Protein AF-A0A4E0RCS9-F1 (afdb_monomer_lite)

Sequence (411 aa):
MCSVEALSNAEIIRSIYKLTGKDIESVDSLTRADFQDEILWQLVTIIFDMPPVPFKRIFLIKLINKLVEDLQFPYPLRIGDFGEERDLKKWLPFLSCLILFIENQSKLRFGEELLIEMRAAKIAHANLLEVISVKEKQLEALHTERRSKQSTIDQLLRRVDELTIQVRETQKAAAEAEAQFDSMKAENVNAKKQCETLQNEILSMKEDFEACSKRRLRDIHSLPEMNAELQERLMSVEIEMHRAFEVRNSTMDQITGINRYEPLLDQLKDILAETEEWKTKYITVHQTEKEKLAELEQVKRELEEAQSEKCELTHAAMDLQNQMMRKKLLLANKKKGTQASKKSAMKEIDSINSDNSETQQSNKQLEQKCVLYEEQLKLEREGIAEMLPRLKEADRLGRLLCELRKEFSSV

Structure (mmCIF, N/CA/C/O backbone):
data_AF-A0A4E0RCS9-F1
#
_entry.id   AF-A0A4E0RCS9-F1
#
loop_
_atom_site.group_PDB
_atom_site.id
_atom_site.type_symbol
_atom_site.label_atom_id
_atom_site.label_alt_id
_atom_site.label_comp_id
_atom_site.label_asym_id
_atom_site.label_entity_id
_atom_site.label_seq_id
_atom_site.pdbx_PDB_ins_code
_atom_site.Cartn_x
_atom_site.Cartn_y
_atom_site.Cartn_z
_atom_site.occupancy
_atom_site.B_iso_or_equiv
_atom_site.auth_seq_id
_atom_site.auth_comp_id
_atom_site.auth_asym_id
_atom_site.auth_atom_id
_atom_site.pdbx_PDB_model_num
ATOM 1 N N . MET A 1 1 ? -69.135 -28.824 109.120 1.00 44.50 1 MET A N 1
ATOM 2 C CA . MET A 1 1 ? -70.157 -29.742 109.676 1.00 44.50 1 MET A CA 1
ATOM 3 C C . MET A 1 1 ? -71.488 -29.408 109.029 1.00 44.50 1 MET A C 1
ATOM 5 O O . MET A 1 1 ? -71.961 -28.302 109.235 1.00 44.50 1 MET A O 1
ATOM 9 N N . CYS A 1 2 ? -72.074 -30.330 108.264 1.00 37.00 2 CYS A N 1
ATOM 10 C CA . CYS A 1 2 ? -73.458 -30.227 107.792 1.00 37.00 2 CYS A CA 1
ATOM 11 C C . CYS A 1 2 ? -74.228 -31.524 108.099 1.00 37.00 2 CYS A C 1
ATOM 13 O O . CYS A 1 2 ? -74.751 -32.185 107.211 1.00 37.00 2 CYS A O 1
ATOM 15 N N . SER A 1 3 ? -74.308 -31.891 109.384 1.00 43.91 3 SER A N 1
ATOM 16 C CA . SER A 1 3 ? -75.417 -32.715 109.889 1.00 43.91 3 SER A CA 1
ATOM 17 C C . SER A 1 3 ? -76.585 -31.778 110.200 1.00 43.91 3 SER A C 1
ATOM 19 O O . SER A 1 3 ? -76.928 -31.540 111.356 1.00 43.91 3 SER A O 1
ATOM 21 N N . VAL A 1 4 ? -77.088 -31.136 109.152 1.00 50.25 4 VAL A N 1
ATOM 22 C CA . VAL A 1 4 ? -78.195 -30.190 109.231 1.00 50.25 4 VAL A CA 1
ATOM 23 C C . VAL A 1 4 ? -79.455 -30.979 108.923 1.00 50.25 4 VAL A C 1
ATOM 25 O O . VAL A 1 4 ? -79.546 -31.603 107.866 1.00 50.25 4 VAL A O 1
ATOM 28 N N . GLU A 1 5 ? -80.391 -30.990 109.869 1.00 56.56 5 GLU A N 1
ATOM 29 C CA . GLU A 1 5 ? -81.724 -31.545 109.658 1.00 56.56 5 GLU A CA 1
ATOM 30 C C . GLU A 1 5 ? -82.325 -30.862 108.426 1.00 56.56 5 GLU A C 1
ATOM 32 O O . GLU A 1 5 ? -82.398 -29.633 108.360 1.00 56.56 5 GLU A O 1
ATOM 37 N N . ALA A 1 6 ? -82.664 -31.651 107.404 1.00 65.69 6 ALA A N 1
ATOM 38 C CA . ALA A 1 6 ? -83.229 -31.101 106.183 1.00 65.69 6 ALA A CA 1
ATOM 39 C C . ALA A 1 6 ? -84.562 -30.432 106.527 1.00 65.69 6 ALA A C 1
ATOM 41 O O . ALA A 1 6 ? -85.429 -31.074 107.125 1.00 65.69 6 ALA A O 1
ATOM 42 N N . LEU A 1 7 ? -84.715 -29.161 106.143 1.00 78.06 7 LEU A N 1
ATOM 43 C CA . LEU A 1 7 ? -85.969 -28.435 106.309 1.00 78.06 7 LEU A CA 1
ATOM 44 C C . LEU A 1 7 ? -87.101 -29.253 105.688 1.00 78.06 7 LEU A C 1
ATOM 46 O O . LEU A 1 7 ? -86.963 -29.783 104.580 1.00 78.06 7 LEU A O 1
ATOM 50 N N . SER A 1 8 ? -88.233 -29.339 106.382 1.00 84.00 8 SER A N 1
ATOM 51 C CA . SER A 1 8 ? -89.415 -29.969 105.808 1.00 84.00 8 SER A CA 1
ATOM 52 C C . SER A 1 8 ? -89.847 -29.212 104.549 1.00 84.00 8 SER A C 1
ATOM 54 O O . SER A 1 8 ? -89.620 -28.008 104.409 1.00 84.00 8 SER A O 1
ATOM 56 N N . ASN A 1 9 ? -90.519 -29.895 103.621 1.00 84.00 9 ASN A N 1
ATOM 57 C CA . ASN A 1 9 ? -90.916 -29.282 102.349 1.00 84.00 9 ASN A CA 1
ATOM 58 C C . ASN A 1 9 ? -91.742 -27.987 102.534 1.00 84.00 9 ASN A C 1
ATOM 60 O O . ASN A 1 9 ? -91.622 -27.056 101.738 1.00 84.00 9 ASN A O 1
ATOM 64 N N . ALA A 1 10 ? -92.540 -27.903 103.606 1.00 83.19 10 ALA A N 1
ATOM 65 C CA . ALA A 1 10 ? -93.310 -26.711 103.962 1.00 83.19 10 ALA A CA 1
ATOM 66 C C . ALA A 1 10 ? -92.430 -25.546 104.462 1.00 83.19 10 ALA A C 1
ATOM 68 O O . ALA A 1 10 ? -92.752 -24.382 104.221 1.00 83.19 10 ALA A O 1
ATOM 69 N N . GLU A 1 11 ? -91.316 -25.835 105.138 1.00 83.62 11 GLU A N 1
ATOM 70 C CA . GLU A 1 11 ? -90.339 -24.831 105.572 1.00 83.62 11 GLU A CA 1
ATOM 71 C C . GLU A 1 11 ? -89.486 -24.337 104.402 1.00 83.62 11 GLU A C 1
ATOM 73 O O . GLU A 1 11 ? -89.288 -23.130 104.281 1.00 83.62 11 GLU A O 1
ATOM 78 N N . ILE A 1 12 ? -89.071 -25.229 103.491 1.00 83.81 12 ILE A N 1
ATOM 79 C CA . ILE A 1 12 ? -88.379 -24.852 102.245 1.00 83.81 12 ILE A CA 1
ATOM 80 C C . ILE A 1 12 ? -89.240 -23.864 101.445 1.00 83.81 12 ILE A C 1
ATOM 82 O O . ILE A 1 12 ? -88.765 -22.782 101.104 1.00 83.81 12 ILE A O 1
ATOM 86 N N . ILE A 1 13 ? -90.517 -24.189 101.205 1.00 86.06 13 ILE A N 1
ATOM 87 C CA . ILE A 1 13 ? -91.456 -23.299 100.501 1.00 86.06 13 ILE A CA 1
ATOM 88 C C . ILE A 1 13 ? -91.593 -21.950 101.224 1.00 86.06 13 ILE A C 1
ATOM 90 O O . ILE A 1 13 ? -91.434 -20.896 100.606 1.00 86.06 13 ILE A O 1
ATOM 94 N N . ARG A 1 14 ? -91.825 -21.965 102.544 1.00 85.38 14 ARG A N 1
ATOM 95 C CA . ARG A 1 14 ? -92.008 -20.741 103.340 1.00 85.38 14 ARG A CA 1
ATOM 96 C C . ARG A 1 14 ? -90.770 -19.840 103.325 1.00 85.38 14 ARG A C 1
ATOM 98 O O . ARG A 1 14 ? -90.913 -18.621 103.215 1.00 85.38 14 ARG A O 1
ATOM 105 N N . SER A 1 15 ? -89.570 -20.408 103.431 1.00 85.69 15 SER A N 1
ATOM 106 C CA . SER A 1 15 ? -88.332 -19.626 103.410 1.00 85.69 15 SER A CA 1
ATOM 107 C C . SER A 1 15 ? -87.972 -19.133 102.007 1.00 85.69 15 SER A C 1
ATOM 109 O O . SER A 1 15 ? -87.482 -18.012 101.892 1.00 85.69 15 SER A O 1
ATOM 111 N N . ILE A 1 16 ? -88.287 -19.869 100.931 1.00 86.56 16 ILE A N 1
ATOM 112 C CA . ILE A 1 16 ? -88.158 -19.333 99.562 1.00 86.56 16 ILE A CA 1
ATOM 113 C C . ILE A 1 16 ? -89.084 -18.127 99.375 1.00 86.56 16 ILE A C 1
ATOM 115 O O . ILE A 1 16 ? -88.608 -17.081 98.931 1.00 86.56 16 ILE A O 1
ATOM 119 N N . TYR A 1 17 ? -90.358 -18.217 99.777 1.00 86.69 17 TYR A N 1
ATOM 120 C CA . TYR A 1 17 ? -91.287 -17.081 99.721 1.00 86.69 17 TYR A CA 1
ATOM 121 C C . TYR A 1 17 ? -90.752 -15.873 100.507 1.00 86.69 17 TYR A C 1
ATOM 123 O O . TYR A 1 17 ? -90.693 -14.763 99.984 1.00 86.69 17 TYR A O 1
ATOM 131 N N . LYS A 1 18 ? -90.271 -16.092 101.737 1.00 86.00 18 LYS A N 1
ATOM 132 C CA . LYS A 1 18 ? -89.689 -15.045 102.593 1.00 86.00 18 LYS A CA 1
ATOM 133 C C . LYS A 1 18 ? -88.442 -14.380 101.990 1.00 86.00 18 LYS A C 1
ATOM 135 O O . LYS A 1 18 ? -88.266 -13.180 102.170 1.00 86.00 18 LYS A O 1
ATOM 140 N N . LEU A 1 19 ? -87.570 -15.142 101.323 1.00 83.25 19 LEU A N 1
ATOM 141 C CA . LEU A 1 19 ? -86.305 -14.642 100.767 1.00 83.25 19 LEU A CA 1
ATOM 142 C C . LEU A 1 19 ? -86.451 -14.037 99.362 1.00 83.25 19 LEU A C 1
ATOM 144 O O . LEU A 1 19 ? -85.693 -13.140 99.011 1.00 83.25 19 LEU A O 1
ATOM 148 N N . THR A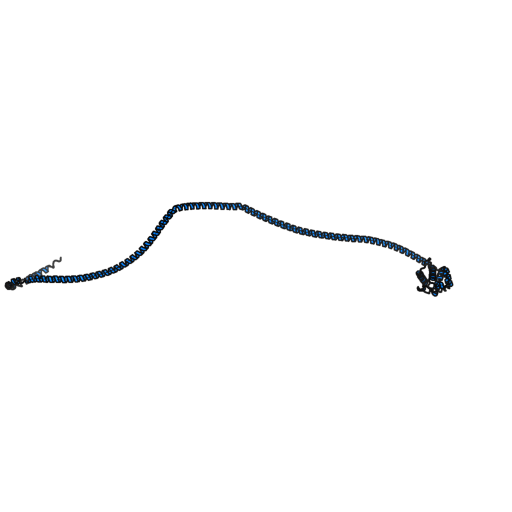 1 20 ? -87.395 -14.525 98.551 1.00 82.50 20 THR A N 1
ATOM 149 C CA . THR A 1 20 ? -87.489 -14.199 97.110 1.00 82.50 20 THR A CA 1
ATOM 150 C C . THR A 1 20 ? -88.813 -13.558 96.686 1.00 82.50 20 THR A C 1
ATOM 152 O O . THR A 1 20 ? -88.919 -13.069 95.562 1.00 82.50 20 THR A O 1
ATOM 155 N N . GLY A 1 21 ? -89.830 -13.567 97.555 1.00 81.00 21 GLY A N 1
ATOM 156 C CA . GLY A 1 21 ? -91.190 -13.107 97.257 1.00 81.00 21 GLY A CA 1
ATOM 157 C C . GLY A 1 21 ? -92.017 -14.054 96.379 1.00 81.00 21 GLY A C 1
ATOM 158 O O . GLY A 1 21 ? -93.121 -13.687 95.984 1.00 81.00 21 GLY A O 1
ATOM 159 N N . LYS A 1 22 ? -91.505 -15.247 96.041 1.00 81.31 22 LYS A N 1
ATOM 160 C CA . LYS A 1 22 ? -92.189 -16.200 95.154 1.00 81.31 22 LYS A CA 1
ATOM 161 C C . LYS A 1 22 ? -93.097 -17.159 95.895 1.00 81.31 22 LYS A C 1
ATOM 163 O O . LYS A 1 22 ? -92.641 -17.895 96.767 1.00 81.31 22 LYS A O 1
ATOM 168 N N . ASP A 1 23 ? -94.363 -17.171 95.495 1.00 80.25 23 ASP A N 1
ATOM 169 C CA . ASP A 1 23 ? -95.334 -18.156 95.956 1.00 80.25 23 ASP A CA 1
ATOM 170 C C . ASP A 1 23 ? -95.134 -19.498 95.232 1.00 80.25 23 ASP A C 1
ATOM 172 O O . ASP A 1 23 ? -94.746 -19.539 94.061 1.00 80.25 23 ASP A O 1
ATOM 176 N N . ILE A 1 24 ? -95.348 -20.600 95.950 1.00 83.25 24 ILE A N 1
ATOM 177 C CA . ILE A 1 24 ? -95.108 -21.966 95.474 1.00 83.25 24 ILE A CA 1
ATOM 178 C C . ILE A 1 24 ? -96.301 -22.824 95.894 1.00 83.25 24 ILE A C 1
ATOM 180 O O . ILE A 1 24 ? -96.360 -23.324 97.016 1.00 83.25 24 ILE A O 1
ATOM 184 N N . GLU A 1 25 ? -97.236 -23.018 94.962 1.00 76.25 25 GLU A N 1
ATOM 185 C CA . GLU A 1 25 ? -98.503 -23.730 95.191 1.00 76.25 25 GLU A CA 1
ATOM 186 C C . GLU A 1 25 ? -98.316 -25.177 95.685 1.00 76.25 25 GLU A C 1
ATOM 188 O O . GLU A 1 25 ? -99.124 -25.686 96.460 1.00 76.25 25 GLU A O 1
ATOM 193 N N . SER A 1 26 ? -97.253 -25.856 95.239 1.00 79.25 26 SER A N 1
ATOM 194 C CA . SER A 1 26 ? -96.927 -27.226 95.641 1.00 79.25 26 SER A CA 1
ATOM 195 C C . SER A 1 26 ? -95.429 -27.517 95.524 1.00 79.25 26 SER A C 1
ATOM 197 O O . SER A 1 26 ? -94.712 -26.876 94.754 1.00 79.25 26 SER A O 1
ATOM 199 N N . VAL A 1 27 ? -94.950 -28.533 96.247 1.00 78.00 27 VAL A N 1
ATOM 200 C CA . VAL A 1 27 ? -93.553 -29.004 96.157 1.00 78.00 27 VAL A CA 1
ATOM 201 C C . VAL A 1 27 ? -93.223 -29.493 94.745 1.00 78.00 27 VAL A C 1
ATOM 203 O O . VAL A 1 27 ? -92.107 -29.292 94.271 1.00 78.00 27 VAL A O 1
ATOM 206 N N . ASP A 1 28 ? -94.200 -30.076 94.051 1.00 79.50 28 ASP A N 1
ATOM 207 C CA . ASP A 1 28 ? -94.030 -30.611 92.701 1.00 79.50 28 ASP A CA 1
ATOM 208 C C . ASP A 1 28 ? -93.723 -29.505 91.680 1.00 79.50 28 ASP A C 1
ATOM 210 O O . ASP A 1 28 ? -93.027 -29.757 90.697 1.00 79.50 28 ASP A O 1
ATOM 214 N N . SER A 1 29 ? -94.097 -28.247 91.949 1.00 82.12 29 SER A N 1
ATOM 215 C CA . SER A 1 29 ? -93.684 -27.092 91.137 1.00 82.12 29 SER A CA 1
ATOM 216 C C . SER A 1 29 ? -92.157 -26.905 91.092 1.00 82.12 29 SER A C 1
ATOM 218 O O . SER A 1 29 ? -91.644 -26.334 90.131 1.00 82.12 29 SER A O 1
ATOM 220 N N . LEU A 1 30 ? -91.406 -27.426 92.074 1.00 81.94 30 LEU A N 1
ATOM 221 C CA . LEU A 1 30 ? -89.936 -27.412 92.088 1.00 81.94 30 LEU A CA 1
ATOM 222 C C . LEU A 1 30 ? -89.298 -28.492 91.192 1.00 81.94 30 LEU A C 1
ATOM 224 O O . LEU A 1 30 ? -88.079 -28.483 91.032 1.00 81.94 30 LEU A O 1
ATOM 228 N N . THR A 1 31 ? -90.078 -29.399 90.590 1.00 82.38 31 THR A N 1
ATOM 229 C CA . THR A 1 31 ? -89.578 -30.324 89.548 1.00 82.38 31 THR A CA 1
ATOM 230 C C . THR A 1 31 ? -89.271 -29.602 88.236 1.00 82.38 31 THR A C 1
ATOM 232 O O . THR A 1 31 ? -88.452 -30.071 87.445 1.00 82.38 31 THR A O 1
ATOM 235 N N . ARG A 1 32 ? -89.902 -28.447 88.003 1.00 86.25 32 ARG A N 1
ATOM 236 C CA . ARG A 1 32 ? -89.762 -27.662 86.780 1.00 86.25 32 ARG A CA 1
ATOM 237 C C . ARG A 1 32 ? -88.441 -26.895 86.751 1.00 86.25 32 ARG A C 1
ATOM 239 O O . ARG A 1 32 ? -88.188 -26.037 87.600 1.00 86.25 32 ARG A O 1
ATOM 246 N N . ALA A 1 33 ? -87.612 -27.175 85.745 1.00 83.06 33 ALA A N 1
ATOM 247 C CA . ALA A 1 33 ? -86.290 -26.567 85.607 1.00 83.06 33 ALA A CA 1
ATOM 248 C C . ALA A 1 33 ? -86.311 -25.038 85.466 1.00 83.06 33 ALA A C 1
ATOM 250 O O . ALA A 1 33 ? -85.437 -24.380 86.020 1.00 83.06 33 ALA A O 1
ATOM 251 N N . ASP A 1 34 ? -87.284 -24.478 84.742 1.00 83.06 34 ASP A N 1
ATOM 252 C CA . ASP A 1 34 ? -87.422 -23.033 84.530 1.00 83.06 34 ASP A CA 1
ATOM 253 C C . ASP A 1 34 ? -87.705 -22.294 85.844 1.00 83.06 34 ASP A C 1
ATOM 255 O O . ASP A 1 34 ? -86.997 -21.353 86.201 1.00 83.06 34 ASP A O 1
ATOM 259 N N . PHE A 1 35 ? -88.689 -22.781 86.598 1.00 85.44 35 PHE A N 1
ATOM 260 C CA . PHE A 1 35 ? -89.109 -22.205 87.870 1.00 85.44 35 PHE A CA 1
ATOM 261 C C . PHE A 1 35 ? -88.022 -22.336 88.949 1.00 85.44 35 PHE A C 1
ATOM 263 O O . PHE A 1 35 ? -87.734 -21.379 89.673 1.00 85.44 35 PHE A O 1
ATOM 270 N N . GLN A 1 36 ? -87.364 -23.500 89.027 1.00 85.81 36 GLN A N 1
ATOM 271 C CA . GLN A 1 36 ? -86.302 -23.726 90.005 1.00 85.81 36 GLN A CA 1
ATOM 272 C C . GLN A 1 36 ? -85.007 -22.968 89.665 1.00 85.81 36 GLN A C 1
ATOM 274 O O . GLN A 1 36 ? -84.394 -22.422 90.581 1.00 85.81 36 GLN A O 1
ATOM 279 N N . ASP A 1 37 ? -84.605 -22.866 88.390 1.00 86.62 37 ASP A N 1
ATOM 280 C CA . ASP A 1 37 ? -83.439 -22.061 87.982 1.00 86.62 37 ASP A CA 1
ATOM 281 C C . ASP A 1 37 ? -83.629 -20.580 88.364 1.00 86.62 37 ASP A C 1
ATOM 283 O O . ASP A 1 37 ? -82.680 -19.918 88.788 1.00 86.62 37 ASP A O 1
ATOM 287 N N . GLU A 1 38 ? -84.856 -20.062 88.267 1.00 86.12 38 GLU A N 1
ATOM 288 C CA . GLU A 1 38 ? -85.178 -18.679 88.619 1.00 86.12 38 GLU A CA 1
ATOM 289 C C . GLU A 1 38 ? -85.163 -18.434 90.143 1.00 86.12 38 GLU A C 1
ATOM 291 O O . GLU A 1 38 ? -84.674 -17.396 90.594 1.00 86.12 38 GLU A O 1
ATOM 296 N N . ILE A 1 39 ? -85.646 -19.392 90.948 1.00 87.56 39 ILE A N 1
ATOM 297 C CA . ILE A 1 39 ? -85.518 -19.372 92.420 1.00 87.56 39 ILE A CA 1
ATOM 298 C C . ILE A 1 39 ? -84.042 -19.450 92.828 1.00 87.56 39 ILE A C 1
ATOM 300 O O . ILE A 1 39 ? -83.574 -18.648 93.637 1.00 87.56 39 ILE A O 1
ATOM 304 N N . LEU A 1 40 ? -83.290 -20.391 92.249 1.00 87.38 40 LEU A N 1
ATOM 305 C CA . LEU A 1 40 ? -81.864 -20.561 92.517 1.00 87.38 40 LEU A CA 1
ATOM 306 C C . LEU A 1 40 ? -81.082 -19.298 92.148 1.00 87.38 40 LEU A C 1
ATOM 308 O O . LEU A 1 40 ? -80.210 -18.896 92.911 1.00 87.38 40 LEU A O 1
ATOM 312 N N . TRP A 1 41 ? -81.410 -18.628 91.037 1.00 87.12 41 TRP A N 1
ATOM 313 C CA . TRP A 1 41 ? -80.784 -17.353 90.677 1.00 87.12 41 TRP A CA 1
ATOM 314 C C . TRP A 1 41 ? -81.015 -16.281 91.735 1.00 87.12 41 TRP A C 1
ATOM 316 O O . TRP A 1 41 ? -80.056 -15.629 92.137 1.00 87.12 41 TRP A O 1
ATOM 326 N N . GLN A 1 42 ? -82.244 -16.141 92.237 1.00 85.31 42 GLN A N 1
ATOM 327 C CA . GLN A 1 42 ? -82.558 -15.172 93.287 1.00 85.31 42 GLN A CA 1
ATOM 328 C C . GLN A 1 42 ? -81.807 -15.480 94.593 1.00 85.31 42 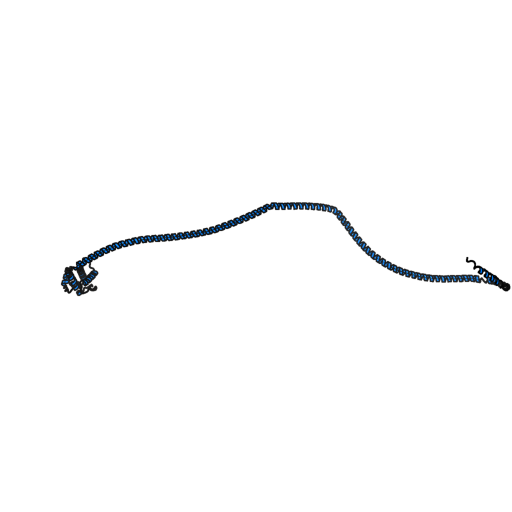GLN A C 1
ATOM 330 O O . GLN A 1 42 ? -81.157 -14.593 95.147 1.00 85.31 42 GLN A O 1
ATOM 335 N N . LEU A 1 43 ? -81.798 -16.740 95.042 1.00 86.25 43 LEU A N 1
ATOM 336 C CA . LEU A 1 43 ? -81.032 -17.160 96.225 1.00 86.25 43 LEU A CA 1
ATOM 337 C C . LEU A 1 43 ? -79.520 -16.919 96.047 1.00 86.25 43 LEU A C 1
ATOM 339 O O . LEU A 1 43 ? -78.866 -16.404 96.949 1.00 86.25 43 LEU A O 1
ATOM 343 N N . VAL A 1 44 ? -78.968 -17.210 94.867 1.00 82.44 44 VAL A N 1
ATOM 344 C CA . VAL A 1 44 ? -77.557 -16.953 94.528 1.00 82.44 44 VAL A CA 1
ATOM 345 C C . VAL A 1 44 ? -77.250 -15.450 94.479 1.00 82.44 44 VAL A C 1
ATOM 347 O O . VAL A 1 44 ? -76.200 -15.038 94.968 1.00 82.44 44 VAL A O 1
ATOM 350 N N . THR A 1 45 ? -78.148 -14.607 93.951 1.00 80.31 45 THR A N 1
ATOM 351 C CA . THR A 1 45 ? -77.966 -13.143 93.987 1.00 80.31 45 THR A CA 1
ATOM 352 C C . THR A 1 45 ? -77.962 -12.595 95.412 1.00 80.31 45 THR A C 1
ATOM 354 O O . THR A 1 45 ? -77.174 -11.697 95.687 1.00 80.31 45 THR A O 1
ATOM 357 N N . ILE A 1 46 ? -78.751 -13.176 96.325 1.00 80.25 46 ILE A N 1
ATOM 358 C CA . ILE A 1 46 ? -78.750 -12.812 97.751 1.00 80.25 46 ILE A CA 1
ATOM 359 C C . ILE A 1 46 ? -77.425 -13.220 98.416 1.00 80.25 46 ILE A C 1
ATOM 361 O O . ILE A 1 46 ? -76.815 -12.403 99.096 1.00 80.25 46 ILE A O 1
ATOM 365 N N . ILE A 1 47 ? -76.939 -14.446 98.181 1.00 78.12 47 ILE A N 1
ATOM 366 C CA . ILE A 1 47 ? -75.683 -14.956 98.774 1.00 78.12 47 ILE A CA 1
ATOM 367 C C . ILE A 1 47 ? -74.456 -14.116 98.380 1.00 78.12 47 ILE A C 1
ATOM 369 O O . ILE A 1 47 ? -73.539 -13.941 99.182 1.00 78.12 47 ILE A O 1
ATOM 373 N N . PHE A 1 48 ? -74.418 -13.619 97.143 1.00 73.75 48 PHE A N 1
ATOM 374 C CA . PHE A 1 48 ? -73.286 -12.854 96.610 1.00 73.75 48 PHE A CA 1
ATOM 375 C C . PHE A 1 48 ? -73.509 -11.328 96.600 1.00 73.75 48 PHE A C 1
ATOM 377 O O . PHE A 1 48 ? -72.721 -10.628 95.966 1.00 73.75 48 PHE A O 1
ATOM 384 N N . ASP A 1 49 ? -74.564 -10.825 97.258 1.00 72.81 49 ASP A N 1
ATOM 385 C CA . ASP A 1 49 ? -74.979 -9.405 97.270 1.00 72.81 49 ASP A CA 1
ATOM 386 C C . ASP A 1 49 ? -74.954 -8.758 95.866 1.00 72.81 49 ASP A C 1
ATOM 388 O O . ASP A 1 49 ? -74.442 -7.660 95.632 1.00 72.81 49 ASP A O 1
ATOM 392 N N . MET A 1 50 ? -75.446 -9.504 94.872 1.00 68.56 50 MET A N 1
ATOM 393 C CA . MET A 1 50 ? -75.442 -9.059 93.482 1.00 68.56 50 MET A CA 1
ATOM 394 C C . MET A 1 50 ? -76.653 -8.158 93.209 1.00 68.56 50 MET A C 1
ATOM 396 O O . MET A 1 50 ? -77.777 -8.529 93.556 1.00 68.56 50 MET A O 1
ATOM 400 N N . PRO A 1 51 ? -76.479 -7.019 92.505 1.00 66.56 51 PRO A N 1
ATOM 401 C CA . PRO A 1 51 ? -77.613 -6.226 92.044 1.00 66.56 51 PRO A CA 1
ATOM 402 C C . PRO A 1 51 ? -78.505 -7.073 91.118 1.00 66.56 51 PRO A C 1
ATOM 404 O O . PRO A 1 51 ? -77.995 -7.991 90.472 1.00 66.56 51 PRO A O 1
ATOM 407 N N . PRO A 1 52 ? -79.812 -6.772 90.996 1.00 64.19 52 PRO A N 1
ATOM 408 C CA . PRO A 1 52 ? -80.738 -7.551 90.175 1.00 64.19 52 PRO A CA 1
ATOM 409 C C . PRO A 1 52 ? -80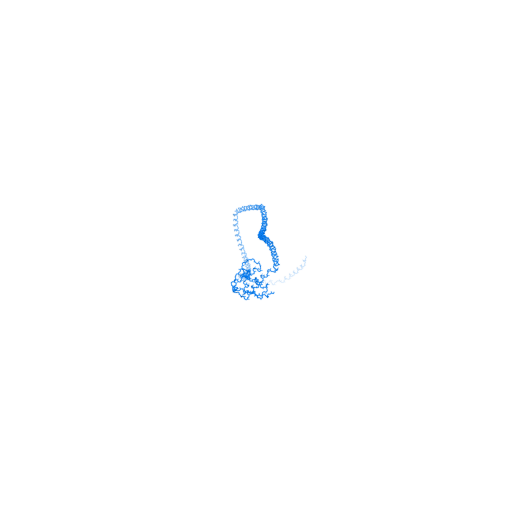.323 -7.526 88.695 1.00 64.19 52 PRO A C 1
ATOM 411 O O . PRO A 1 52 ? -80.611 -6.587 87.953 1.00 64.19 52 PRO A O 1
ATOM 414 N N . VAL A 1 53 ? -79.615 -8.576 88.275 1.00 68.31 53 VAL A N 1
ATOM 415 C CA . VAL A 1 53 ? -79.060 -8.743 86.928 1.00 68.31 53 VAL A CA 1
ATOM 416 C C . VAL A 1 53 ? -79.876 -9.745 86.102 1.00 68.31 53 VAL A C 1
ATOM 418 O O . VAL A 1 53 ? -80.380 -10.728 86.657 1.00 68.31 53 VAL A O 1
ATOM 421 N N . PRO A 1 54 ? -79.975 -9.554 84.768 1.00 72.25 54 PRO A N 1
ATOM 422 C CA . PRO A 1 54 ? -80.683 -10.479 83.889 1.00 72.25 54 PRO A CA 1
ATOM 423 C C . PRO A 1 54 ? -80.173 -11.915 84.031 1.00 72.25 54 PRO A C 1
ATOM 425 O O . PRO A 1 54 ? -78.965 -12.163 83.947 1.00 72.25 54 PRO A O 1
ATOM 428 N N . PHE A 1 55 ? -81.101 -12.856 84.212 1.00 73.44 55 PHE A N 1
ATOM 429 C CA . PHE A 1 55 ? -80.788 -14.270 84.385 1.00 73.44 55 PHE A CA 1
ATOM 430 C C . PHE A 1 55 ? -79.969 -14.825 83.211 1.00 73.44 55 PHE A C 1
ATOM 432 O O . PHE A 1 55 ? -80.316 -14.656 82.041 1.00 73.44 55 PHE A O 1
ATOM 439 N N . LYS A 1 56 ? -78.877 -15.526 83.532 1.00 75.31 56 LYS A N 1
ATOM 440 C CA . LYS A 1 56 ? -78.020 -16.215 82.560 1.00 75.31 56 LYS A CA 1
ATOM 441 C C . LYS A 1 56 ? -77.615 -17.582 83.106 1.00 75.31 56 LYS A C 1
ATOM 443 O O . LYS A 1 56 ? -76.699 -17.687 83.919 1.00 75.31 56 LYS A O 1
ATOM 448 N N . ARG A 1 57 ? -78.251 -18.638 82.588 1.00 74.62 57 ARG A N 1
ATOM 449 C CA . ARG A 1 57 ? -78.100 -20.041 83.029 1.00 74.62 57 ARG A CA 1
ATOM 450 C C . ARG A 1 57 ? -76.643 -20.525 83.142 1.00 74.62 57 ARG A C 1
ATOM 452 O O . ARG A 1 57 ? -76.303 -21.222 84.088 1.00 74.62 57 ARG A O 1
ATOM 459 N N . ILE A 1 58 ? -75.749 -20.092 82.245 1.00 74.88 58 ILE A N 1
ATOM 460 C CA . ILE A 1 58 ? -74.308 -20.425 82.304 1.00 74.88 58 ILE A CA 1
ATOM 461 C C . ILE A 1 58 ? -73.624 -19.849 83.559 1.00 74.88 58 ILE A C 1
ATOM 463 O O . ILE A 1 58 ? -72.754 -20.503 84.134 1.00 74.88 58 ILE A O 1
ATOM 467 N N . PHE A 1 59 ? -74.002 -18.644 84.002 1.00 76.75 59 PHE A N 1
ATOM 468 C CA . PHE A 1 59 ? -73.478 -18.070 85.244 1.00 76.75 59 PHE A CA 1
ATOM 469 C C . PHE A 1 59 ? -74.111 -18.724 86.474 1.00 76.75 59 PHE A C 1
ATOM 471 O O . PHE A 1 59 ? -73.380 -19.012 87.417 1.00 76.75 59 PHE A O 1
ATOM 478 N N . LEU A 1 60 ? -75.411 -19.051 86.433 1.00 79.75 60 LEU A N 1
ATOM 479 C CA . LEU A 1 60 ? -76.073 -19.818 87.495 1.00 79.75 60 LEU A CA 1
ATOM 480 C C . LEU A 1 60 ? -75.340 -21.140 87.773 1.00 79.75 60 LEU A C 1
ATOM 482 O O . LEU A 1 60 ? -74.960 -21.384 88.912 1.00 79.75 60 LEU A O 1
ATOM 486 N N . ILE A 1 61 ? -75.079 -21.954 86.743 1.00 80.94 61 ILE A N 1
ATOM 487 C CA . ILE A 1 61 ? -74.401 -23.256 86.899 1.00 80.94 61 ILE A CA 1
ATOM 488 C C . ILE A 1 61 ? -73.005 -23.083 87.520 1.00 80.94 61 ILE A C 1
ATOM 490 O O . ILE A 1 61 ? -72.642 -23.816 88.437 1.00 80.94 61 ILE A O 1
ATOM 494 N N . LYS A 1 62 ? -72.221 -22.093 87.066 1.00 78.94 62 LYS A N 1
ATOM 495 C CA . LYS A 1 62 ? -70.887 -21.821 87.633 1.00 78.94 62 LYS A CA 1
ATOM 496 C C . LYS A 1 62 ? -70.946 -21.404 89.104 1.00 78.94 62 LYS A C 1
ATOM 498 O O . LYS A 1 62 ? -70.126 -21.869 89.890 1.00 78.94 62 LYS A O 1
ATOM 503 N N . LEU A 1 63 ? -71.894 -20.540 89.469 1.00 80.06 63 LEU A N 1
ATOM 504 C CA . LEU A 1 63 ? -72.056 -20.065 90.844 1.00 80.06 63 LEU A CA 1
ATOM 505 C C . LEU A 1 63 ? -72.598 -21.165 91.765 1.00 80.06 63 LEU A C 1
ATOM 507 O O . LEU A 1 63 ? -72.107 -21.298 92.879 1.00 80.06 63 LEU A O 1
ATOM 511 N N . ILE A 1 64 ? -73.529 -22.001 91.295 1.00 82.38 64 ILE A N 1
ATOM 512 C CA . ILE A 1 64 ? -74.014 -23.167 92.047 1.00 82.38 64 ILE A CA 1
ATOM 513 C C . ILE A 1 64 ? -72.893 -24.174 92.288 1.00 82.38 64 ILE A C 1
ATOM 515 O O . ILE A 1 64 ? -72.732 -24.610 93.421 1.00 82.38 64 ILE A O 1
ATOM 519 N N . ASN A 1 65 ? -72.091 -24.517 91.274 1.00 79.06 65 ASN A N 1
ATOM 520 C CA . ASN A 1 65 ? -70.977 -25.451 91.461 1.00 79.06 65 ASN A CA 1
ATOM 521 C C . ASN A 1 65 ? -69.968 -24.917 92.487 1.00 79.06 65 ASN A C 1
ATOM 523 O O . ASN A 1 65 ? -69.552 -25.660 93.371 1.00 79.06 65 ASN A O 1
ATOM 527 N N . LYS A 1 66 ? -69.656 -23.614 92.433 1.00 77.31 66 LYS A N 1
ATOM 528 C CA . LYS A 1 66 ? -68.834 -22.969 93.461 1.00 77.31 66 LYS A CA 1
ATOM 529 C C . LYS A 1 66 ? -69.483 -23.046 94.852 1.00 77.31 66 LYS A C 1
ATOM 531 O O . LYS A 1 66 ? -68.798 -23.375 95.807 1.00 77.31 66 LYS A O 1
ATOM 536 N N . LEU A 1 67 ? -70.790 -22.811 94.981 1.00 78.62 67 LEU A N 1
ATOM 537 C CA . LEU A 1 67 ? -71.488 -22.940 96.268 1.00 78.62 67 LEU A CA 1
ATOM 538 C C . LEU A 1 67 ? -71.544 -24.386 96.782 1.00 78.62 67 LEU A C 1
ATOM 540 O O . LEU A 1 67 ? -71.476 -24.593 97.987 1.00 78.62 67 LEU A O 1
ATOM 544 N N . VAL A 1 68 ? -71.632 -25.392 95.907 1.00 80.62 68 VAL A N 1
ATOM 545 C CA . VAL A 1 68 ? -71.524 -26.813 96.291 1.00 80.62 68 VAL A CA 1
ATOM 546 C C . VAL A 1 68 ? -70.149 -27.106 96.900 1.00 80.62 68 VAL A C 1
ATOM 548 O O . VAL A 1 68 ? -70.077 -27.791 97.920 1.00 80.62 68 VAL A O 1
ATOM 551 N N . GLU A 1 69 ? -69.078 -26.562 96.314 1.00 74.88 69 GLU A N 1
ATOM 552 C CA . GLU A 1 69 ? -67.706 -26.667 96.830 1.00 74.88 69 GLU A CA 1
ATOM 553 C C . GLU A 1 69 ? -67.530 -25.890 98.149 1.00 74.88 69 GLU A C 1
ATOM 555 O O . GLU A 1 69 ? -67.131 -26.480 99.156 1.00 74.88 69 GLU A O 1
ATOM 560 N N . ASP A 1 70 ? -67.895 -24.603 98.175 1.00 72.94 70 ASP A N 1
ATOM 561 C CA . ASP A 1 70 ? -67.746 -23.700 99.327 1.00 72.94 70 ASP A CA 1
ATOM 562 C C . ASP A 1 70 ? -68.561 -24.175 100.553 1.00 72.94 70 ASP A C 1
ATOM 564 O O . ASP A 1 70 ? -68.097 -24.072 101.690 1.00 72.94 70 ASP A O 1
ATOM 568 N N . LEU A 1 71 ? -69.761 -24.736 100.341 1.00 72.00 71 LEU A N 1
ATOM 569 C CA . LEU A 1 71 ? -70.617 -25.295 101.402 1.00 72.00 71 LEU A CA 1
ATOM 570 C C . LEU A 1 71 ? -70.297 -26.762 101.739 1.00 72.00 71 LEU A C 1
ATOM 572 O O . LEU A 1 71 ? -70.901 -27.318 102.658 1.00 72.00 71 LEU A O 1
ATOM 576 N N . GLN A 1 72 ? -69.368 -27.396 101.012 1.00 75.50 72 GLN A N 1
ATOM 577 C CA . GLN A 1 72 ? -69.040 -28.825 101.117 1.00 75.50 72 GLN A CA 1
ATOM 578 C C . GLN A 1 72 ? -70.287 -29.726 101.031 1.00 75.50 72 GLN A C 1
ATOM 580 O O . GLN A 1 72 ? -70.441 -30.689 101.790 1.00 75.50 72 GLN A O 1
ATOM 585 N N . PHE A 1 73 ? -71.210 -29.394 100.125 1.00 78.19 73 PHE A N 1
ATOM 586 C CA . PHE A 1 73 ? -72.478 -30.105 99.999 1.00 78.19 73 PHE A CA 1
ATOM 587 C C . PHE A 1 73 ? -72.229 -31.549 99.510 1.00 78.19 73 PHE A C 1
ATOM 589 O O . PHE A 1 73 ? -71.594 -31.743 98.471 1.00 78.19 73 PHE A O 1
ATOM 596 N N . PRO A 1 74 ? -72.706 -32.588 100.228 1.00 70.00 74 PRO A N 1
ATOM 597 C CA . PRO A 1 74 ? -72.221 -33.963 100.055 1.00 70.00 74 PRO A CA 1
ATOM 598 C C . PRO A 1 74 ? -72.640 -34.641 98.741 1.00 70.00 74 PRO A C 1
ATOM 600 O O . PRO A 1 74 ? -72.117 -35.708 98.415 1.00 70.00 74 PRO A O 1
ATOM 603 N N . TYR A 1 75 ? -73.567 -34.049 97.984 1.00 75.62 75 TYR A N 1
ATOM 604 C CA . TYR A 1 75 ? -74.022 -34.568 96.696 1.00 75.62 75 TYR A CA 1
ATOM 605 C C . TYR A 1 75 ? -73.542 -33.648 95.562 1.00 75.62 75 TYR A C 1
ATOM 607 O O . TYR A 1 75 ? -74.111 -32.572 95.378 1.00 75.62 75 TYR A O 1
ATOM 615 N N . PRO A 1 76 ? -72.516 -34.036 94.780 1.00 69.94 76 PRO A N 1
ATOM 616 C CA . PRO A 1 76 ? -71.999 -33.188 93.714 1.00 69.94 76 PRO A CA 1
ATOM 617 C C . PRO A 1 76 ? -73.024 -33.054 92.582 1.00 69.94 76 PRO A C 1
ATOM 619 O O . PRO A 1 76 ? -73.342 -34.038 91.907 1.00 69.94 76 PRO A O 1
ATOM 622 N N . LEU A 1 77 ? -73.503 -31.830 92.355 1.00 76.69 77 LEU A N 1
ATOM 623 C CA . LEU A 1 77 ? -74.364 -31.490 91.224 1.00 76.69 77 LEU A CA 1
ATOM 624 C C . LEU A 1 77 ? -73.542 -31.509 89.928 1.00 76.69 77 LEU A C 1
ATOM 626 O O . LEU A 1 77 ? -72.510 -30.848 89.813 1.00 76.69 77 LEU A O 1
ATOM 630 N N . ARG A 1 78 ? -73.985 -32.288 88.941 1.00 77.38 78 ARG A N 1
ATOM 631 C CA . ARG A 1 78 ? -73.354 -32.390 87.618 1.00 77.38 78 ARG A CA 1
ATOM 632 C C . ARG A 1 78 ? -74.173 -31.619 86.590 1.00 77.38 78 ARG A C 1
ATOM 634 O O . ARG A 1 78 ? -75.356 -31.374 86.780 1.00 77.38 78 ARG A O 1
ATOM 641 N N . ILE A 1 79 ? -73.576 -31.313 85.436 1.00 70.56 79 ILE A N 1
ATOM 642 C CA . ILE A 1 79 ? -74.265 -30.615 84.329 1.00 70.56 79 ILE A CA 1
ATOM 643 C C . ILE A 1 79 ? -75.573 -31.331 83.924 1.00 70.56 79 ILE A C 1
ATOM 645 O O . ILE A 1 79 ? -76.558 -30.669 83.618 1.00 70.56 79 ILE A O 1
ATOM 649 N N . GLY A 1 80 ? -75.613 -32.668 83.987 1.00 73.12 80 GLY A N 1
ATOM 650 C CA . GLY A 1 80 ? -76.822 -33.455 83.706 1.00 73.12 80 GLY A CA 1
ATOM 651 C C . GLY A 1 80 ? -77.964 -33.288 84.720 1.00 73.12 80 GLY A C 1
ATOM 652 O O . GLY A 1 80 ? -79.111 -33.524 84.362 1.00 73.12 80 GLY A O 1
ATOM 653 N N . ASP A 1 81 ? -77.689 -32.834 85.949 1.00 79.94 81 ASP A N 1
ATOM 654 C CA . ASP A 1 81 ? -78.723 -32.551 86.958 1.00 79.94 81 ASP A CA 1
ATOM 655 C C . ASP A 1 81 ? -79.487 -31.241 86.666 1.00 79.94 81 ASP A C 1
ATOM 657 O O . ASP A 1 81 ? -80.541 -30.991 87.252 1.00 79.94 81 ASP A O 1
ATOM 661 N N . PHE A 1 82 ? -78.987 -30.431 85.721 1.00 79.31 82 PHE A N 1
ATOM 662 C CA . PHE A 1 82 ? -79.614 -29.209 85.209 1.00 79.31 82 PHE A CA 1
ATOM 663 C C . PHE A 1 82 ? -80.480 -29.450 83.952 1.00 79.31 82 PHE A C 1
ATOM 665 O O . PHE A 1 82 ? -80.592 -28.551 83.118 1.00 79.31 82 PHE A O 1
ATOM 672 N N . GLY A 1 83 ? -81.087 -30.636 83.797 1.00 76.88 83 GLY A N 1
ATOM 673 C CA . GLY A 1 83 ? -81.957 -31.016 82.666 1.00 76.88 83 GLY A CA 1
ATOM 674 C C . GLY A 1 83 ? -83.270 -30.217 82.536 1.00 76.88 83 GLY A C 1
ATOM 675 O O . GLY A 1 83 ? -83.349 -29.059 82.951 1.00 76.88 83 GLY A O 1
ATOM 676 N N . GLU A 1 84 ? -84.309 -30.812 81.947 1.00 77.06 84 GLU A N 1
ATOM 677 C CA . GLU A 1 84 ? -85.653 -30.196 81.860 1.00 77.06 84 GLU A CA 1
ATOM 678 C C . GLU A 1 84 ? -86.521 -30.490 83.097 1.00 77.06 84 GLU A C 1
ATOM 680 O O . GLU A 1 84 ? -87.299 -29.637 83.522 1.00 77.06 84 GLU A O 1
ATOM 685 N N . GLU A 1 85 ? -86.297 -31.634 83.746 1.00 82.19 85 GLU A N 1
ATOM 686 C CA . GLU A 1 85 ? -86.856 -31.979 85.057 1.00 82.19 85 GLU A CA 1
ATOM 687 C C . GLU A 1 85 ? -85.766 -31.948 86.145 1.00 82.19 85 GLU A C 1
ATOM 689 O O . GLU A 1 85 ? -84.569 -32.107 85.874 1.00 82.19 85 GLU A O 1
ATOM 694 N N . ARG A 1 86 ? -86.174 -31.712 87.395 1.00 83.50 86 ARG A N 1
ATOM 695 C CA . ARG A 1 86 ? -85.308 -31.631 88.580 1.00 83.50 86 ARG A CA 1
ATOM 696 C C . ARG A 1 86 ? -85.626 -32.764 89.552 1.00 83.50 86 ARG A C 1
ATOM 698 O O . ARG A 1 86 ? -86.723 -32.838 90.098 1.00 83.50 86 ARG A O 1
ATOM 705 N N . ASP A 1 87 ? -84.632 -33.612 89.825 1.00 84.12 87 ASP A N 1
ATOM 706 C CA . ASP A 1 87 ? -84.725 -34.652 90.856 1.00 84.12 87 ASP A CA 1
ATOM 707 C C . ASP A 1 87 ? -84.816 -34.024 92.257 1.00 84.12 87 ASP A C 1
ATOM 709 O O . ASP A 1 87 ? -83.811 -33.613 92.851 1.00 84.12 87 ASP A O 1
ATOM 713 N N . LEU A 1 88 ? -86.034 -33.973 92.801 1.00 81.75 88 LEU A N 1
ATOM 714 C CA . LEU A 1 88 ? -86.321 -33.427 94.128 1.00 81.75 88 LEU A CA 1
ATOM 715 C C . LEU A 1 88 ? -85.466 -34.064 95.237 1.00 81.75 88 LEU A C 1
ATOM 717 O O . LEU A 1 88 ? -85.153 -33.381 96.212 1.00 81.75 88 LEU A O 1
ATOM 721 N N . LYS A 1 89 ? -85.021 -35.324 95.091 1.00 81.25 89 LYS A N 1
ATOM 722 C CA . LYS A 1 89 ? -84.174 -35.994 96.096 1.00 81.25 89 LYS A CA 1
ATOM 723 C C . LYS A 1 89 ? -82.780 -35.375 96.211 1.00 81.25 89 LYS A C 1
ATOM 725 O O . LYS A 1 89 ? -82.166 -35.487 97.268 1.00 81.25 89 LYS A O 1
ATOM 730 N N . LYS A 1 90 ? -82.286 -34.719 95.155 1.00 80.94 90 LYS A N 1
ATOM 731 C CA . LYS A 1 90 ? -81.019 -33.966 95.160 1.00 80.94 90 LYS A CA 1
ATOM 732 C C . LYS A 1 90 ? -81.242 -32.484 95.435 1.00 80.94 90 LYS A C 1
ATOM 734 O O . LYS A 1 90 ? -80.506 -31.876 96.211 1.00 80.94 90 LYS A O 1
ATOM 739 N N . TRP A 1 91 ? -82.262 -31.910 94.800 1.00 86.06 91 TRP A N 1
ATOM 740 C CA . TRP A 1 91 ? -82.468 -30.465 94.782 1.00 86.06 91 TRP A CA 1
ATOM 741 C C . TRP A 1 91 ? -83.125 -29.915 96.054 1.00 86.06 91 TRP A C 1
ATOM 743 O O . TRP A 1 91 ? -82.751 -28.822 96.474 1.00 86.06 91 TRP A O 1
ATOM 753 N N . LEU A 1 92 ? -84.015 -30.656 96.733 1.00 85.62 92 LEU A N 1
ATOM 754 C CA . LEU A 1 92 ? -84.588 -30.198 98.010 1.00 85.62 92 LEU A CA 1
ATOM 755 C C . LEU A 1 92 ? -83.535 -30.104 99.136 1.00 85.62 92 LEU A C 1
ATOM 757 O O . LEU A 1 92 ? -83.474 -29.051 99.775 1.00 85.62 92 LEU A O 1
ATOM 761 N N . PRO A 1 93 ? -82.641 -31.096 99.356 1.00 85.00 93 PRO A N 1
ATOM 762 C CA . PRO A 1 93 ? -81.551 -30.946 100.323 1.00 85.00 93 PRO A CA 1
ATOM 763 C C . PRO A 1 93 ? -80.594 -29.794 99.986 1.00 85.00 93 PRO A C 1
ATOM 765 O O . PRO A 1 93 ? -80.116 -29.115 100.893 1.00 85.00 93 PRO A O 1
ATOM 768 N N . PHE A 1 94 ? -80.336 -29.536 98.697 1.00 85.75 94 PHE A N 1
ATOM 769 C CA . PHE A 1 94 ? -79.486 -28.417 98.282 1.00 85.75 94 PHE A CA 1
ATOM 770 C C . PHE A 1 94 ? -80.151 -27.059 98.545 1.00 85.75 94 PHE A C 1
ATOM 772 O O . PHE A 1 94 ? -79.533 -26.184 99.149 1.00 85.75 94 PHE A O 1
ATOM 779 N N . LEU A 1 95 ? -81.431 -26.898 98.188 1.00 86.44 95 LEU A N 1
ATOM 780 C CA . LEU A 1 95 ? -82.214 -25.700 98.514 1.00 86.44 95 LEU A CA 1
ATOM 781 C C . LEU A 1 95 ? -82.284 -25.468 100.030 1.00 86.44 95 LEU A C 1
ATOM 783 O O . LEU A 1 95 ? -82.047 -24.350 100.480 1.00 86.44 95 LEU A O 1
ATOM 787 N N . SER A 1 96 ? -82.518 -26.518 100.825 1.00 84.56 96 SER A N 1
ATOM 788 C CA . SER A 1 96 ? -82.476 -26.441 102.291 1.00 84.56 96 SER A CA 1
ATOM 789 C C . SER A 1 96 ? -81.118 -25.952 102.809 1.00 84.56 96 SER A C 1
ATOM 791 O O . SER A 1 96 ? -81.077 -25.163 103.752 1.00 84.56 96 SER A O 1
ATOM 793 N N . CYS A 1 97 ? -80.012 -26.397 102.205 1.00 84.38 97 CYS A N 1
ATOM 794 C CA . CYS A 1 97 ? -78.663 -25.963 102.566 1.00 84.38 97 CYS A CA 1
ATOM 795 C C . CYS A 1 97 ? -78.432 -24.478 102.229 1.00 84.38 97 CYS A C 1
ATOM 797 O O . CYS A 1 97 ? -77.983 -23.725 103.092 1.00 84.38 97 CYS A O 1
ATOM 799 N N . LEU A 1 98 ? -78.815 -24.033 101.024 1.00 84.50 98 LEU A N 1
ATOM 800 C CA . LEU A 1 98 ? -78.712 -22.627 100.608 1.00 84.50 98 LEU A CA 1
ATOM 801 C C . LEU A 1 98 ? -79.549 -21.692 101.492 1.00 84.50 98 LEU A C 1
ATOM 803 O O . LEU A 1 98 ? -79.058 -20.649 101.916 1.00 84.50 98 LEU A O 1
ATOM 807 N N . ILE A 1 99 ? -80.793 -22.069 101.800 1.00 85.06 99 ILE A N 1
ATOM 808 C CA . ILE A 1 99 ? -81.694 -21.294 102.665 1.00 85.06 99 ILE A CA 1
ATOM 809 C C . ILE A 1 99 ? -81.077 -21.117 104.054 1.00 85.06 99 ILE A C 1
ATOM 811 O O . ILE A 1 99 ? -80.951 -19.992 104.535 1.00 85.06 99 ILE A O 1
ATOM 815 N N . LEU A 1 100 ? -80.636 -22.212 104.679 1.00 80.31 100 LEU A N 1
ATOM 816 C CA . LEU A 1 100 ? -80.038 -22.161 106.013 1.00 80.31 100 LEU A CA 1
ATOM 817 C C . LEU A 1 100 ? -78.690 -21.434 106.024 1.00 80.31 100 LEU A C 1
ATOM 819 O O . LEU A 1 100 ? -78.345 -20.820 107.033 1.00 80.31 100 LEU A O 1
ATOM 823 N N . PHE A 1 101 ? -77.944 -21.447 104.919 1.00 79.12 101 PHE A N 1
ATOM 824 C CA . PHE A 1 101 ? -76.751 -20.622 104.769 1.00 79.12 101 PHE A CA 1
ATOM 825 C C . PHE A 1 101 ? -77.094 -19.126 104.730 1.00 79.12 101 PHE A C 1
ATOM 827 O O . PHE A 1 101 ? -76.515 -18.366 105.502 1.00 79.12 101 PHE A O 1
ATOM 834 N N . ILE A 1 102 ? -78.078 -18.712 103.922 1.00 80.00 102 ILE A N 1
ATOM 835 C CA . ILE A 1 102 ? -78.544 -17.314 103.838 1.00 80.00 102 ILE A CA 1
ATOM 836 C C . ILE A 1 102 ? -79.062 -16.824 105.196 1.00 80.00 102 ILE A C 1
ATOM 838 O O . ILE A 1 102 ? -78.655 -15.767 105.676 1.00 80.00 102 ILE A O 1
ATOM 842 N N . GLU A 1 103 ? -79.927 -17.600 105.856 1.00 74.56 103 GLU A N 1
ATOM 843 C CA . GLU A 1 103 ? -80.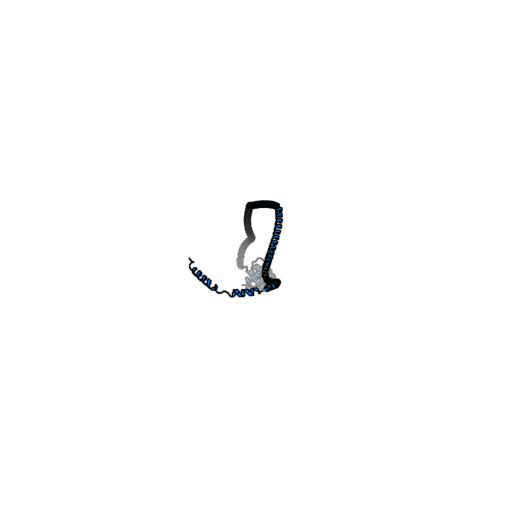514 -17.198 107.140 1.00 74.56 103 GLU A CA 1
ATOM 844 C C . GLU A 1 103 ? -79.454 -17.076 108.258 1.00 74.56 103 GLU A C 1
ATOM 846 O O . GLU A 1 103 ? -79.575 -16.209 109.129 1.00 74.56 103 GLU A O 1
ATOM 851 N N . ASN A 1 104 ? -78.365 -17.856 108.197 1.00 70.44 104 ASN A N 1
ATOM 852 C CA . ASN A 1 104 ? -77.244 -17.770 109.143 1.00 70.44 104 ASN A CA 1
ATOM 853 C C . ASN A 1 104 ? -76.118 -16.797 108.733 1.00 70.44 104 ASN A C 1
ATOM 855 O O . ASN A 1 104 ? -75.367 -16.354 109.607 1.00 70.44 104 ASN A O 1
ATOM 859 N N . GLN A 1 105 ? -75.993 -16.417 107.455 1.00 60.25 105 GLN A N 1
ATOM 860 C CA . GLN A 1 105 ? -74.929 -15.521 106.968 1.00 60.25 105 GLN A CA 1
ATOM 861 C C . GLN A 1 105 ? -74.959 -14.133 107.622 1.00 60.25 105 GLN A C 1
ATOM 863 O O . GLN A 1 105 ? -73.911 -13.508 107.775 1.00 60.25 105 GLN A O 1
ATOM 868 N N . SER A 1 106 ? -76.124 -13.706 108.120 1.00 50.53 106 SER A N 1
ATOM 869 C CA . SER A 1 106 ? -76.321 -12.483 108.917 1.00 50.53 106 SER A CA 1
ATOM 870 C C . SER A 1 106 ? -75.438 -12.362 110.180 1.00 50.53 106 SER A C 1
ATOM 872 O O . SER A 1 106 ? -75.484 -11.336 110.859 1.00 50.53 106 SER A O 1
ATOM 874 N N . LYS A 1 107 ? -74.635 -13.386 110.520 1.00 50.03 107 LYS A N 1
ATOM 875 C CA . LYS A 1 107 ? -73.797 -13.455 111.732 1.00 50.03 107 LYS A CA 1
ATOM 876 C C . LYS A 1 107 ? -72.288 -13.659 111.490 1.00 50.03 107 LYS A C 1
ATOM 878 O O . LYS A 1 107 ? -71.558 -13.805 112.469 1.00 50.03 107 LYS A O 1
ATOM 883 N N . LEU A 1 108 ? -71.789 -13.686 110.246 1.00 48.22 108 LEU A N 1
ATOM 884 C CA . LEU A 1 108 ? -70.394 -14.072 109.939 1.00 48.22 108 LEU A CA 1
ATOM 885 C C . LEU A 1 108 ? -69.568 -12.952 109.271 1.00 48.22 108 LEU A C 1
ATOM 887 O O . LEU A 1 108 ? -69.841 -12.543 108.149 1.00 48.22 108 LEU A O 1
ATOM 891 N N . ARG A 1 109 ? -68.486 -12.514 109.938 1.00 49.19 109 ARG A N 1
ATOM 892 C CA . ARG A 1 109 ? -67.599 -11.387 109.542 1.00 49.19 109 ARG A CA 1
ATOM 893 C C . ARG A 1 109 ? -66.755 -11.582 108.264 1.00 49.19 109 ARG A C 1
ATOM 895 O O . ARG A 1 109 ? -65.987 -10.698 107.907 1.00 49.19 109 ARG A O 1
ATOM 902 N N . PHE A 1 110 ? -66.867 -12.712 107.570 1.00 48.78 110 PHE A N 1
ATOM 903 C CA . PHE A 1 110 ? -65.935 -13.100 106.497 1.00 48.78 110 PHE A CA 1
ATOM 904 C C . PHE A 1 110 ? -66.062 -12.256 105.205 1.00 48.78 110 PHE A C 1
ATOM 906 O O . PHE A 1 110 ? -65.165 -12.261 104.367 1.00 48.78 110 PHE A O 1
ATOM 913 N N . GLY A 1 111 ? -67.164 -11.516 105.029 1.00 49.03 111 GLY A N 1
ATOM 914 C CA . GLY A 1 111 ? -67.401 -10.699 103.831 1.00 49.03 111 GLY A CA 1
ATOM 915 C C . GLY A 1 111 ? -66.570 -9.409 103.741 1.00 49.03 111 GLY A C 1
ATOM 916 O O . GLY A 1 111 ? -66.320 -8.925 102.637 1.00 49.03 111 GLY A O 1
ATOM 917 N N . GLU A 1 112 ? -66.121 -8.846 104.870 1.00 50.50 112 GLU A N 1
ATOM 918 C CA . GLU A 1 112 ? -65.416 -7.553 104.881 1.00 50.50 112 GLU A CA 1
ATOM 919 C C . GLU A 1 112 ? -63.980 -7.656 104.339 1.00 50.50 112 GLU A C 1
ATOM 921 O O . GLU A 1 112 ? -63.547 -6.784 103.585 1.00 50.50 112 GLU A O 1
ATOM 926 N N . GLU A 1 113 ? -63.259 -8.739 104.649 1.00 52.91 113 GLU A N 1
ATOM 927 C CA . GLU A 1 113 ? -61.889 -8.966 104.161 1.00 52.91 113 GLU A CA 1
ATOM 928 C C . GLU A 1 113 ? -61.868 -9.175 102.637 1.00 52.91 113 GLU A C 1
ATOM 930 O O . GLU A 1 113 ? -61.109 -8.509 101.928 1.00 52.91 113 GLU A O 1
ATOM 935 N N . LEU A 1 114 ? -62.791 -9.989 102.107 1.00 54.75 114 LEU A N 1
ATOM 936 C CA . LEU A 1 114 ? -62.935 -10.224 100.665 1.00 54.75 114 LEU A CA 1
ATOM 937 C C . LEU A 1 114 ? -63.242 -8.923 99.890 1.00 54.75 114 LEU A C 1
ATOM 939 O O . LEU A 1 114 ? -62.732 -8.700 98.789 1.00 54.75 114 LEU A O 1
ATOM 943 N N . LEU A 1 115 ? -64.051 -8.030 100.474 1.00 55.44 115 LEU A N 1
ATOM 944 C CA . LEU A 1 115 ? -64.358 -6.714 99.903 1.00 55.44 115 LEU A CA 1
ATOM 945 C C . LEU A 1 115 ? -63.136 -5.782 99.860 1.00 55.44 115 LEU A C 1
ATOM 947 O O . LEU A 1 115 ? -63.007 -4.990 98.920 1.00 55.44 115 LEU A O 1
ATOM 951 N N . ILE A 1 116 ? -62.236 -5.865 100.844 1.00 67.00 116 ILE A N 1
ATOM 952 C CA . ILE A 1 116 ? -60.979 -5.102 100.861 1.00 67.00 116 ILE A CA 1
ATOM 953 C C . ILE A 1 116 ? -60.036 -5.621 99.768 1.00 67.00 116 ILE A C 1
ATOM 955 O O . ILE A 1 116 ? -59.523 -4.818 98.982 1.00 67.00 116 ILE A O 1
ATOM 959 N N . GLU A 1 117 ? -59.873 -6.941 99.642 1.00 66.88 117 GLU A N 1
ATOM 960 C CA . GLU A 1 117 ? -59.054 -7.555 98.588 1.00 66.88 117 GLU A CA 1
ATOM 961 C C . GLU A 1 117 ? -59.563 -7.211 97.180 1.00 66.88 117 GLU A C 1
ATOM 963 O O . GLU A 1 117 ? -58.784 -6.783 96.324 1.00 66.88 117 GLU A O 1
ATOM 968 N N . MET A 1 118 ? -60.879 -7.292 96.938 1.00 65.88 118 MET A N 1
ATOM 969 C CA . MET A 1 118 ? -61.461 -6.906 95.646 1.00 65.88 118 MET A CA 1
ATOM 970 C C . MET A 1 118 ? -61.257 -5.420 95.319 1.00 65.88 118 MET A C 1
ATOM 972 O O . MET A 1 118 ? -61.023 -5.068 94.157 1.00 65.88 118 MET A O 1
ATOM 976 N N . ARG A 1 119 ? -61.301 -4.527 96.318 1.00 68.94 119 ARG A N 1
ATOM 977 C CA . ARG A 1 119 ? -60.992 -3.098 96.121 1.00 68.94 119 ARG A CA 1
ATOM 978 C C . ARG A 1 119 ? -59.516 -2.883 95.782 1.00 68.94 119 ARG A C 1
ATOM 980 O O . ARG A 1 119 ? -59.229 -2.126 94.855 1.00 68.94 119 ARG A O 1
ATOM 987 N N . ALA A 1 120 ? -58.599 -3.574 96.460 1.00 72.75 120 ALA A N 1
ATOM 988 C CA . ALA A 1 120 ? -57.170 -3.520 96.154 1.00 72.75 120 ALA A CA 1
ATOM 989 C C . ALA A 1 120 ? -56.868 -4.039 94.734 1.00 72.75 120 ALA A C 1
ATOM 991 O O . ALA A 1 120 ? -56.179 -3.366 93.965 1.00 72.75 120 ALA A O 1
ATOM 992 N N . ALA A 1 121 ? -57.463 -5.170 94.339 1.00 71.44 121 ALA A N 1
ATOM 993 C CA . ALA A 1 121 ? -57.336 -5.729 92.993 1.00 71.44 121 ALA A CA 1
ATOM 994 C C . ALA A 1 121 ? -57.874 -4.778 91.906 1.00 71.44 121 ALA A C 1
ATOM 996 O O . ALA A 1 121 ? -57.237 -4.600 90.866 1.00 71.44 121 ALA A O 1
ATOM 997 N N . LYS A 1 122 ? -59.004 -4.100 92.158 1.00 75.62 122 LYS A N 1
ATOM 998 C CA . LYS A 1 122 ? -59.564 -3.086 91.248 1.00 75.62 122 LYS A CA 1
ATOM 999 C C . LYS A 1 122 ? -58.624 -1.889 91.058 1.00 75.62 122 LYS A C 1
ATOM 1001 O O . LYS A 1 122 ? -58.472 -1.418 89.932 1.00 75.62 122 LYS A O 1
ATOM 1006 N N . ILE A 1 123 ? -57.983 -1.412 92.127 1.00 80.44 123 ILE A N 1
ATOM 1007 C CA . ILE A 1 123 ? -57.005 -0.311 92.062 1.00 80.44 123 ILE A CA 1
ATOM 1008 C C . ILE A 1 123 ? -55.746 -0.754 91.301 1.00 80.44 123 ILE A C 1
ATOM 1010 O O . ILE A 1 123 ? -55.294 -0.047 90.403 1.00 80.44 123 ILE A O 1
ATOM 1014 N N . ALA A 1 124 ? -55.223 -1.952 91.580 1.00 80.12 124 ALA A N 1
ATOM 1015 C CA . ALA A 1 124 ? -54.082 -2.506 90.851 1.00 80.12 124 ALA A CA 1
ATOM 1016 C C . ALA A 1 124 ? -54.369 -2.651 89.343 1.00 80.12 124 ALA A C 1
ATOM 1018 O O . ALA A 1 124 ? -53.536 -2.280 88.516 1.00 80.12 124 ALA A O 1
ATOM 1019 N N . HIS A 1 125 ? -55.569 -3.112 88.974 1.00 78.12 125 HIS A N 1
ATOM 1020 C CA . HIS A 1 125 ? -55.999 -3.193 87.577 1.00 78.12 125 HIS A CA 1
ATOM 1021 C C . HIS A 1 125 ? -56.116 -1.805 86.919 1.00 78.12 125 HIS A C 1
ATOM 1023 O O . HIS A 1 125 ? -55.739 -1.652 85.756 1.00 78.12 125 HIS A O 1
ATOM 1029 N N . ALA A 1 126 ? -56.612 -0.787 87.630 1.00 81.94 126 ALA A N 1
ATOM 1030 C CA . ALA A 1 126 ? -56.680 0.579 87.105 1.00 81.94 126 ALA A CA 1
ATOM 1031 C C . ALA A 1 126 ? -55.276 1.143 86.812 1.00 81.94 126 ALA A C 1
ATOM 1033 O O . ALA A 1 126 ? -55.033 1.638 85.712 1.00 81.94 126 ALA A O 1
ATOM 1034 N N . ASN A 1 127 ? -54.331 0.965 87.740 1.00 88.19 127 ASN A N 1
ATOM 1035 C CA . ASN A 1 127 ? -52.939 1.392 87.563 1.00 88.19 127 ASN A CA 1
ATOM 1036 C C . ASN A 1 127 ? -52.259 0.668 86.382 1.00 88.19 127 ASN A C 1
ATOM 1038 O O . ASN A 1 127 ? -51.519 1.282 85.615 1.00 88.19 127 ASN A O 1
ATOM 1042 N N . LEU A 1 128 ? -52.529 -0.631 86.194 1.00 90.25 128 LEU A N 1
ATOM 1043 C CA . LEU A 1 128 ? -52.018 -1.389 85.045 1.00 90.25 128 LEU A CA 1
ATOM 1044 C C . LEU A 1 128 ? -52.579 -0.878 83.709 1.00 90.25 128 LEU A C 1
ATOM 1046 O O . LEU A 1 128 ? -51.824 -0.780 82.743 1.00 90.25 128 LEU A O 1
ATOM 1050 N N . LEU A 1 129 ? -53.863 -0.505 83.646 1.00 87.31 129 LEU A N 1
ATOM 1051 C CA . LEU A 1 129 ? -54.458 0.101 82.446 1.00 87.31 129 LEU A CA 1
ATOM 1052 C C . LEU A 1 129 ? -53.828 1.459 82.108 1.00 87.31 129 LEU A C 1
ATOM 1054 O O . LEU A 1 129 ? -53.606 1.750 80.934 1.00 87.31 129 LEU A O 1
ATOM 1058 N N . GLU A 1 130 ? -53.494 2.274 83.110 1.00 90.44 130 GLU A N 1
ATOM 1059 C CA . GLU A 1 130 ? -52.801 3.548 82.891 1.00 90.44 130 GLU A CA 1
ATOM 1060 C C . GLU A 1 130 ? -51.382 3.333 82.335 1.00 90.44 130 GLU A C 1
ATOM 1062 O O . GLU A 1 130 ? -51.004 3.955 81.339 1.00 90.44 130 GLU A O 1
ATOM 1067 N N . VAL A 1 131 ? -50.624 2.381 82.896 1.00 93.06 131 VAL A N 1
ATOM 1068 C CA . VAL A 1 131 ? -49.299 1.993 82.376 1.00 93.06 131 VAL A CA 1
ATOM 1069 C C . VAL A 1 131 ? -49.391 1.464 80.940 1.00 93.06 131 VAL A C 1
ATOM 1071 O O . VAL A 1 131 ? -48.565 1.841 80.105 1.00 93.06 131 VAL A O 1
ATOM 1074 N N . ILE A 1 132 ? -50.399 0.640 80.626 1.00 90.12 132 ILE A N 1
ATOM 1075 C CA . ILE A 1 132 ? -50.660 0.162 79.260 1.00 90.12 132 ILE A CA 1
ATOM 1076 C C . ILE A 1 132 ? -50.941 1.348 78.329 1.00 90.12 132 ILE A C 1
ATOM 1078 O O . ILE A 1 132 ? -50.260 1.475 77.316 1.00 90.12 132 ILE A O 1
ATOM 1082 N N . SER A 1 133 ? -51.825 2.278 78.702 1.00 90.62 133 SER A N 1
ATOM 1083 C CA . SER A 1 133 ? -52.145 3.458 77.882 1.00 90.62 133 SER A CA 1
ATOM 1084 C C . SER A 1 133 ? -50.922 4.346 77.602 1.00 90.62 133 SER A C 1
ATOM 1086 O O . SER A 1 133 ? -50.745 4.851 76.490 1.00 90.62 133 SER A O 1
ATOM 1088 N N . VAL A 1 134 ? -50.027 4.518 78.583 1.00 94.00 134 VAL A N 1
ATOM 1089 C CA . VAL A 1 134 ? -48.749 5.224 78.381 1.00 94.00 134 VAL A CA 1
ATOM 1090 C C . VAL A 1 134 ? -47.839 4.453 77.419 1.00 94.00 134 VAL A C 1
ATOM 1092 O O . VAL A 1 134 ? -47.205 5.065 76.556 1.00 94.00 134 VAL A O 1
ATOM 1095 N N . LYS A 1 135 ? -47.779 3.120 77.524 1.00 92.69 135 LYS A N 1
ATOM 1096 C CA . LYS A 1 135 ? -46.964 2.276 76.638 1.00 92.69 135 LYS A CA 1
ATOM 1097 C C . LYS A 1 135 ? -47.500 2.224 75.209 1.00 92.69 135 LYS A C 1
ATOM 1099 O O . LYS A 1 135 ? -46.700 2.326 74.286 1.00 92.69 135 LYS A O 1
ATOM 1104 N N . GLU A 1 136 ? -48.813 2.168 75.015 1.00 91.12 136 GLU A N 1
ATOM 1105 C CA . GLU A 1 136 ? -49.465 2.259 73.702 1.00 91.12 136 GLU A CA 1
ATOM 1106 C C . GLU A 1 136 ? -49.139 3.588 73.008 1.00 91.12 136 GLU A C 1
ATOM 1108 O O . GLU A 1 136 ? -48.714 3.594 71.853 1.00 91.12 136 GLU A O 1
ATOM 1113 N N . LYS A 1 137 ? -49.222 4.717 73.730 1.00 93.81 137 LYS A N 1
ATOM 1114 C CA . LYS A 1 137 ? -48.829 6.039 73.203 1.00 93.81 137 LYS A CA 1
ATOM 1115 C C . LYS A 1 137 ? -47.346 6.107 72.824 1.00 93.81 137 LYS A C 1
ATOM 1117 O O . LYS A 1 137 ? -47.011 6.658 71.778 1.00 93.81 137 LYS A O 1
ATOM 1122 N N . GLN A 1 138 ? -46.456 5.536 73.643 1.00 93.69 138 GLN A N 1
ATOM 1123 C CA . GLN A 1 138 ? -45.023 5.438 73.323 1.00 93.69 138 GLN A CA 1
ATOM 1124 C C . GLN A 1 138 ? -44.775 4.578 72.072 1.00 93.69 138 GLN A C 1
ATOM 1126 O O . GLN A 1 138 ? -43.929 4.916 71.246 1.00 93.69 138 GLN A O 1
ATOM 1131 N N . LEU A 1 139 ? -45.525 3.487 71.913 1.00 93.06 139 LEU A N 1
ATOM 1132 C CA . LEU A 1 139 ? -45.390 2.554 70.798 1.00 93.06 139 LEU A CA 1
ATOM 1133 C C . LEU A 1 139 ? -45.896 3.168 69.480 1.00 93.06 139 LEU A C 1
ATOM 1135 O O . LEU A 1 139 ? -45.207 3.063 68.465 1.00 93.06 139 LEU A O 1
ATOM 1139 N N . GLU A 1 140 ? -47.013 3.902 69.492 1.00 93.12 140 GLU A N 1
ATOM 1140 C CA . GLU A 1 140 ? -47.502 4.619 68.302 1.00 93.12 140 GLU A CA 1
ATOM 1141 C C . GLU A 1 140 ? -46.572 5.780 67.895 1.00 93.12 140 GLU A C 1
ATOM 1143 O O . GLU A 1 140 ? -46.325 5.998 66.704 1.00 93.12 140 GLU A O 1
ATOM 1148 N N . ALA A 1 141 ? -45.953 6.475 68.859 1.00 93.06 141 ALA A N 1
ATOM 1149 C CA . ALA A 1 141 ? -44.910 7.464 68.569 1.00 93.06 141 ALA A CA 1
ATOM 1150 C C . ALA A 1 141 ? -43.701 6.823 67.851 1.00 93.06 141 ALA A C 1
ATOM 1152 O O . ALA A 1 141 ? -43.263 7.310 66.810 1.00 93.06 141 ALA A O 1
ATOM 1153 N N . LEU A 1 142 ? -43.225 5.665 68.321 1.00 94.00 142 LEU A N 1
ATOM 1154 C CA . LEU A 1 142 ? -42.164 4.909 67.641 1.00 94.00 142 LEU A CA 1
ATOM 1155 C C . LEU A 1 142 ? -42.603 4.375 66.264 1.00 94.00 142 LEU A C 1
ATOM 1157 O O . LEU A 1 142 ? -41.795 4.307 65.336 1.00 94.00 142 LEU A O 1
ATOM 1161 N N . HIS A 1 143 ? -43.875 4.009 66.083 1.00 92.94 143 HIS A N 1
ATOM 1162 C CA . HIS A 1 143 ? -44.405 3.593 64.781 1.00 92.94 143 HIS A CA 1
ATOM 1163 C C . HIS A 1 143 ? -44.508 4.740 63.771 1.00 92.94 143 HIS A C 1
ATOM 1165 O O . HIS A 1 143 ? -44.257 4.517 62.584 1.00 92.94 143 HIS A O 1
ATOM 1171 N N . THR A 1 144 ? -44.858 5.949 64.207 1.00 94.81 144 THR A N 1
ATOM 1172 C CA . THR A 1 144 ? -44.875 7.137 63.338 1.00 94.81 144 THR A CA 1
ATOM 1173 C C . THR A 1 144 ? -43.458 7.589 62.974 1.00 94.81 144 THR A C 1
ATOM 1175 O O . THR A 1 144 ? -43.196 7.843 61.798 1.00 94.81 144 THR A O 1
ATOM 1178 N N . GLU A 1 145 ? -42.508 7.556 63.915 1.00 93.88 145 GLU A N 1
ATOM 1179 C CA . GLU A 1 145 ? -41.083 7.807 63.641 1.00 93.88 145 GLU A CA 1
ATOM 1180 C C . GLU A 1 145 ? -40.470 6.752 62.698 1.00 93.88 145 GLU A C 1
ATOM 1182 O O . GLU A 1 145 ? -39.716 7.080 61.780 1.00 93.88 145 GLU A O 1
ATOM 1187 N N . ARG A 1 146 ? -40.823 5.469 62.859 1.00 93.12 146 ARG A N 1
ATOM 1188 C CA . ARG A 1 146 ? -40.398 4.414 61.923 1.00 93.12 146 ARG A CA 1
ATOM 1189 C C . ARG A 1 146 ? -40.955 4.652 60.518 1.00 93.12 146 ARG A C 1
ATOM 1191 O O . ARG A 1 146 ? -40.221 4.479 59.548 1.00 93.12 146 ARG A O 1
ATOM 1198 N N . ARG A 1 147 ? -42.228 5.054 60.398 1.00 93.94 147 ARG A N 1
ATOM 1199 C CA . ARG A 1 147 ? -42.866 5.372 59.107 1.00 93.94 147 ARG A CA 1
ATOM 1200 C C . ARG A 1 147 ? -42.194 6.564 58.416 1.00 93.94 147 ARG A C 1
ATOM 1202 O O . ARG A 1 147 ? -41.948 6.487 57.214 1.00 93.94 147 ARG A O 1
ATOM 1209 N N . SER A 1 148 ? -41.844 7.627 59.147 1.00 94.50 148 SER A N 1
ATOM 1210 C CA . SER A 1 148 ? -41.136 8.773 58.558 1.00 94.50 148 SER A CA 1
ATOM 1211 C C . SER A 1 148 ? -39.720 8.400 58.106 1.00 94.50 148 SER A C 1
ATOM 1213 O O . SER A 1 148 ? -39.365 8.678 56.963 1.00 94.50 148 SER A O 1
ATOM 1215 N N . LYS A 1 149 ? -38.954 7.674 58.933 1.00 92.44 149 LYS A N 1
ATOM 1216 C CA . LYS A 1 149 ? -37.620 7.164 58.564 1.00 92.44 149 LYS A CA 1
ATOM 1217 C C . LYS A 1 149 ? -37.655 6.245 57.340 1.00 92.44 149 LYS A C 1
ATOM 1219 O O . LYS A 1 149 ? -36.793 6.379 56.476 1.00 92.44 149 LYS A O 1
ATOM 1224 N N . GLN A 1 150 ? -38.649 5.359 57.231 1.00 92.25 150 GLN A N 1
ATOM 1225 C CA . GLN A 1 150 ? -38.813 4.507 56.048 1.00 92.25 150 GLN A CA 1
ATOM 1226 C C . GLN A 1 150 ? -39.069 5.340 54.785 1.00 92.25 150 GLN A C 1
ATOM 1228 O O . GLN A 1 150 ? -38.401 5.127 53.781 1.00 92.25 150 GLN A O 1
ATOM 1233 N N . SER A 1 151 ? -39.948 6.346 54.854 1.00 94.12 151 SER A N 1
ATOM 1234 C CA . SER A 1 151 ? -40.198 7.263 53.729 1.00 94.12 151 SER A CA 1
ATOM 1235 C C . SER A 1 151 ? -38.922 7.980 53.262 1.00 94.12 151 SER A C 1
ATOM 1237 O O . SER A 1 151 ? -38.674 8.088 52.062 1.00 94.12 151 SER A O 1
ATOM 1239 N N . THR A 1 152 ? -38.060 8.410 54.193 1.00 94.75 152 THR A N 1
ATOM 1240 C CA . THR A 1 152 ? -36.754 9.003 53.856 1.00 94.75 152 THR A CA 1
ATOM 1241 C C . THR A 1 152 ? -35.813 7.994 53.192 1.00 94.75 152 THR A C 1
ATOM 1243 O O . THR A 1 152 ? -35.144 8.339 52.220 1.00 94.75 152 THR A O 1
ATOM 1246 N N . ILE A 1 153 ? -35.765 6.746 53.675 1.00 93.06 153 ILE A N 1
ATOM 1247 C CA . ILE A 1 153 ? -34.970 5.670 53.057 1.00 93.06 153 ILE A CA 1
ATOM 1248 C C . ILE A 1 153 ? -35.447 5.412 51.622 1.00 93.06 153 ILE A C 1
ATOM 1250 O O . ILE A 1 153 ? -34.628 5.384 50.707 1.00 93.06 153 ILE A O 1
ATOM 1254 N N . ASP A 1 154 ? -36.758 5.307 51.404 1.00 93.62 154 ASP A N 1
ATOM 1255 C CA . ASP A 1 154 ? -37.339 5.044 50.084 1.00 93.62 154 ASP A CA 1
ATOM 1256 C C . ASP A 1 154 ? -37.058 6.187 49.087 1.00 93.62 154 ASP A C 1
ATOM 1258 O O . ASP A 1 154 ? -36.859 5.940 47.896 1.00 93.62 154 ASP A O 1
ATOM 1262 N N . GLN A 1 155 ? -37.006 7.440 49.556 1.00 95.06 155 GLN A N 1
ATOM 1263 C CA . GLN A 1 155 ? -36.592 8.595 48.746 1.00 95.06 155 GLN A CA 1
ATOM 1264 C C . GLN A 1 155 ? -35.099 8.551 48.394 1.00 95.06 155 GLN A C 1
ATOM 1266 O O . GLN A 1 155 ? -34.731 8.794 47.243 1.00 95.06 155 GLN A O 1
ATOM 1271 N N . LEU A 1 156 ? -34.237 8.217 49.360 1.00 94.12 156 LEU A N 1
ATOM 1272 C CA . LEU A 1 156 ? -32.795 8.099 49.135 1.00 94.12 156 LEU A CA 1
ATOM 1273 C C . LEU A 1 156 ? -32.456 6.952 48.175 1.00 94.12 156 LEU A C 1
ATOM 1275 O O . LEU A 1 156 ? -31.603 7.136 47.312 1.00 94.12 156 LEU A O 1
ATOM 1279 N N . LEU A 1 157 ? -33.150 5.812 48.266 1.00 91.81 157 LEU A N 1
ATOM 1280 C CA . LEU A 1 157 ? -32.977 4.686 47.341 1.00 91.81 157 LEU A CA 1
ATOM 1281 C C . LEU A 1 157 ? -33.289 5.090 45.894 1.00 91.81 157 LEU A C 1
ATOM 1283 O O . LEU A 1 157 ? -32.435 4.921 45.028 1.00 91.81 157 LEU A O 1
ATOM 1287 N N . ARG A 1 158 ? -34.436 5.742 45.643 1.00 94.38 158 ARG A N 1
ATOM 1288 C CA . ARG A 1 158 ? -34.759 6.276 44.303 1.00 94.38 158 ARG A CA 1
ATOM 1289 C C . ARG A 1 158 ? -33.691 7.242 43.801 1.00 94.38 158 ARG A C 1
ATOM 1291 O O . ARG A 1 158 ? -33.316 7.190 42.634 1.00 94.38 158 ARG A O 1
ATOM 1298 N N . ARG A 1 159 ? -33.166 8.105 44.679 1.00 94.31 159 ARG A N 1
ATOM 1299 C CA . ARG A 1 159 ? -32.117 9.056 44.297 1.00 94.31 159 ARG A CA 1
ATOM 1300 C C . ARG A 1 159 ? -30.792 8.365 43.956 1.00 94.31 159 ARG A C 1
ATOM 1302 O O . ARG A 1 159 ? -30.082 8.832 43.069 1.00 94.31 159 ARG A O 1
ATOM 1309 N N . VAL A 1 160 ? -30.463 7.260 44.625 1.00 92.88 160 VAL A N 1
ATOM 1310 C CA . VAL A 1 160 ? -29.310 6.411 44.282 1.00 92.88 160 VAL A CA 1
ATOM 1311 C C . VAL A 1 160 ? -29.520 5.720 42.933 1.00 92.88 160 VAL A C 1
ATOM 1313 O O . VAL A 1 160 ? -28.587 5.699 42.131 1.00 92.88 160 VAL A O 1
ATOM 1316 N N . ASP A 1 161 ? -30.724 5.227 42.633 1.00 93.38 161 ASP A N 1
ATOM 1317 C CA . ASP A 1 161 ? -31.040 4.634 41.326 1.00 93.38 161 ASP A CA 1
ATOM 1318 C C . ASP A 1 161 ? -30.926 5.669 40.189 1.00 93.38 161 ASP A C 1
ATOM 1320 O O . ASP A 1 161 ? -30.250 5.416 39.190 1.00 93.38 161 ASP A O 1
ATOM 1324 N N . GLU A 1 162 ? -31.493 6.870 40.368 1.00 94.81 162 GLU A N 1
ATOM 1325 C CA . GLU A 1 162 ? -31.360 8.000 39.431 1.00 94.81 162 GLU A CA 1
ATOM 1326 C C . GLU A 1 162 ? -29.889 8.348 39.152 1.00 94.81 162 GLU A C 1
ATOM 1328 O O . GLU A 1 162 ? -29.473 8.443 37.995 1.00 94.81 162 GLU A O 1
ATOM 1333 N N . LEU A 1 163 ? -29.081 8.506 40.207 1.00 93.31 163 LEU A N 1
ATOM 1334 C CA . LEU A 1 163 ? -27.652 8.803 40.081 1.00 93.31 163 LEU A CA 1
ATOM 1335 C C . LEU A 1 163 ? -26.887 7.649 39.418 1.00 93.31 163 LEU A C 1
ATOM 1337 O O . LEU A 1 163 ? -25.981 7.891 38.625 1.00 93.31 163 LEU A O 1
ATOM 1341 N N . THR A 1 164 ? -27.269 6.398 39.682 1.00 92.56 164 THR A N 1
ATOM 1342 C CA . THR A 1 164 ? -26.656 5.217 39.054 1.00 92.56 164 THR A CA 1
ATOM 1343 C C . THR A 1 164 ? -26.913 5.184 37.545 1.00 92.56 164 THR A C 1
ATOM 1345 O O . THR A 1 164 ? -26.019 4.819 36.780 1.00 92.56 164 THR A O 1
ATOM 1348 N N . ILE A 1 165 ? -28.103 5.597 37.096 1.00 93.56 165 ILE A N 1
ATOM 1349 C CA . ILE A 1 165 ? -28.421 5.741 35.668 1.00 93.56 165 ILE A CA 1
ATOM 1350 C C . ILE A 1 165 ? -27.568 6.858 35.049 1.00 93.56 165 ILE A C 1
ATOM 1352 O O . ILE A 1 165 ? -26.866 6.603 34.072 1.00 93.56 165 ILE A O 1
ATOM 1356 N N . GLN A 1 166 ? -27.522 8.043 35.669 1.00 91.19 166 GLN A N 1
ATOM 1357 C CA . GLN A 1 166 ? -26.719 9.177 35.183 1.00 91.19 166 GLN A CA 1
ATOM 1358 C C . GLN A 1 166 ? -25.217 8.850 35.088 1.00 91.19 166 GLN A C 1
ATOM 1360 O O . GLN A 1 166 ? -24.549 9.241 34.128 1.00 91.19 166 GLN A O 1
ATOM 1365 N N . VAL A 1 167 ? -24.671 8.089 36.043 1.00 92.31 167 VAL A N 1
ATOM 1366 C CA . VAL A 1 167 ? -23.274 7.622 35.999 1.00 92.31 167 VAL A CA 1
ATOM 1367 C C . VAL A 1 167 ? -23.039 6.672 34.820 1.00 92.31 167 VAL A C 1
ATOM 1369 O O . VAL A 1 167 ? -22.022 6.791 34.144 1.00 92.31 167 VAL A O 1
ATOM 1372 N N . ARG A 1 168 ? -23.976 5.767 34.506 1.00 90.25 168 ARG A N 1
ATOM 1373 C CA . ARG A 1 168 ? -23.847 4.874 33.337 1.00 90.25 168 ARG A CA 1
ATOM 1374 C C . ARG A 1 168 ? -23.939 5.632 32.013 1.00 90.25 168 ARG A C 1
ATOM 1376 O O . ARG A 1 168 ? -23.177 5.340 31.095 1.00 90.25 168 ARG A O 1
ATOM 1383 N N . GLU A 1 169 ? -24.844 6.602 31.910 1.00 90.88 169 GLU A N 1
ATOM 1384 C CA . GLU A 1 169 ? -24.992 7.443 30.715 1.00 90.88 169 GLU A CA 1
ATOM 1385 C C . GLU A 1 169 ? -23.740 8.294 30.465 1.00 90.88 169 GLU A C 1
ATOM 1387 O O . GLU A 1 169 ? -23.224 8.321 29.348 1.00 90.88 169 GLU A O 1
ATOM 1392 N N . THR A 1 170 ? -23.194 8.919 31.512 1.00 91.00 170 THR A N 1
ATOM 1393 C CA . THR A 1 170 ? -21.952 9.707 31.418 1.00 91.00 170 THR A CA 1
ATOM 1394 C C . THR A 1 170 ? -20.722 8.842 31.129 1.00 91.00 170 THR A C 1
ATOM 1396 O O . THR A 1 170 ? -19.894 9.241 30.314 1.00 91.00 170 THR A O 1
ATOM 1399 N N . GLN A 1 171 ? -20.620 7.636 31.701 1.00 89.06 171 GLN A N 1
ATOM 1400 C CA . GLN A 1 171 ? -19.577 6.660 31.345 1.00 89.06 171 GLN A CA 1
ATOM 1401 C C . GLN A 1 171 ? -19.661 6.231 29.875 1.00 89.06 171 GLN A C 1
ATOM 1403 O O . GLN A 1 171 ? -18.637 6.166 29.197 1.00 89.06 171 GLN A O 1
ATOM 1408 N N . LYS A 1 172 ? -20.871 5.975 29.363 1.00 92.62 172 LYS A N 1
ATOM 1409 C CA . LYS A 1 172 ? -21.081 5.640 27.951 1.00 92.62 172 LYS A CA 1
ATOM 1410 C C . LYS A 1 172 ? -20.665 6.798 27.036 1.00 92.62 172 LYS A C 1
ATOM 1412 O O . LYS A 1 172 ? -19.908 6.574 26.097 1.00 92.62 172 LYS A O 1
ATOM 1417 N N . ALA A 1 173 ? -21.097 8.023 27.337 1.00 90.38 173 ALA A N 1
ATOM 1418 C CA . ALA A 1 173 ? -20.725 9.210 26.567 1.00 90.38 173 ALA A CA 1
ATOM 1419 C C . ALA A 1 173 ? -19.206 9.477 26.591 1.00 90.38 173 ALA A C 1
ATOM 1421 O O . ALA A 1 173 ? -18.634 9.867 25.575 1.00 90.38 173 ALA A O 1
ATOM 1422 N N . ALA A 1 174 ? -18.537 9.224 27.722 1.00 88.81 174 ALA A N 1
ATOM 1423 C CA . ALA A 1 174 ? -17.082 9.325 27.827 1.00 88.81 174 ALA A CA 1
ATOM 1424 C C . ALA A 1 174 ? -16.364 8.298 26.933 1.00 88.81 174 ALA A C 1
ATOM 1426 O O . ALA A 1 174 ? -15.453 8.672 26.199 1.00 88.81 174 ALA A O 1
ATOM 1427 N N . ALA A 1 175 ? -16.813 7.037 26.928 1.00 88.75 175 ALA A N 1
ATOM 1428 C CA . ALA A 1 175 ? -16.250 5.993 26.068 1.00 88.75 175 ALA A CA 1
ATOM 1429 C C . ALA A 1 175 ? -16.478 6.272 24.567 1.00 88.75 175 ALA A C 1
ATOM 1431 O O . ALA A 1 175 ? -15.593 6.034 23.747 1.00 88.75 175 ALA A O 1
ATOM 1432 N N . GLU A 1 176 ? -17.642 6.819 24.197 1.00 91.56 176 GLU A N 1
ATOM 1433 C CA . GLU A 1 176 ? -17.927 7.257 22.822 1.00 91.56 176 GLU A CA 1
ATOM 1434 C C . GLU A 1 176 ? -17.016 8.423 22.394 1.00 91.56 176 GLU A C 1
ATOM 1436 O O . GLU A 1 176 ? -16.497 8.419 21.276 1.00 91.56 176 GLU A O 1
ATOM 1441 N N . ALA A 1 177 ? -16.761 9.388 23.285 1.00 88.38 177 ALA A N 1
ATOM 1442 C CA . ALA A 1 177 ? -15.846 10.501 23.028 1.00 88.38 177 ALA A CA 1
ATOM 1443 C C . ALA A 1 177 ? -14.373 10.056 22.925 1.00 88.38 177 ALA A C 1
ATOM 1445 O O . ALA A 1 177 ? -13.642 10.551 22.066 1.00 88.38 177 ALA A O 1
ATOM 1446 N N . GLU A 1 178 ? -13.938 9.103 23.754 1.00 87.69 178 GLU A N 1
ATOM 1447 C CA . GLU A 1 178 ? -12.588 8.525 23.705 1.00 87.69 178 GLU A CA 1
ATOM 1448 C C . GLU A 1 178 ? -12.354 7.769 22.384 1.00 87.69 178 GLU A C 1
ATOM 1450 O O . GLU A 1 178 ? -11.359 8.012 21.700 1.00 87.69 178 GLU A O 1
ATOM 1455 N N . ALA A 1 179 ? -13.328 6.965 21.941 1.00 89.44 179 ALA A N 1
ATOM 1456 C CA . ALA A 1 179 ? -13.276 6.285 20.645 1.00 89.44 179 ALA A CA 1
ATOM 1457 C C . ALA A 1 179 ? -13.218 7.266 19.453 1.00 89.44 179 ALA A C 1
ATOM 1459 O O . ALA A 1 179 ? -12.471 7.040 18.497 1.00 89.44 179 ALA A O 1
ATOM 1460 N N . GLN A 1 180 ? -13.962 8.380 19.506 1.00 91.75 180 GLN A N 1
ATOM 1461 C CA . GLN A 1 180 ? -13.861 9.444 18.496 1.00 91.75 180 GLN A CA 1
ATOM 1462 C C . GLN A 1 180 ? -12.484 10.122 18.510 1.00 91.75 180 GLN A C 1
ATOM 1464 O O . GLN A 1 180 ? -11.926 10.399 17.446 1.00 91.75 180 GLN A O 1
ATOM 1469 N N . PHE A 1 181 ? -11.917 10.370 19.693 1.00 90.81 181 PHE A N 1
ATOM 1470 C CA . PHE A 1 181 ? -10.594 10.976 19.829 1.00 90.81 181 PHE A CA 1
ATOM 1471 C C . PHE A 1 181 ? -9.491 10.092 19.233 1.00 90.81 181 PHE A C 1
ATOM 1473 O O . PHE A 1 181 ? -8.646 10.592 18.488 1.00 90.81 181 PHE A O 1
ATOM 1480 N N . ASP A 1 182 ? -9.530 8.781 19.481 1.00 87.69 182 ASP A N 1
ATOM 1481 C CA . ASP A 1 182 ? -8.584 7.840 18.876 1.00 87.69 182 ASP A CA 1
ATOM 1482 C C . ASP A 1 182 ? -8.756 7.723 17.349 1.00 87.69 182 ASP A C 1
ATOM 1484 O O . ASP A 1 182 ? -7.749 7.657 16.637 1.00 87.69 182 ASP A O 1
ATOM 1488 N N . SER A 1 183 ? -9.986 7.803 16.817 1.00 91.56 183 SER A N 1
ATOM 1489 C CA . SER A 1 183 ? -10.223 7.888 15.362 1.00 91.56 183 SER A CA 1
ATOM 1490 C C . SER A 1 183 ? -9.574 9.139 14.760 1.00 91.56 183 SER A C 1
ATOM 1492 O O . SER A 1 183 ? -8.748 9.033 13.852 1.00 91.56 183 SER A O 1
ATOM 1494 N N . MET A 1 184 ? -9.852 10.322 15.322 1.00 91.94 184 MET A N 1
ATOM 1495 C CA . MET A 1 184 ? -9.257 11.589 14.866 1.00 91.94 184 MET A CA 1
ATOM 1496 C C . MET A 1 184 ? -7.725 11.581 14.963 1.00 91.94 184 MET A C 1
ATOM 1498 O O . MET A 1 184 ? -7.031 12.135 14.111 1.00 91.94 184 MET A O 1
ATOM 1502 N N . LYS A 1 185 ? -7.168 10.934 15.990 1.00 90.81 185 LYS A N 1
ATOM 1503 C CA . LYS A 1 185 ? -5.722 10.772 16.176 1.00 90.81 185 LYS A CA 1
ATOM 1504 C C . LYS A 1 185 ? -5.107 9.865 15.105 1.00 90.81 185 LYS A C 1
ATOM 1506 O O . LYS A 1 185 ? -4.040 10.195 14.585 1.00 90.81 185 LYS A O 1
ATOM 1511 N N . ALA A 1 186 ? -5.771 8.768 14.738 1.00 89.31 186 ALA A N 1
ATOM 1512 C CA . ALA A 1 186 ? -5.343 7.892 13.647 1.00 89.31 186 ALA A CA 1
ATOM 1513 C C . ALA A 1 186 ? -5.420 8.595 12.277 1.00 89.31 186 ALA A C 1
ATOM 1515 O O . ALA A 1 186 ? -4.468 8.527 11.494 1.00 89.31 186 ALA A O 1
ATOM 1516 N N . GLU A 1 187 ? -6.504 9.330 12.016 1.00 91.00 187 GLU A N 1
ATOM 1517 C CA . GLU A 1 187 ? -6.671 10.161 10.817 1.00 91.00 187 GLU A CA 1
ATOM 1518 C C . GLU A 1 187 ? -5.575 11.227 10.708 1.00 91.00 187 GLU A C 1
ATOM 1520 O O . GLU A 1 187 ? -4.936 11.342 9.664 1.00 91.00 187 GLU A O 1
ATOM 1525 N N . ASN A 1 188 ? -5.276 11.943 11.797 1.00 90.62 188 ASN A N 1
ATOM 1526 C CA . ASN A 1 188 ? -4.218 12.957 11.842 1.00 90.62 188 ASN A CA 1
ATOM 1527 C C . ASN A 1 188 ? -2.824 12.351 11.575 1.00 90.62 188 ASN A C 1
ATOM 1529 O O . ASN A 1 188 ? -2.049 12.892 10.787 1.00 90.62 188 ASN A O 1
ATOM 1533 N N . VAL A 1 189 ? -2.514 11.176 12.140 1.00 92.25 189 VAL A N 1
ATOM 1534 C CA . VAL A 1 189 ? -1.262 10.453 11.832 1.00 92.25 189 VAL A CA 1
ATOM 1535 C C . VAL A 1 189 ? -1.173 10.075 10.348 1.00 92.25 189 VAL A C 1
ATOM 1537 O O . VAL A 1 189 ? -0.099 10.194 9.755 1.00 92.25 189 VAL A O 1
ATOM 1540 N N . ASN A 1 190 ? -2.275 9.652 9.725 1.00 90.88 190 ASN A N 1
ATOM 1541 C CA . ASN A 1 190 ? -2.299 9.333 8.295 1.00 90.88 190 ASN A CA 1
ATOM 1542 C C . ASN A 1 190 ? -2.185 10.588 7.415 1.00 90.88 190 ASN A C 1
ATOM 1544 O O . ASN A 1 190 ? -1.385 10.593 6.480 1.00 90.88 190 ASN A O 1
ATOM 1548 N N . ALA A 1 191 ? -2.899 11.666 7.746 1.00 89.88 191 ALA A N 1
ATOM 1549 C CA . ALA A 1 191 ? -2.796 12.952 7.058 1.00 89.88 191 ALA A CA 1
ATOM 1550 C C . ALA A 1 191 ? -1.369 13.521 7.140 1.00 89.88 191 ALA A C 1
ATOM 1552 O O . ALA A 1 191 ? -0.824 13.979 6.138 1.00 89.88 191 ALA A O 1
ATOM 1553 N N . LYS A 1 192 ? -0.710 13.408 8.301 1.00 92.31 192 LYS A N 1
ATOM 1554 C CA . LYS A 1 192 ? 0.694 13.802 8.467 1.00 92.31 192 LYS A CA 1
ATOM 1555 C C . LYS A 1 192 ? 1.628 13.014 7.538 1.00 92.31 192 LYS A C 1
ATOM 1557 O O . LYS A 1 192 ? 2.427 13.632 6.841 1.00 92.31 192 LYS A O 1
ATOM 1562 N N . LYS A 1 193 ? 1.490 11.683 7.461 1.00 92.06 193 LYS A N 1
ATOM 1563 C CA . LYS A 1 193 ? 2.275 10.837 6.535 1.00 92.06 193 LYS A CA 1
ATOM 1564 C C . LYS A 1 193 ? 2.040 11.196 5.063 1.00 92.06 193 LYS A C 1
ATOM 1566 O O . LYS A 1 193 ? 2.980 11.186 4.270 1.00 92.06 193 LYS A O 1
ATOM 1571 N N . GLN A 1 194 ? 0.799 11.516 4.688 1.00 92.75 194 GLN A N 1
ATOM 1572 C CA . GLN A 1 194 ? 0.470 11.985 3.338 1.00 92.75 194 GLN A CA 1
ATOM 1573 C C . GLN A 1 194 ? 1.148 13.329 3.037 1.00 92.75 194 GLN A C 1
ATOM 1575 O O . GLN A 1 194 ? 1.783 13.461 1.995 1.00 92.75 194 GLN A O 1
ATOM 1580 N N . CYS A 1 195 ? 1.104 14.289 3.965 1.00 90.75 195 CYS A N 1
ATOM 1581 C CA . CYS A 1 195 ? 1.825 15.558 3.837 1.00 90.75 195 CYS A CA 1
ATOM 1582 C C . CYS A 1 195 ? 3.344 15.362 3.704 1.00 90.75 195 CYS A C 1
ATOM 1584 O O . CYS A 1 195 ? 3.954 15.995 2.847 1.00 90.75 195 CYS A O 1
ATOM 1586 N N . GLU A 1 196 ? 3.954 14.477 4.498 1.00 92.38 196 GLU A N 1
ATOM 1587 C CA . GLU A 1 196 ? 5.386 14.143 4.401 1.00 92.38 196 GLU A CA 1
ATOM 1588 C C . GLU A 1 196 ? 5.733 13.514 3.039 1.00 92.38 196 GLU A C 1
ATOM 1590 O O . GLU A 1 196 ? 6.743 13.861 2.430 1.00 92.38 196 GLU A O 1
ATOM 1595 N N . THR A 1 197 ? 4.865 12.644 2.513 1.00 92.75 197 THR A N 1
ATOM 1596 C CA . THR A 1 197 ? 5.044 12.010 1.194 1.00 92.75 197 THR A CA 1
ATOM 1597 C C . THR A 1 197 ? 4.964 13.046 0.069 1.00 92.75 197 THR A C 1
ATOM 1599 O O . THR A 1 197 ? 5.889 13.149 -0.735 1.00 92.75 197 THR A O 1
ATOM 1602 N N . LEU A 1 198 ? 3.928 13.892 0.069 1.00 91.62 198 LEU A N 1
ATOM 1603 C CA . LEU A 1 198 ? 3.763 14.978 -0.905 1.00 91.62 198 LEU A CA 1
ATOM 1604 C C . LEU A 1 198 ? 4.905 16.006 -0.834 1.00 91.62 198 LEU A C 1
ATOM 1606 O O . LEU A 1 198 ? 5.333 16.523 -1.863 1.00 91.62 198 LEU A O 1
ATOM 1610 N N . GLN A 1 199 ? 5.437 16.299 0.357 1.00 93.25 199 GLN A N 1
ATOM 1611 C CA . GLN A 1 199 ? 6.612 17.166 0.505 1.00 93.25 199 GLN A CA 1
ATOM 1612 C C . GLN A 1 199 ? 7.856 16.563 -0.162 1.00 93.25 199 GLN A C 1
ATOM 1614 O O . GLN A 1 199 ? 8.564 17.282 -0.869 1.00 93.25 199 GLN A O 1
ATOM 1619 N N . ASN A 1 200 ? 8.092 15.260 0.005 1.00 93.19 200 ASN A N 1
ATOM 1620 C CA . ASN A 1 200 ? 9.209 14.561 -0.635 1.00 93.19 200 ASN A CA 1
ATOM 1621 C C . ASN A 1 200 ? 9.060 14.518 -2.167 1.00 93.19 200 ASN A C 1
ATOM 1623 O O . ASN A 1 200 ? 10.022 14.794 -2.882 1.00 93.19 200 ASN A O 1
ATOM 1627 N N . GLU A 1 201 ? 7.853 14.257 -2.678 1.00 93.38 201 GLU A N 1
ATOM 1628 C CA . GLU A 1 201 ? 7.551 14.312 -4.118 1.00 93.38 201 GLU A CA 1
ATOM 1629 C C . GLU A 1 201 ? 7.788 15.717 -4.698 1.00 93.38 201 GLU A C 1
ATOM 1631 O O . GLU A 1 201 ? 8.415 15.864 -5.748 1.00 93.38 201 GLU A O 1
ATOM 1636 N N . ILE A 1 202 ? 7.358 16.773 -3.996 1.00 93.38 202 ILE A N 1
ATOM 1637 C CA . ILE A 1 202 ? 7.592 18.169 -4.400 1.00 93.38 202 ILE A CA 1
ATOM 1638 C C . ILE A 1 202 ? 9.087 18.519 -4.409 1.00 93.38 202 ILE A C 1
ATOM 1640 O O . ILE A 1 202 ? 9.521 19.276 -5.280 1.00 93.38 202 ILE A O 1
ATOM 1644 N N . LEU A 1 203 ? 9.879 18.003 -3.464 1.00 93.88 203 LEU A N 1
ATOM 1645 C CA . LEU A 1 203 ? 11.332 18.201 -3.452 1.00 93.88 203 LEU A CA 1
ATOM 1646 C C . LEU A 1 203 ? 11.991 17.518 -4.657 1.00 93.88 203 LEU A C 1
ATOM 1648 O O . LEU A 1 203 ? 12.690 18.191 -5.413 1.00 93.88 203 LEU A O 1
ATOM 1652 N N . SER A 1 204 ? 11.679 16.244 -4.907 1.00 95.25 204 SER A N 1
ATOM 1653 C CA . SER A 1 204 ? 12.193 15.501 -6.068 1.00 95.25 204 SER A CA 1
ATOM 1654 C C . SER A 1 204 ? 11.823 16.174 -7.398 1.00 95.25 204 SER A C 1
ATOM 1656 O O . SER A 1 204 ? 12.695 16.399 -8.236 1.00 95.25 204 SER A O 1
ATOM 1658 N N . MET A 1 205 ? 10.569 16.615 -7.568 1.00 93.62 205 MET A N 1
ATOM 1659 C CA . MET A 1 205 ? 10.146 17.345 -8.773 1.00 93.62 205 MET A CA 1
ATOM 1660 C C . MET A 1 205 ? 10.886 18.679 -8.966 1.00 93.62 205 MET A C 1
ATOM 1662 O O . MET A 1 205 ? 11.122 19.089 -10.104 1.00 93.62 205 MET A O 1
ATOM 1666 N N . LYS A 1 206 ? 11.267 19.374 -7.884 1.00 92.81 206 LYS A N 1
ATOM 1667 C CA . LYS A 1 206 ? 12.078 20.601 -7.969 1.00 92.81 206 LYS A CA 1
ATOM 1668 C C . LYS A 1 206 ? 13.512 20.308 -8.405 1.00 92.81 206 LYS A C 1
ATOM 1670 O O . LYS A 1 206 ? 14.033 21.031 -9.252 1.00 92.81 206 LYS A O 1
ATOM 1675 N N . GLU A 1 207 ? 14.126 19.256 -7.869 1.00 94.88 207 GLU A N 1
ATOM 1676 C CA . GLU A 1 207 ? 15.472 18.819 -8.261 1.00 94.88 207 GLU A CA 1
ATOM 1677 C C . GLU A 1 207 ? 15.518 18.420 -9.745 1.00 94.88 207 GLU A C 1
ATOM 1679 O O . GLU A 1 207 ? 16.379 18.903 -10.488 1.00 94.88 207 GLU A O 1
ATOM 1684 N N . ASP A 1 208 ? 14.536 17.643 -10.211 1.00 93.38 208 ASP A N 1
ATOM 1685 C CA . ASP A 1 208 ? 14.392 17.268 -11.623 1.00 93.38 208 ASP A CA 1
ATOM 1686 C C . ASP A 1 208 ? 14.154 18.480 -12.532 1.00 93.38 208 ASP A C 1
ATOM 1688 O O . ASP A 1 208 ? 14.753 18.584 -13.611 1.00 93.38 208 ASP A O 1
ATOM 1692 N N . PHE A 1 209 ? 13.318 19.431 -12.103 1.00 92.50 209 PHE A N 1
ATOM 1693 C CA . PHE A 1 209 ? 13.084 20.675 -12.836 1.00 92.50 209 PHE A CA 1
ATOM 1694 C C . PHE A 1 209 ? 14.365 21.512 -12.953 1.00 92.50 209 PHE A C 1
ATOM 1696 O O . PHE A 1 209 ? 14.701 21.973 -14.048 1.00 92.50 209 PHE A O 1
ATOM 1703 N N . GLU A 1 210 ? 15.127 21.669 -11.867 1.00 94.62 210 GLU A N 1
ATOM 1704 C CA . GLU A 1 210 ? 16.426 22.341 -11.904 1.00 94.62 210 GLU A CA 1
ATOM 1705 C C . GLU A 1 210 ? 17.426 21.616 -12.813 1.00 94.62 210 GLU A C 1
ATOM 1707 O O . GLU A 1 210 ? 18.119 22.266 -13.599 1.00 94.62 210 GLU A O 1
ATOM 1712 N N . ALA A 1 211 ? 17.500 20.285 -12.750 1.00 93.56 211 ALA A N 1
ATOM 1713 C CA . ALA A 1 211 ? 18.398 19.486 -13.581 1.00 93.56 211 ALA A CA 1
ATOM 1714 C C . ALA A 1 211 ? 18.033 19.555 -15.076 1.00 93.56 211 ALA A C 1
ATOM 1716 O O . ALA A 1 211 ? 18.920 19.586 -15.936 1.00 93.56 211 ALA A O 1
ATOM 1717 N N . CYS A 1 212 ? 16.741 19.601 -15.407 1.00 92.81 212 CYS A N 1
ATOM 1718 C CA . CYS A 1 212 ? 16.249 19.834 -16.765 1.00 92.81 212 CYS A CA 1
ATOM 1719 C C . CYS A 1 212 ? 16.534 21.267 -17.235 1.00 92.81 212 CYS A C 1
ATOM 1721 O O . CYS A 1 212 ? 17.027 21.458 -18.346 1.00 92.81 212 CYS A O 1
ATOM 1723 N N . SER A 1 213 ? 16.306 22.270 -16.383 1.00 93.12 213 SER A N 1
ATOM 1724 C CA . SER A 1 213 ? 16.588 23.678 -16.686 1.00 93.12 213 SER A CA 1
ATOM 1725 C C . SER A 1 213 ? 18.085 23.917 -16.934 1.00 93.12 213 SER A C 1
ATOM 1727 O O . SER A 1 213 ? 18.458 24.497 -17.953 1.00 93.12 213 SER A O 1
ATOM 1729 N N . LYS A 1 214 ? 18.963 23.370 -16.078 1.00 93.94 214 LYS A N 1
ATOM 1730 C CA . LYS A 1 214 ? 20.432 23.414 -16.229 1.00 93.94 214 LYS A CA 1
ATOM 1731 C C . LYS A 1 214 ? 20.925 22.673 -17.480 1.00 93.94 214 LYS A C 1
ATOM 1733 O O . LYS A 1 214 ? 21.917 23.091 -18.073 1.00 93.94 214 LYS A O 1
ATOM 1738 N N . ARG A 1 215 ? 20.267 21.582 -17.901 1.00 93.56 215 ARG A N 1
ATOM 1739 C CA . ARG A 1 215 ? 20.533 20.929 -19.201 1.00 93.56 215 ARG A CA 1
ATOM 1740 C C . ARG A 1 215 ? 20.143 21.843 -20.359 1.00 93.56 215 ARG A C 1
ATOM 1742 O O . ARG A 1 215 ? 21.033 22.278 -21.074 1.00 93.56 215 ARG A O 1
ATOM 1749 N N . ARG A 1 216 ? 18.875 22.259 -20.432 1.00 91.94 216 ARG A N 1
ATOM 1750 C CA . ARG A 1 216 ? 18.366 23.126 -21.508 1.00 91.94 216 ARG A CA 1
ATOM 1751 C C . ARG A 1 216 ? 19.160 24.427 -21.648 1.00 91.94 216 ARG A C 1
ATOM 1753 O O . ARG A 1 216 ? 19.377 24.890 -22.760 1.00 91.94 216 ARG A O 1
ATOM 1760 N N . LEU A 1 217 ? 19.607 25.019 -20.537 1.00 92.81 217 LEU A N 1
ATOM 1761 C CA . LEU A 1 217 ? 20.498 26.177 -20.570 1.00 92.81 217 LEU A CA 1
ATOM 1762 C C . LEU A 1 217 ? 21.843 25.838 -21.221 1.00 92.81 217 LEU A C 1
ATOM 1764 O O . LEU A 1 217 ? 22.247 26.573 -22.113 1.00 92.81 217 LEU A O 1
ATOM 1768 N N . ARG A 1 218 ? 22.517 24.745 -20.837 1.00 92.12 218 ARG A N 1
ATOM 1769 C CA . ARG A 1 218 ? 23.771 24.319 -21.490 1.00 92.12 218 ARG A CA 1
ATOM 1770 C C . ARG A 1 218 ? 23.581 24.059 -22.982 1.00 92.12 218 ARG A C 1
ATOM 1772 O O . ARG A 1 218 ? 24.386 24.547 -23.763 1.00 92.12 218 ARG A O 1
ATOM 1779 N N . ASP A 1 219 ? 22.499 23.383 -23.360 1.00 90.44 219 ASP A N 1
ATOM 1780 C CA . ASP A 1 219 ? 22.177 23.101 -24.763 1.00 90.44 219 ASP A CA 1
ATOM 1781 C C . ASP A 1 219 ? 22.002 24.408 -25.563 1.00 90.44 219 ASP A C 1
ATOM 1783 O O . ASP A 1 219 ? 22.543 24.554 -26.651 1.00 90.44 219 ASP A O 1
ATOM 1787 N N . ILE A 1 220 ? 21.314 25.410 -24.999 1.00 90.81 220 ILE A N 1
ATOM 1788 C CA . ILE A 1 220 ? 21.176 26.741 -25.620 1.00 90.81 220 ILE A CA 1
ATOM 1789 C C . ILE A 1 220 ? 22.529 27.465 -25.731 1.00 90.81 220 ILE A C 1
ATOM 1791 O O . ILE A 1 220 ? 22.774 28.126 -26.737 1.00 90.81 220 ILE A O 1
ATOM 1795 N N . HIS A 1 221 ? 23.409 27.346 -24.731 1.00 90.19 221 HIS A N 1
ATOM 1796 C CA . HIS A 1 221 ? 24.731 27.985 -24.756 1.00 90.19 221 HIS A CA 1
ATOM 1797 C C . HIS A 1 221 ? 25.698 27.341 -25.765 1.00 90.19 221 HIS A C 1
ATOM 1799 O O . HIS A 1 221 ? 26.616 28.027 -26.199 1.00 90.19 221 HIS A O 1
ATOM 1805 N N . SER A 1 222 ? 25.496 26.080 -26.168 1.00 91.19 222 SER A N 1
ATOM 1806 C CA . SER A 1 222 ? 26.329 25.407 -27.181 1.00 91.19 222 SER A CA 1
ATOM 1807 C C . SER A 1 222 ? 25.840 25.594 -28.626 1.00 91.19 222 SER A C 1
ATOM 1809 O O . SER A 1 222 ? 26.593 25.338 -29.566 1.00 91.19 222 SER A O 1
ATOM 1811 N N . LEU A 1 223 ? 24.612 26.089 -28.841 1.00 91.31 223 LEU A N 1
ATOM 1812 C CA . LEU A 1 223 ? 24.092 26.389 -30.186 1.00 91.31 223 LEU A CA 1
ATOM 1813 C C . LEU A 1 223 ? 24.953 27.387 -30.991 1.00 91.31 223 LEU A C 1
ATOM 1815 O O . LEU A 1 223 ? 25.142 27.134 -32.181 1.00 91.31 223 LEU A O 1
ATOM 1819 N N . PRO A 1 224 ? 25.494 28.487 -30.422 1.00 92.19 224 PRO A N 1
ATOM 1820 C CA . PRO A 1 224 ? 26.356 29.408 -31.166 1.00 92.19 224 PRO A CA 1
ATOM 1821 C C . PRO A 1 224 ? 27.651 28.754 -31.658 1.00 92.19 224 PRO A C 1
ATOM 1823 O O . PRO A 1 224 ? 28.052 29.005 -32.791 1.00 92.19 224 PRO A O 1
ATOM 1826 N N . GLU A 1 225 ? 28.271 27.893 -30.845 1.00 89.19 225 GLU A N 1
ATOM 1827 C CA . GLU A 1 225 ? 29.498 27.165 -31.202 1.00 89.19 225 GLU A CA 1
ATOM 1828 C C . GLU A 1 225 ? 29.223 26.156 -32.326 1.00 89.19 225 GLU A C 1
ATOM 1830 O O . GLU A 1 225 ? 29.881 26.196 -33.365 1.00 89.19 225 GLU A O 1
ATOM 1835 N N . MET A 1 226 ? 28.171 25.337 -32.194 1.00 91.56 226 MET A N 1
ATOM 1836 C CA . MET A 1 226 ? 27.742 24.418 -33.260 1.00 91.56 226 MET A CA 1
ATOM 1837 C C . MET A 1 226 ? 27.370 25.149 -34.559 1.00 91.56 226 MET A C 1
ATOM 1839 O O . MET A 1 226 ? 27.661 24.663 -35.651 1.00 91.56 226 MET A O 1
ATOM 1843 N N . ASN A 1 227 ? 26.737 26.322 -34.468 1.00 91.62 227 ASN A N 1
ATOM 1844 C CA . ASN A 1 227 ? 26.412 27.127 -35.643 1.00 91.62 227 ASN A CA 1
ATOM 1845 C C . ASN A 1 227 ? 27.669 27.723 -36.300 1.00 91.62 227 ASN A C 1
ATOM 1847 O O . ASN A 1 227 ? 27.733 27.775 -37.526 1.00 91.62 227 ASN A O 1
ATOM 1851 N N . ALA A 1 228 ? 28.671 28.130 -35.515 1.00 91.50 228 ALA A N 1
ATOM 1852 C CA . ALA A 1 228 ? 29.956 28.590 -36.036 1.00 91.50 228 ALA A CA 1
ATOM 1853 C C . ALA A 1 228 ? 30.710 27.460 -36.763 1.00 91.50 228 ALA A C 1
ATOM 1855 O O . ALA A 1 228 ? 31.158 27.668 -37.888 1.00 91.50 228 ALA A O 1
ATOM 1856 N N . GLU A 1 229 ? 30.757 26.245 -36.196 1.00 91.69 229 GLU A N 1
ATOM 1857 C CA . GLU A 1 229 ? 31.322 25.071 -36.884 1.00 91.69 229 GLU A CA 1
ATOM 1858 C C . GLU A 1 229 ? 30.606 24.769 -38.210 1.00 91.69 229 GLU A C 1
ATOM 1860 O O . GLU A 1 229 ? 31.245 24.452 -39.215 1.00 91.69 229 GLU A O 1
ATOM 1865 N N . LEU A 1 230 ? 29.271 24.847 -38.236 1.00 92.12 230 LEU A N 1
ATOM 1866 C CA . LEU A 1 230 ? 28.494 24.623 -39.458 1.00 92.12 230 LEU A CA 1
ATOM 1867 C C . LEU A 1 230 ? 28.743 25.714 -40.508 1.00 92.12 230 LEU A C 1
ATOM 1869 O O . LEU A 1 230 ? 28.823 25.394 -41.694 1.00 92.12 230 LEU A O 1
ATOM 1873 N N . GLN A 1 231 ? 28.911 26.973 -40.093 1.00 92.69 231 GLN A N 1
ATOM 1874 C CA . GLN A 1 231 ? 29.290 28.071 -40.986 1.00 92.69 231 GLN A CA 1
ATOM 1875 C C . GLN A 1 231 ? 30.702 27.882 -41.555 1.00 92.69 231 GLN A C 1
ATOM 1877 O O . GLN A 1 231 ? 30.889 28.043 -42.758 1.00 92.69 231 GLN A O 1
ATOM 1882 N N . GLU A 1 232 ? 31.679 27.474 -40.742 1.00 92.81 232 GLU A N 1
ATOM 1883 C CA . GLU A 1 232 ? 33.041 27.183 -41.209 1.00 92.81 232 GLU A CA 1
ATOM 1884 C C . GLU A 1 232 ? 33.060 26.032 -42.229 1.00 92.81 232 GLU A C 1
ATOM 1886 O O . GLU A 1 232 ? 33.658 26.155 -43.302 1.00 92.81 232 GLU A O 1
ATOM 1891 N N . ARG A 1 233 ? 32.328 24.942 -41.952 1.00 92.62 233 ARG A N 1
ATOM 1892 C CA . ARG A 1 233 ? 32.164 23.826 -42.901 1.00 92.62 233 ARG A CA 1
ATOM 1893 C C . ARG A 1 233 ? 31.497 24.272 -44.201 1.00 92.62 233 ARG A C 1
ATOM 1895 O O . ARG A 1 233 ? 31.937 23.847 -45.266 1.00 92.62 233 ARG A O 1
ATOM 1902 N N . LEU A 1 234 ? 30.473 25.128 -44.131 1.00 92.88 234 LEU A N 1
ATOM 1903 C CA . LEU A 1 234 ? 29.808 25.670 -45.317 1.00 92.88 234 LEU A CA 1
ATOM 1904 C C . LEU A 1 234 ? 30.786 26.483 -46.176 1.00 92.88 234 LEU A C 1
ATOM 1906 O O . LEU A 1 234 ? 30.906 26.196 -47.365 1.00 92.88 234 LEU A O 1
ATOM 1910 N N . MET A 1 235 ? 31.554 27.403 -45.577 1.00 93.50 235 MET A N 1
ATOM 1911 C CA . MET A 1 235 ? 32.580 28.164 -46.304 1.00 93.50 235 MET A CA 1
ATOM 1912 C C . MET A 1 235 ? 33.635 27.249 -46.944 1.00 93.50 235 MET A C 1
ATOM 1914 O O . MET A 1 235 ? 34.051 27.490 -48.076 1.00 93.50 235 MET A O 1
ATOM 1918 N N . SER A 1 236 ? 34.065 26.183 -46.256 1.00 93.88 236 SER A N 1
ATOM 1919 C CA . SER A 1 236 ? 35.017 25.215 -46.822 1.00 93.88 236 SER A CA 1
ATOM 1920 C C . SER A 1 236 ? 34.451 24.525 -48.068 1.00 93.88 236 SER A C 1
ATOM 1922 O O . SER A 1 236 ? 35.144 24.428 -49.081 1.00 93.88 236 SER A O 1
ATOM 1924 N N . VAL A 1 237 ? 33.184 24.098 -48.025 1.00 92.19 237 VAL A N 1
ATOM 1925 C CA . VAL A 1 237 ? 32.497 23.482 -49.173 1.00 92.19 237 VAL A CA 1
ATOM 1926 C C . VAL A 1 237 ? 32.324 24.483 -50.319 1.00 92.19 237 VAL A C 1
ATOM 1928 O O . VAL A 1 237 ? 32.569 24.128 -51.468 1.00 92.19 237 VAL A O 1
ATOM 1931 N N . GLU A 1 238 ? 31.970 25.739 -50.038 1.00 91.69 238 GLU A N 1
ATOM 1932 C CA . GLU A 1 238 ? 31.880 26.794 -51.058 1.00 91.69 238 GLU A CA 1
ATOM 1933 C C . GLU A 1 238 ? 33.235 27.028 -51.754 1.00 91.69 238 GLU A C 1
ATOM 1935 O O . GLU A 1 238 ? 33.301 27.073 -52.985 1.00 91.69 238 GLU A O 1
ATOM 1940 N N . ILE A 1 239 ? 34.336 27.087 -50.994 1.00 92.69 239 ILE A N 1
ATOM 1941 C CA . ILE A 1 239 ? 35.702 27.213 -51.532 1.00 92.69 239 ILE A CA 1
ATOM 1942 C C . ILE A 1 239 ? 36.077 25.999 -52.399 1.00 92.69 239 ILE A C 1
ATOM 1944 O O . ILE A 1 239 ? 36.650 26.164 -53.480 1.00 92.69 239 ILE A O 1
ATOM 1948 N N . GLU A 1 240 ? 35.760 24.779 -51.959 1.00 91.75 240 GLU A N 1
ATOM 1949 C CA . GLU A 1 240 ? 36.002 23.556 -52.734 1.00 91.75 240 GLU A CA 1
ATOM 1950 C C . GLU A 1 240 ? 35.176 23.514 -54.025 1.00 91.75 240 GLU A C 1
ATOM 1952 O O . GLU A 1 240 ? 35.715 23.187 -55.085 1.00 91.75 240 GLU A O 1
ATOM 1957 N N . MET A 1 241 ? 33.903 23.917 -53.973 1.00 90.75 241 MET A N 1
ATOM 1958 C CA . MET A 1 241 ? 33.046 24.031 -55.154 1.00 90.75 241 MET A CA 1
ATOM 1959 C C . MET A 1 241 ? 33.593 25.054 -56.153 1.00 90.75 241 MET A C 1
ATOM 1961 O O . MET A 1 241 ? 33.665 24.751 -57.344 1.00 90.75 241 MET A O 1
ATOM 1965 N N . HIS A 1 242 ? 34.034 26.231 -55.695 1.00 92.75 242 HIS A N 1
ATOM 1966 C CA . HIS A 1 242 ? 34.659 27.229 -56.567 1.00 92.75 242 HIS A CA 1
ATOM 1967 C C . HIS A 1 242 ? 35.909 26.676 -57.270 1.00 92.75 242 HIS A C 1
ATOM 1969 O O . HIS A 1 242 ? 35.996 26.759 -58.496 1.00 92.75 242 HIS A O 1
ATOM 1975 N N . ARG A 1 243 ? 36.813 26.011 -56.537 1.00 91.00 243 ARG A N 1
ATOM 1976 C CA . ARG A 1 243 ? 37.989 25.340 -57.126 1.00 91.00 243 ARG A CA 1
ATOM 1977 C C . ARG A 1 243 ? 37.598 24.259 -58.138 1.00 91.00 243 ARG A C 1
ATOM 1979 O O . ARG A 1 243 ? 38.210 24.159 -59.199 1.00 91.00 243 ARG A O 1
ATOM 1986 N N . ALA A 1 244 ? 36.571 23.461 -57.846 1.00 88.88 244 ALA A N 1
ATOM 1987 C CA . ALA A 1 244 ? 36.082 22.435 -58.766 1.00 88.88 244 ALA A CA 1
ATOM 1988 C C . ALA A 1 244 ? 35.515 23.041 -60.065 1.00 88.88 244 ALA A C 1
ATOM 1990 O O . ALA A 1 244 ? 35.750 22.499 -61.148 1.00 88.88 244 ALA A O 1
ATOM 1991 N N . PHE A 1 245 ? 34.823 24.185 -59.988 1.00 91.50 245 PHE A N 1
ATOM 1992 C CA . PHE A 1 245 ? 34.364 24.920 -61.170 1.00 91.50 245 PHE A CA 1
ATOM 1993 C C . PHE A 1 245 ? 35.522 25.514 -61.985 1.00 91.50 245 PHE A C 1
ATOM 1995 O O . PHE A 1 245 ? 35.499 25.411 -63.210 1.00 91.50 245 PHE A O 1
ATOM 2002 N N . GLU A 1 246 ? 36.548 26.077 -61.341 1.00 90.56 246 GLU A N 1
ATOM 2003 C CA . GLU A 1 246 ? 37.756 26.572 -62.021 1.00 90.56 246 GLU A CA 1
ATOM 2004 C C . GLU A 1 246 ? 38.488 25.452 -62.773 1.00 90.56 246 GLU A C 1
ATOM 2006 O O . GLU A 1 246 ? 38.786 25.593 -63.962 1.00 90.56 246 GLU A O 1
ATOM 2011 N N . VAL A 1 247 ? 38.709 24.306 -62.114 1.00 90.62 247 VAL A N 1
ATOM 2012 C CA . VAL A 1 247 ? 39.320 23.119 -62.734 1.00 90.62 247 VAL A CA 1
ATOM 2013 C C . VAL A 1 247 ? 38.471 22.629 -63.905 1.00 90.62 247 VAL A C 1
ATOM 2015 O O . VAL A 1 247 ? 39.008 22.438 -64.993 1.00 90.62 247 VAL A O 1
ATOM 2018 N N . ARG A 1 248 ? 37.147 22.498 -63.731 1.00 90.12 248 ARG A N 1
ATOM 2019 C CA . ARG A 1 248 ? 36.226 22.094 -64.808 1.00 90.12 248 ARG A CA 1
ATOM 2020 C C . ARG A 1 248 ? 36.323 23.019 -66.020 1.00 90.12 248 ARG A C 1
ATOM 2022 O O . ARG A 1 248 ? 36.384 22.522 -67.142 1.00 90.12 248 ARG A O 1
ATOM 2029 N N . ASN A 1 249 ? 36.317 24.334 -65.808 1.00 89.94 249 ASN A N 1
ATOM 2030 C CA . ASN A 1 249 ? 36.379 25.311 -66.894 1.00 89.94 249 ASN A CA 1
ATOM 2031 C C . ASN A 1 249 ? 37.726 25.217 -67.629 1.00 89.94 249 ASN A C 1
ATOM 2033 O O . ASN A 1 249 ? 37.736 25.073 -68.846 1.00 89.94 249 ASN A O 1
ATOM 2037 N N . SER A 1 250 ? 38.842 25.150 -66.894 1.00 89.25 250 SER A N 1
ATOM 2038 C CA . SER A 1 250 ? 40.181 24.939 -67.466 1.00 89.25 250 SER A CA 1
ATOM 2039 C C . SER A 1 250 ? 40.277 23.638 -68.279 1.00 89.25 250 SER A C 1
ATOM 2041 O O . SER A 1 250 ? 40.793 23.632 -69.396 1.00 89.25 250 SER A O 1
ATOM 2043 N N . THR A 1 251 ? 39.712 22.531 -67.782 1.00 86.06 251 THR A N 1
ATOM 2044 C CA . THR A 1 251 ? 39.630 21.265 -68.532 1.00 86.06 251 THR A CA 1
ATOM 2045 C C . THR A 1 251 ? 38.757 21.395 -69.785 1.00 86.06 251 THR A C 1
ATOM 2047 O O . THR A 1 251 ? 39.105 20.854 -70.833 1.00 86.06 251 THR A O 1
ATOM 2050 N N . MET A 1 252 ? 37.642 22.126 -69.717 1.00 88.62 252 MET A N 1
ATOM 2051 C CA . MET A 1 252 ? 36.758 22.361 -70.863 1.00 88.62 252 MET A CA 1
ATOM 2052 C C . MET A 1 252 ? 37.427 23.228 -71.942 1.00 88.62 252 MET A C 1
ATOM 2054 O O . MET A 1 252 ? 37.285 22.933 -73.131 1.00 88.62 252 MET A O 1
ATOM 2058 N N . ASP A 1 253 ? 38.217 24.228 -71.549 1.00 85.31 253 ASP A N 1
ATOM 2059 C CA . ASP A 1 253 ? 39.042 25.022 -72.464 1.00 85.31 253 ASP A CA 1
ATOM 2060 C C . ASP A 1 253 ? 40.144 24.171 -73.117 1.00 85.31 253 ASP A C 1
ATOM 2062 O O . ASP A 1 253 ? 40.357 24.258 -74.328 1.00 85.31 253 ASP A O 1
ATOM 2066 N N . GLN A 1 254 ? 40.799 23.287 -72.352 1.00 83.31 254 GLN A N 1
ATOM 2067 C CA . GLN A 1 254 ? 41.794 22.341 -72.877 1.00 83.31 254 GLN A CA 1
ATOM 2068 C C . GLN A 1 254 ? 41.184 21.359 -73.885 1.00 83.31 254 GLN A C 1
ATOM 2070 O O . GLN A 1 254 ? 41.743 21.191 -74.967 1.00 83.31 254 GLN A O 1
ATOM 2075 N N . ILE A 1 255 ? 40.022 20.765 -73.586 1.00 81.44 255 ILE A N 1
ATOM 2076 C CA . ILE A 1 255 ? 39.284 19.897 -74.524 1.00 81.44 255 ILE A CA 1
ATOM 2077 C C . ILE A 1 255 ? 38.908 20.683 -75.787 1.00 81.44 255 ILE A C 1
ATOM 2079 O O . ILE A 1 255 ? 39.155 20.229 -76.900 1.00 81.44 255 ILE A O 1
ATOM 2083 N N . THR A 1 256 ? 38.401 21.909 -75.636 1.00 79.56 256 THR A N 1
ATOM 2084 C CA . THR A 1 256 ? 38.086 22.793 -76.773 1.00 79.56 256 THR A CA 1
ATOM 2085 C C . THR A 1 256 ? 39.329 23.139 -77.604 1.00 79.56 256 THR A C 1
ATOM 2087 O O . THR A 1 256 ? 39.224 23.360 -78.810 1.00 79.56 256 THR A O 1
ATOM 2090 N N . GLY A 1 257 ? 40.512 23.172 -76.983 1.00 79.44 257 GLY A N 1
ATOM 2091 C CA . GLY A 1 257 ? 41.804 23.269 -77.657 1.00 79.44 257 GLY A CA 1
ATOM 2092 C C . GLY A 1 257 ? 42.184 21.993 -78.414 1.00 79.44 257 GLY A C 1
ATOM 2093 O O . GLY A 1 257 ? 42.546 22.081 -79.584 1.00 79.44 257 GLY A O 1
ATOM 2094 N N . ILE A 1 258 ? 42.061 20.819 -77.786 1.00 73.81 258 ILE A N 1
ATOM 2095 C CA . ILE A 1 258 ? 42.372 19.505 -78.381 1.00 73.81 258 ILE A CA 1
ATOM 2096 C C . ILE A 1 258 ? 41.500 19.236 -79.613 1.00 73.81 258 ILE A C 1
ATOM 2098 O O . ILE A 1 258 ? 42.037 18.883 -80.661 1.00 73.81 258 ILE A O 1
ATOM 2102 N N . ASN A 1 259 ? 40.199 19.528 -79.543 1.00 71.94 259 ASN A N 1
ATOM 2103 C CA . ASN A 1 259 ? 39.258 19.341 -80.654 1.00 71.94 259 ASN A CA 1
ATOM 2104 C C . ASN A 1 259 ? 39.605 20.182 -81.908 1.00 71.94 259 ASN A C 1
ATOM 2106 O O . ASN A 1 259 ? 39.073 19.937 -82.988 1.00 71.94 259 ASN A O 1
ATOM 2110 N N . ARG A 1 260 ? 40.499 21.182 -81.808 1.00 74.44 260 ARG A N 1
ATOM 2111 C CA . ARG A 1 260 ? 41.022 21.926 -82.978 1.00 74.44 260 ARG A CA 1
ATOM 2112 C C . ARG A 1 260 ? 42.117 21.162 -83.727 1.00 74.44 260 ARG A C 1
ATOM 2114 O O . ARG A 1 260 ? 42.388 21.484 -84.880 1.00 74.44 260 ARG A O 1
ATOM 2121 N N . TYR A 1 261 ? 42.735 20.173 -83.084 1.00 69.50 261 TYR A N 1
ATOM 2122 C CA . TYR A 1 261 ? 43.768 19.305 -83.651 1.00 69.50 261 TYR A CA 1
ATOM 2123 C C . TYR A 1 261 ? 43.227 17.937 -84.101 1.00 69.50 261 TYR A C 1
ATOM 2125 O O . TYR A 1 261 ? 43.961 17.198 -84.753 1.00 69.50 261 TYR A O 1
ATOM 2133 N N . GLU A 1 262 ? 41.948 17.630 -83.840 1.00 72.06 262 GLU A N 1
ATOM 2134 C CA . GLU A 1 262 ? 41.229 16.444 -84.344 1.00 72.06 262 GLU A CA 1
ATOM 2135 C C . GLU A 1 262 ? 41.515 16.145 -85.838 1.00 72.06 262 GLU A C 1
ATOM 2137 O O . GLU A 1 262 ? 41.912 15.020 -86.144 1.00 72.06 262 GLU A O 1
ATOM 2142 N N . PRO A 1 263 ? 41.462 17.129 -86.772 1.00 70.06 263 PRO A N 1
ATOM 2143 C CA . PRO A 1 263 ? 41.698 16.862 -88.198 1.00 70.06 263 PRO A CA 1
ATOM 2144 C C . PRO A 1 263 ? 43.142 16.444 -88.519 1.00 70.06 263 PRO A C 1
ATOM 2146 O O . PRO A 1 263 ? 43.398 15.779 -89.519 1.00 70.06 263 PRO A O 1
ATOM 2149 N N . LEU A 1 264 ? 44.093 16.851 -87.677 1.00 68.62 264 LEU A N 1
ATOM 2150 C CA . LEU A 1 264 ? 45.520 16.532 -87.782 1.00 68.62 264 LEU A CA 1
ATOM 2151 C C . LEU A 1 264 ? 45.811 15.140 -87.188 1.00 68.62 264 LEU A C 1
ATOM 2153 O O . LEU A 1 264 ? 46.679 14.414 -87.668 1.00 68.62 264 LEU A O 1
ATOM 2157 N N . LEU A 1 265 ? 45.035 14.756 -86.171 1.00 68.00 265 LEU A N 1
ATOM 2158 C CA . LEU A 1 265 ? 45.016 13.424 -85.570 1.00 68.00 265 LEU A CA 1
ATOM 2159 C C . LEU A 1 265 ? 44.443 12.366 -86.523 1.00 68.00 265 LEU A C 1
ATOM 2161 O O . LEU A 1 265 ? 44.968 11.256 -86.569 1.00 68.00 265 LEU A O 1
ATOM 2165 N N . ASP A 1 266 ? 43.416 12.704 -87.306 1.00 70.00 266 ASP A N 1
ATOM 2166 C CA . ASP A 1 266 ? 42.878 11.807 -88.335 1.00 70.00 266 ASP A CA 1
ATOM 2167 C C . ASP A 1 266 ? 43.867 11.597 -89.494 1.00 70.00 266 ASP A C 1
ATOM 2169 O O . ASP A 1 266 ? 44.124 10.454 -89.864 1.00 70.00 266 ASP A O 1
ATOM 2173 N N . GLN A 1 267 ? 44.544 12.651 -89.971 1.00 71.12 267 GLN A N 1
ATOM 2174 C CA . GLN A 1 267 ? 45.618 12.519 -90.976 1.00 71.12 267 GLN A CA 1
ATOM 2175 C C . GLN A 1 267 ? 46.768 11.603 -90.516 1.00 71.12 267 GLN A C 1
ATOM 2177 O O . GLN A 1 267 ? 47.356 10.880 -91.320 1.00 71.12 267 GLN A O 1
ATOM 2182 N N . LEU A 1 268 ? 47.087 11.593 -89.217 1.00 66.94 268 LEU A N 1
ATOM 2183 C CA . LEU A 1 268 ? 48.096 10.694 -88.645 1.00 66.94 268 LEU A CA 1
ATOM 2184 C C . LEU A 1 268 ? 47.660 9.219 -88.626 1.00 66.94 268 LEU A C 1
ATOM 2186 O O . LEU A 1 268 ? 48.524 8.343 -88.704 1.00 66.94 268 LEU A O 1
ATOM 2190 N N . LYS A 1 269 ? 46.354 8.923 -88.549 1.00 72.62 269 LYS A N 1
ATOM 2191 C CA . LYS A 1 269 ? 45.835 7.542 -88.609 1.00 72.62 269 LYS A CA 1
ATOM 2192 C C . LYS A 1 269 ? 46.021 6.939 -90.001 1.00 72.62 269 LYS A C 1
ATOM 2194 O O . LYS A 1 269 ? 46.440 5.787 -90.093 1.00 72.62 269 LYS A O 1
ATOM 2199 N N . ASP A 1 270 ? 45.792 7.722 -91.055 1.00 68.88 270 ASP A N 1
ATOM 2200 C CA . ASP A 1 270 ? 45.981 7.275 -92.442 1.00 68.88 270 ASP A CA 1
ATOM 2201 C C . ASP A 1 270 ? 47.460 6.947 -92.729 1.00 68.88 270 ASP A C 1
ATOM 2203 O O . ASP A 1 270 ? 47.775 5.881 -93.259 1.00 68.88 270 ASP A O 1
ATOM 2207 N N . ILE A 1 271 ? 48.389 7.795 -92.267 1.00 69.69 271 ILE A N 1
ATOM 2208 C CA . ILE A 1 271 ? 49.843 7.556 -92.384 1.00 69.69 271 ILE A CA 1
ATOM 2209 C C . ILE A 1 271 ? 50.271 6.294 -91.608 1.00 69.69 271 ILE A C 1
ATOM 2211 O O . ILE A 1 271 ? 51.109 5.515 -92.074 1.00 69.69 271 ILE A O 1
ATOM 2215 N N . LEU A 1 272 ? 49.694 6.052 -90.425 1.00 70.25 272 LEU A N 1
ATOM 2216 C CA . LEU A 1 272 ? 49.948 4.832 -89.649 1.00 70.25 272 LEU A CA 1
ATOM 2217 C C . LEU A 1 272 ? 49.430 3.571 -90.361 1.00 70.25 272 LEU A C 1
ATOM 2219 O O . LEU A 1 272 ? 50.104 2.539 -90.319 1.00 70.25 272 LEU A O 1
ATOM 2223 N N . ALA A 1 273 ? 48.290 3.656 -91.052 1.00 69.81 273 ALA A N 1
ATOM 2224 C CA . ALA A 1 273 ? 47.748 2.553 -91.843 1.00 69.81 273 ALA A CA 1
ATOM 2225 C C . ALA A 1 273 ? 48.657 2.194 -93.035 1.00 69.81 273 ALA A C 1
ATOM 2227 O O . ALA A 1 273 ? 48.992 1.020 -93.205 1.00 69.81 273 ALA A O 1
ATOM 2228 N N . GLU A 1 274 ? 49.145 3.186 -93.794 1.00 69.56 274 GLU A N 1
ATOM 2229 C CA . GLU A 1 274 ? 50.151 2.954 -94.847 1.00 69.56 274 GLU A CA 1
ATOM 2230 C C . GLU A 1 274 ? 51.434 2.319 -94.280 1.00 69.56 274 GLU A C 1
ATOM 2232 O O . GLU A 1 274 ? 52.013 1.410 -94.880 1.00 69.56 274 GLU A O 1
ATOM 2237 N N . THR A 1 275 ? 51.878 2.760 -93.098 1.00 70.19 275 THR A N 1
ATOM 2238 C CA . THR A 1 275 ? 53.125 2.280 -92.479 1.00 70.19 275 THR A CA 1
ATOM 2239 C C . THR A 1 275 ? 53.060 0.791 -92.101 1.00 70.19 275 THR A C 1
ATOM 2241 O O . THR A 1 275 ? 54.023 0.053 -92.333 1.00 70.19 275 THR A O 1
ATOM 2244 N N . GLU A 1 276 ? 51.932 0.307 -91.569 1.00 73.69 276 GLU A N 1
ATOM 2245 C CA . GLU A 1 276 ? 51.741 -1.125 -91.279 1.00 73.69 276 GLU A CA 1
ATOM 2246 C C . GLU A 1 276 ? 51.593 -1.976 -92.562 1.00 73.69 276 GLU A C 1
ATOM 2248 O O . GLU A 1 276 ? 52.054 -3.124 -92.600 1.00 73.69 276 GLU A O 1
ATOM 2253 N N . GLU A 1 277 ? 51.060 -1.419 -93.659 1.00 75.56 277 GLU A N 1
ATOM 2254 C CA . GLU A 1 277 ? 51.056 -2.098 -94.965 1.00 75.56 277 GLU A CA 1
ATOM 2255 C C . GLU A 1 277 ? 52.490 -2.299 -95.498 1.00 75.56 277 GLU A C 1
ATOM 2257 O O . GLU A 1 277 ? 52.860 -3.399 -95.924 1.00 75.56 277 GLU A O 1
ATOM 2262 N N . TRP A 1 278 ? 53.342 -1.270 -95.412 1.00 73.75 278 TRP A N 1
ATOM 2263 C CA . TRP A 1 278 ? 54.758 -1.359 -95.799 1.00 73.75 278 TRP A CA 1
ATOM 2264 C C . TRP A 1 278 ? 55.554 -2.357 -94.952 1.00 73.75 278 TRP A C 1
ATOM 2266 O O . TRP A 1 278 ? 56.350 -3.132 -95.488 1.00 73.75 278 TRP A O 1
ATOM 2276 N N . LYS A 1 279 ? 55.303 -2.395 -93.642 1.00 75.50 279 LYS A N 1
ATOM 2277 C CA . LYS A 1 279 ? 55.887 -3.375 -92.714 1.00 75.50 279 LYS A CA 1
ATOM 2278 C C . LYS A 1 279 ? 55.480 -4.812 -93.060 1.00 75.50 279 LYS A C 1
ATOM 2280 O O . LYS A 1 279 ? 56.316 -5.713 -93.014 1.00 75.50 279 LYS A O 1
ATOM 2285 N N . THR A 1 280 ? 54.235 -5.017 -93.490 1.00 73.50 280 THR A N 1
ATOM 2286 C CA . THR A 1 280 ? 53.754 -6.320 -93.976 1.00 73.50 280 THR A CA 1
ATOM 2287 C C . THR A 1 280 ? 54.485 -6.737 -95.258 1.00 73.50 280 THR A C 1
ATOM 2289 O O . THR A 1 280 ? 55.002 -7.852 -95.326 1.00 73.50 280 THR A O 1
ATOM 2292 N N . LYS A 1 281 ? 54.644 -5.822 -96.229 1.00 74.50 281 LYS A N 1
ATOM 2293 C CA . LYS A 1 281 ? 55.433 -6.062 -97.457 1.00 74.50 281 LYS A CA 1
ATOM 2294 C C . LYS A 1 281 ? 56.896 -6.413 -97.153 1.00 74.50 281 LYS A C 1
ATOM 2296 O O . LYS A 1 281 ? 57.435 -7.335 -97.760 1.00 74.50 281 LYS A O 1
ATOM 2301 N N . TYR A 1 282 ? 57.527 -5.729 -96.194 1.00 74.75 282 TYR A N 1
ATOM 2302 C CA . TYR A 1 282 ? 58.907 -6.005 -95.772 1.00 74.75 282 TYR A CA 1
ATOM 2303 C C . TYR A 1 282 ? 59.086 -7.433 -95.227 1.00 74.75 282 TYR A C 1
ATOM 2305 O O . TYR A 1 282 ? 60.012 -8.135 -95.638 1.00 74.75 282 TYR A O 1
ATOM 2313 N N . ILE A 1 283 ? 58.173 -7.895 -94.361 1.00 76.88 283 ILE A N 1
ATOM 2314 C CA . ILE A 1 283 ? 58.197 -9.265 -93.819 1.00 76.88 283 ILE A CA 1
ATOM 2315 C C . ILE A 1 283 ? 58.099 -10.298 -94.952 1.00 76.88 283 ILE A C 1
ATOM 2317 O O . ILE A 1 283 ? 58.856 -11.268 -94.964 1.00 76.88 283 ILE A O 1
ATOM 2321 N N . THR A 1 284 ? 57.215 -10.078 -95.932 1.00 76.44 284 THR A N 1
ATOM 2322 C CA . THR A 1 284 ? 57.067 -10.979 -97.086 1.00 76.44 284 THR A CA 1
ATOM 2323 C C . THR A 1 284 ? 58.346 -11.054 -97.926 1.00 76.44 284 THR A C 1
ATOM 2325 O O . THR A 1 284 ? 58.781 -12.152 -98.269 1.00 76.44 284 THR A O 1
ATOM 2328 N N . VAL A 1 285 ? 58.990 -9.913 -98.203 1.00 76.19 285 VAL A N 1
ATOM 2329 C CA . VAL A 1 285 ? 60.246 -9.859 -98.975 1.00 76.19 285 VAL A CA 1
ATOM 2330 C C . VAL A 1 285 ? 61.376 -10.614 -98.268 1.00 76.19 285 VAL A C 1
ATOM 2332 O O . VAL A 1 285 ? 62.056 -11.423 -98.903 1.00 76.19 285 VAL A O 1
ATOM 2335 N N . HIS A 1 286 ? 61.551 -10.413 -96.959 1.00 73.56 286 HIS A N 1
ATOM 2336 C CA . HIS A 1 286 ? 62.610 -11.084 -96.198 1.00 73.56 286 HIS A CA 1
ATOM 2337 C C . HIS A 1 286 ? 62.386 -12.607 -96.093 1.00 73.56 286 HIS A C 1
ATOM 2339 O O . HIS A 1 286 ? 63.342 -13.384 -96.100 1.00 73.56 286 HIS A O 1
ATOM 2345 N N . GLN A 1 287 ? 61.127 -13.063 -96.087 1.00 78.06 287 GLN A N 1
ATOM 2346 C CA . GLN A 1 287 ? 60.804 -14.489 -96.174 1.00 78.06 287 GLN A CA 1
ATOM 2347 C C . GLN A 1 287 ? 61.246 -15.083 -97.529 1.00 78.06 287 GLN A C 1
ATOM 2349 O O . GLN A 1 287 ? 61.946 -16.096 -97.545 1.00 78.06 287 GLN A O 1
ATOM 2354 N N . THR A 1 288 ? 60.936 -14.419 -98.653 1.00 75.81 288 THR A N 1
ATOM 2355 C CA . THR A 1 288 ? 61.382 -14.863 -99.992 1.00 75.81 288 THR A CA 1
ATOM 2356 C C . THR A 1 288 ? 62.899 -14.796 -100.193 1.00 75.81 288 THR A C 1
ATOM 2358 O O . THR A 1 288 ? 63.463 -15.647 -100.876 1.00 75.81 288 THR A O 1
ATOM 2361 N N . GLU A 1 289 ? 63.594 -13.832 -99.583 1.00 75.25 289 GLU A N 1
ATOM 2362 C CA . GLU A 1 289 ? 65.065 -13.770 -99.593 1.00 75.25 289 GLU A CA 1
ATOM 2363 C C . GLU A 1 289 ? 65.675 -15.033 -98.963 1.00 75.25 289 GLU A C 1
ATOM 2365 O O . GLU A 1 289 ? 66.606 -15.629 -99.508 1.00 75.25 289 GLU A O 1
ATOM 2370 N N . LYS A 1 290 ? 65.102 -15.480 -97.841 1.00 78.38 290 LYS A N 1
ATOM 2371 C CA . LYS A 1 290 ? 65.551 -16.663 -97.102 1.00 78.38 290 LYS A CA 1
ATOM 2372 C C . LYS A 1 290 ? 65.345 -17.961 -97.890 1.00 78.38 290 LYS A C 1
ATOM 2374 O O . LYS A 1 290 ? 66.201 -18.843 -97.849 1.00 78.38 290 LYS A O 1
ATOM 2379 N N . GLU A 1 291 ? 64.251 -18.055 -98.643 1.00 78.12 291 GLU A N 1
ATOM 2380 C CA . GLU A 1 291 ? 63.987 -19.158 -99.579 1.00 78.12 291 GLU A CA 1
ATOM 2381 C C . GLU A 1 291 ? 64.985 -19.157 -100.750 1.00 78.12 291 GLU A C 1
ATOM 2383 O O . GLU A 1 291 ? 65.549 -20.200 -101.082 1.00 78.12 291 GLU A O 1
ATOM 2388 N N . LYS A 1 292 ? 65.296 -17.985 -101.326 1.00 78.31 292 LYS A N 1
ATOM 2389 C CA . LYS A 1 292 ? 66.284 -17.869 -102.415 1.00 78.31 292 LYS A CA 1
ATOM 2390 C C . LYS A 1 292 ? 67.727 -18.123 -101.981 1.00 78.31 292 LYS A C 1
ATOM 2392 O O . LYS A 1 292 ? 68.503 -18.650 -102.775 1.00 78.31 292 LYS A O 1
ATOM 2397 N N . LEU A 1 293 ? 68.084 -17.835 -100.730 1.00 79.69 293 LEU A N 1
ATOM 2398 C CA . LEU A 1 293 ? 69.363 -18.260 -100.151 1.00 79.69 293 LEU A CA 1
ATOM 2399 C C . LEU A 1 293 ? 69.478 -19.792 -100.073 1.00 79.69 293 LEU A C 1
ATOM 2401 O O . LEU A 1 293 ? 70.514 -20.337 -100.450 1.00 79.69 293 LEU A O 1
ATOM 2405 N N . ALA A 1 294 ?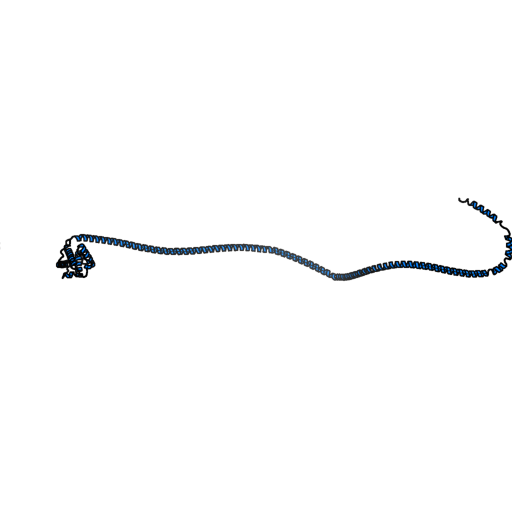 68.410 -20.487 -99.670 1.00 78.94 294 ALA A N 1
ATOM 2406 C CA . ALA A 1 294 ? 68.387 -21.951 -99.627 1.00 78.94 294 ALA A CA 1
ATOM 2407 C C . ALA A 1 294 ? 68.467 -22.587 -101.032 1.00 78.94 294 ALA A C 1
ATOM 2409 O O . ALA A 1 294 ? 69.218 -23.544 -101.226 1.00 78.94 294 ALA A O 1
ATOM 2410 N N . GLU A 1 295 ? 67.765 -22.026 -102.028 1.00 78.56 295 GLU A N 1
ATOM 2411 C CA . GLU A 1 295 ? 67.920 -22.429 -103.438 1.00 78.56 295 GLU A CA 1
ATOM 2412 C C . GLU A 1 295 ? 69.371 -22.257 -103.921 1.00 78.56 295 GLU A C 1
ATOM 2414 O O . GLU A 1 295 ? 69.922 -23.146 -104.569 1.00 78.56 295 GLU A O 1
ATOM 2419 N N . LEU A 1 296 ? 70.028 -21.145 -103.573 1.00 79.69 296 LEU A N 1
ATOM 2420 C CA . LEU A 1 296 ? 71.400 -20.856 -104.001 1.00 79.69 296 LEU A CA 1
ATOM 2421 C C . LEU A 1 296 ? 72.427 -21.802 -103.349 1.00 79.69 296 LEU A C 1
ATOM 2423 O O . LEU A 1 296 ? 73.361 -22.244 -104.017 1.00 79.69 296 LEU A O 1
ATOM 2427 N N . GLU A 1 297 ? 72.238 -22.187 -102.083 1.00 79.56 297 GLU A N 1
ATOM 2428 C CA . GLU A 1 297 ? 73.052 -23.222 -101.421 1.00 79.56 297 GLU A CA 1
ATOM 2429 C C . GLU A 1 297 ? 72.844 -24.633 -101.995 1.00 79.56 297 GLU A C 1
ATOM 2431 O O . GLU A 1 297 ? 73.745 -25.476 -101.909 1.00 79.56 297 GLU A O 1
ATOM 2436 N N . GLN A 1 298 ? 71.677 -24.913 -102.579 1.00 81.94 298 GLN A N 1
ATOM 2437 C CA . GLN A 1 298 ? 71.439 -26.155 -103.311 1.00 81.94 298 GLN A CA 1
ATOM 2438 C C . GLN A 1 298 ? 72.128 -26.126 -104.685 1.00 81.94 298 GLN A C 1
ATOM 2440 O O . GLN A 1 298 ? 72.929 -27.014 -104.971 1.00 81.94 298 GLN A O 1
ATOM 2445 N N . VAL A 1 299 ? 71.938 -25.059 -105.471 1.00 79.81 299 VAL A N 1
ATOM 2446 C CA . VAL A 1 299 ? 72.621 -24.866 -106.768 1.00 79.81 299 VAL A CA 1
ATOM 2447 C C . VAL A 1 299 ? 74.147 -24.873 -106.614 1.00 79.81 299 VAL A C 1
ATOM 2449 O O . VAL A 1 299 ? 74.862 -25.369 -107.483 1.00 79.81 299 VAL A O 1
ATOM 2452 N N . LYS A 1 300 ? 74.682 -24.371 -105.493 1.00 80.88 300 LYS A N 1
ATOM 2453 C CA . LYS A 1 300 ? 76.121 -24.437 -105.206 1.00 80.88 300 LYS A CA 1
ATOM 2454 C C . LYS A 1 300 ? 76.620 -25.878 -105.026 1.00 80.88 300 LYS A C 1
ATOM 2456 O O . LYS A 1 300 ? 77.692 -26.197 -105.532 1.00 80.88 300 LYS A O 1
ATOM 2461 N N . ARG A 1 301 ? 75.853 -26.746 -104.355 1.00 78.69 301 ARG A N 1
ATOM 2462 C CA . ARG A 1 301 ? 76.186 -28.177 -104.227 1.00 78.69 301 ARG A CA 1
ATOM 2463 C C . ARG A 1 301 ? 76.118 -28.890 -105.576 1.00 78.69 301 ARG A C 1
ATOM 2465 O O . ARG A 1 301 ? 77.064 -29.585 -105.925 1.00 78.69 301 ARG A O 1
ATOM 2472 N N . GLU A 1 302 ? 75.077 -28.628 -106.364 1.00 78.69 302 GLU A N 1
ATOM 2473 C CA . GLU A 1 302 ? 74.940 -29.152 -107.733 1.00 78.69 302 GLU A CA 1
ATOM 2474 C C . GLU A 1 302 ? 76.111 -28.700 -108.638 1.00 78.69 302 GLU A C 1
ATOM 2476 O O . GLU A 1 302 ? 76.609 -29.473 -109.456 1.00 78.69 302 GLU A O 1
ATOM 2481 N N . LEU A 1 303 ? 76.627 -27.476 -108.455 1.00 79.06 303 LEU A N 1
ATOM 2482 C CA . LEU A 1 303 ? 77.813 -26.978 -109.165 1.00 79.06 303 LEU A CA 1
ATOM 2483 C C . LEU A 1 303 ? 79.118 -27.664 -108.723 1.00 79.06 303 LEU A C 1
ATOM 2485 O O . LEU A 1 303 ? 79.990 -27.892 -109.561 1.00 79.06 303 LEU A O 1
ATOM 2489 N N . GLU A 1 304 ? 79.281 -27.972 -107.435 1.00 79.19 304 GLU A N 1
ATOM 2490 C CA . GLU A 1 304 ? 80.439 -28.718 -106.916 1.00 79.19 304 GLU A CA 1
ATOM 2491 C C . GLU A 1 304 ? 80.428 -30.174 -107.427 1.00 79.19 304 GLU A C 1
ATOM 2493 O O . GLU A 1 304 ? 81.464 -30.683 -107.865 1.00 79.19 304 GLU A O 1
ATOM 2498 N N . GLU A 1 305 ? 79.252 -30.803 -107.501 1.00 78.56 305 GLU A N 1
ATOM 2499 C CA . GLU A 1 305 ? 79.047 -32.131 -108.098 1.00 78.56 305 GLU A CA 1
ATOM 2500 C C . GLU A 1 305 ? 79.364 -32.125 -109.609 1.00 78.56 305 GLU A C 1
ATOM 2502 O O . GLU A 1 305 ? 80.187 -32.914 -110.082 1.00 78.56 305 GLU A O 1
ATOM 2507 N N . ALA A 1 306 ? 78.846 -31.141 -110.354 1.00 77.25 306 ALA A N 1
ATOM 2508 C CA . ALA A 1 306 ? 79.155 -30.946 -111.773 1.00 77.25 306 ALA A CA 1
ATOM 2509 C C . ALA A 1 306 ? 80.634 -30.583 -112.036 1.00 77.25 306 ALA A C 1
ATOM 2511 O O . ALA A 1 306 ? 81.169 -30.876 -113.109 1.00 77.25 306 ALA A O 1
ATOM 2512 N N . GLN A 1 307 ? 81.336 -29.959 -111.080 1.00 76.00 307 GLN A N 1
ATOM 2513 C CA . GLN A 1 307 ? 82.789 -29.770 -111.165 1.00 76.00 307 GLN A CA 1
ATOM 2514 C C . GLN A 1 307 ? 83.557 -31.082 -110.967 1.00 76.00 307 GLN A C 1
ATOM 2516 O O . GLN A 1 307 ? 84.570 -31.279 -111.645 1.00 76.00 307 GLN A O 1
ATOM 2521 N N . SER A 1 308 ? 83.069 -31.988 -110.114 1.00 77.31 308 SER A N 1
ATOM 2522 C CA . SER A 1 308 ? 83.617 -33.343 -109.985 1.00 77.31 308 SER A CA 1
ATOM 2523 C C . SER A 1 308 ? 83.443 -34.130 -111.288 1.00 77.31 308 SER A C 1
ATOM 2525 O O . SER A 1 308 ? 84.440 -34.570 -111.866 1.00 77.31 308 SER A O 1
ATOM 2527 N N . GLU A 1 309 ? 82.221 -34.194 -111.834 1.00 78.00 309 GLU A N 1
ATOM 2528 C CA . GLU A 1 309 ? 81.956 -34.826 -113.139 1.00 78.00 309 GLU A CA 1
ATOM 2529 C C . GLU A 1 309 ? 82.805 -34.208 -114.258 1.00 78.00 309 GLU A C 1
ATOM 2531 O O . GLU A 1 309 ? 83.397 -34.918 -115.072 1.00 78.00 309 GLU A O 1
ATOM 2536 N N . LYS A 1 310 ? 82.941 -32.874 -114.291 1.00 80.19 310 LYS A N 1
ATOM 2537 C CA . LYS A 1 310 ? 83.818 -32.191 -115.252 1.00 80.19 310 LYS A CA 1
ATOM 2538 C C . LYS A 1 310 ? 85.273 -32.639 -115.106 1.00 80.19 310 LYS A C 1
ATOM 2540 O O . LYS A 1 310 ? 85.947 -32.797 -116.125 1.00 80.19 310 LYS A O 1
ATOM 2545 N N . CYS A 1 311 ? 85.791 -32.816 -113.892 1.00 78.94 311 CYS A N 1
ATOM 2546 C CA . CYS A 1 311 ? 87.157 -33.294 -113.672 1.00 78.94 311 CYS A CA 1
ATOM 2547 C C . CYS A 1 311 ? 87.350 -34.729 -114.183 1.00 78.94 311 CYS A C 1
ATOM 2549 O O . CYS A 1 311 ? 88.343 -34.986 -114.873 1.00 78.94 311 CYS A O 1
ATOM 2551 N N . GLU A 1 312 ? 86.391 -35.622 -113.935 1.00 77.31 312 GLU A N 1
ATOM 2552 C CA . GLU A 1 312 ? 86.389 -36.996 -114.457 1.00 77.31 312 GLU A CA 1
ATOM 2553 C C . GLU A 1 312 ? 86.305 -37.023 -115.991 1.00 77.31 312 GLU A C 1
ATOM 2555 O O . GLU A 1 312 ? 87.143 -37.638 -116.655 1.00 77.31 312 GLU A O 1
ATOM 2560 N N . LEU A 1 313 ? 85.374 -36.266 -116.579 1.00 77.50 313 LEU A N 1
ATOM 2561 C CA . LEU A 1 313 ? 85.238 -36.111 -118.030 1.00 77.50 313 LEU A CA 1
ATOM 2562 C C . LEU A 1 313 ? 86.472 -35.460 -118.668 1.00 77.50 313 LEU A C 1
ATOM 2564 O O . LEU A 1 313 ? 86.829 -35.803 -119.792 1.00 77.50 313 LEU A O 1
ATOM 2568 N N . THR A 1 314 ? 87.165 -34.560 -117.964 1.00 77.44 314 THR A N 1
ATOM 2569 C CA . THR A 1 314 ? 88.423 -33.962 -118.442 1.00 77.44 314 THR A CA 1
ATOM 2570 C C . THR A 1 314 ? 89.556 -34.989 -118.439 1.00 77.44 314 THR A C 1
ATOM 2572 O O . THR A 1 314 ? 90.325 -35.036 -119.399 1.00 77.44 314 THR A O 1
ATOM 2575 N N . HIS A 1 315 ? 89.634 -35.865 -117.431 1.00 77.06 315 HIS A N 1
ATOM 2576 C CA . HIS A 1 315 ? 90.579 -36.989 -117.429 1.00 77.06 315 HIS A CA 1
ATOM 2577 C C . HIS A 1 315 ? 90.261 -37.980 -118.559 1.00 77.06 315 HIS A C 1
ATOM 2579 O O . HIS A 1 315 ? 91.151 -38.324 -119.339 1.00 77.06 315 HIS A O 1
ATOM 2585 N N . ALA A 1 316 ? 88.989 -38.349 -118.743 1.00 77.50 316 ALA A N 1
ATOM 2586 C CA . ALA A 1 316 ? 88.549 -39.198 -119.851 1.00 77.50 316 ALA A CA 1
ATOM 2587 C C . ALA A 1 316 ? 88.826 -38.564 -121.231 1.00 77.50 316 ALA A C 1
ATOM 2589 O O . ALA A 1 316 ? 89.233 -39.255 -122.167 1.00 77.50 316 ALA A O 1
ATOM 2590 N N . ALA A 1 317 ? 88.668 -37.242 -121.364 1.00 76.56 317 ALA A N 1
ATOM 2591 C CA . ALA A 1 317 ? 89.003 -36.496 -122.574 1.00 76.56 317 ALA A CA 1
ATOM 2592 C C . ALA A 1 317 ? 90.518 -36.448 -122.828 1.00 76.56 317 ALA A C 1
ATOM 2594 O O . ALA A 1 317 ? 90.939 -36.605 -123.975 1.00 76.56 317 ALA A O 1
ATOM 2595 N N . MET A 1 318 ? 91.347 -36.297 -121.787 1.00 80.19 318 MET A N 1
ATOM 2596 C CA . MET A 1 318 ? 92.806 -36.403 -121.905 1.00 80.19 318 MET A CA 1
ATOM 2597 C C . MET A 1 318 ? 93.240 -37.814 -122.315 1.00 80.19 318 MET A C 1
ATOM 2599 O O . MET A 1 318 ? 94.094 -37.950 -123.190 1.00 80.19 318 MET A O 1
ATOM 2603 N N . ASP A 1 319 ? 92.615 -38.865 -121.782 1.00 77.56 319 ASP A N 1
ATOM 2604 C CA . ASP A 1 319 ? 92.886 -40.244 -122.199 1.00 77.56 319 ASP A CA 1
ATOM 2605 C C . ASP A 1 319 ? 92.434 -40.522 -123.636 1.00 77.56 319 ASP A C 1
ATOM 2607 O O . ASP A 1 319 ? 93.185 -41.112 -124.420 1.00 77.56 319 ASP A O 1
ATOM 2611 N N . LEU A 1 320 ? 91.264 -40.025 -124.046 1.00 79.00 320 LEU A N 1
ATOM 2612 C CA . LEU A 1 320 ? 90.832 -40.054 -125.445 1.00 79.00 320 LEU A CA 1
ATOM 2613 C C . LEU A 1 320 ? 91.781 -39.261 -126.349 1.00 79.00 320 LEU A C 1
ATOM 2615 O O . LEU A 1 320 ? 92.100 -39.726 -127.443 1.00 79.00 320 LEU A O 1
ATOM 2619 N N . GLN A 1 321 ? 92.293 -38.111 -125.909 1.00 76.81 321 GLN A N 1
ATOM 2620 C CA . GLN A 1 321 ? 93.279 -37.322 -126.646 1.00 76.81 321 GLN A CA 1
ATOM 2621 C C . GLN A 1 321 ? 94.632 -38.042 -126.732 1.00 76.81 321 GLN A C 1
ATOM 2623 O O . GLN A 1 321 ? 95.247 -38.032 -127.798 1.00 76.81 321 GLN A O 1
ATOM 2628 N N . ASN A 1 322 ? 95.063 -38.746 -125.683 1.00 78.31 322 ASN A N 1
ATOM 2629 C CA . ASN A 1 322 ? 96.254 -39.598 -125.679 1.00 78.31 322 ASN A CA 1
ATOM 2630 C C . ASN A 1 322 ? 96.088 -40.805 -126.617 1.00 78.31 322 ASN A C 1
ATOM 2632 O O . ASN A 1 322 ? 96.976 -41.091 -127.425 1.00 78.31 322 ASN A O 1
ATOM 2636 N N . GLN A 1 323 ? 94.936 -41.482 -126.593 1.00 77.00 323 GLN A N 1
ATOM 2637 C CA . GLN A 1 323 ? 94.600 -42.538 -127.553 1.00 77.00 323 GLN A CA 1
ATOM 2638 C C . GLN A 1 323 ? 94.532 -42.002 -128.986 1.00 77.00 323 GLN A C 1
ATOM 2640 O O . GLN A 1 323 ? 95.044 -42.639 -129.910 1.00 77.00 323 GLN A O 1
ATOM 2645 N N . MET A 1 324 ? 93.941 -40.822 -129.190 1.00 75.56 324 MET A N 1
ATOM 2646 C CA . MET A 1 324 ? 93.868 -40.173 -130.494 1.00 75.56 324 MET A CA 1
ATOM 2647 C C . MET A 1 324 ? 95.261 -39.774 -130.973 1.00 75.56 324 MET A C 1
ATOM 2649 O O . MET A 1 324 ? 95.558 -39.988 -132.141 1.00 75.56 324 MET A O 1
ATOM 2653 N N . MET A 1 325 ? 96.144 -39.285 -130.095 1.00 78.88 325 MET A N 1
ATOM 2654 C CA . MET A 1 325 ? 97.535 -38.961 -130.414 1.00 78.88 325 MET A CA 1
ATOM 2655 C C . MET A 1 325 ? 98.327 -40.224 -130.772 1.00 78.88 325 MET A C 1
ATOM 2657 O O . MET A 1 325 ? 98.998 -40.225 -131.800 1.00 78.88 325 MET A O 1
ATOM 2661 N N . ARG A 1 326 ? 98.169 -41.332 -130.027 1.00 74.69 326 ARG A N 1
ATOM 2662 C CA . ARG A 1 326 ? 98.724 -42.655 -130.385 1.00 74.69 326 ARG A CA 1
ATOM 2663 C C . ARG A 1 326 ? 98.210 -43.139 -131.745 1.00 74.69 326 ARG A C 1
ATOM 2665 O O . ARG A 1 326 ? 99.011 -43.551 -132.582 1.00 74.69 326 ARG A O 1
ATOM 2672 N N . LYS A 1 327 ? 96.903 -43.027 -132.018 1.00 74.50 327 LYS A N 1
ATOM 2673 C CA . LYS A 1 327 ? 96.317 -43.331 -133.337 1.00 74.50 327 LYS A CA 1
ATOM 2674 C C . LYS A 1 327 ? 96.850 -42.392 -134.424 1.00 74.50 327 LYS A C 1
ATOM 2676 O O . LYS A 1 327 ? 97.174 -42.876 -135.500 1.00 74.50 327 LYS A O 1
ATOM 2681 N N . LYS A 1 328 ? 97.025 -41.092 -134.158 1.00 73.94 328 LYS A N 1
ATOM 2682 C CA . LYS A 1 328 ? 97.628 -40.108 -135.078 1.00 73.94 328 LYS A CA 1
ATOM 2683 C C . LYS A 1 328 ? 99.088 -40.441 -135.369 1.00 73.94 328 LYS A C 1
ATOM 2685 O O . LYS A 1 328 ? 99.487 -40.328 -136.518 1.00 73.94 328 LYS A O 1
ATOM 2690 N N . LEU A 1 329 ? 99.853 -40.903 -134.380 1.00 77.06 329 LEU A N 1
ATOM 2691 C CA . LEU A 1 329 ? 101.229 -41.388 -134.531 1.00 77.06 329 LEU A CA 1
ATOM 2692 C C . LEU A 1 329 ? 101.282 -42.670 -135.369 1.00 77.06 329 LEU A C 1
ATOM 2694 O O . LEU A 1 329 ? 102.074 -42.748 -136.299 1.00 77.06 329 LEU A O 1
ATOM 2698 N N . LEU A 1 330 ? 100.384 -43.630 -135.129 1.00 75.19 330 LEU A N 1
ATOM 2699 C CA . LEU A 1 330 ? 100.214 -44.821 -135.972 1.00 75.19 330 LEU A CA 1
ATOM 2700 C C . LEU A 1 330 ? 99.820 -44.468 -137.414 1.00 75.19 330 LEU A C 1
ATOM 2702 O O . LEU A 1 330 ? 100.353 -45.049 -138.355 1.00 75.19 330 LEU A O 1
ATOM 2706 N N . LEU A 1 331 ? 98.928 -43.495 -137.608 1.00 72.06 331 LEU A N 1
ATOM 2707 C CA . LEU A 1 331 ? 98.461 -43.049 -138.924 1.00 72.06 331 LEU A CA 1
ATOM 2708 C C . LEU A 1 331 ? 99.508 -42.176 -139.635 1.00 72.06 331 LEU A C 1
ATOM 2710 O O . LEU A 1 331 ? 99.633 -42.249 -140.853 1.00 72.06 331 LEU A O 1
ATOM 2714 N N . ALA A 1 332 ? 100.312 -41.416 -138.889 1.00 71.38 332 ALA A N 1
ATOM 2715 C CA . ALA A 1 332 ? 101.470 -40.673 -139.380 1.00 71.38 332 ALA A CA 1
ATOM 2716 C C . ALA A 1 332 ? 102.647 -41.599 -139.706 1.00 71.38 332 ALA A C 1
ATOM 2718 O O . ALA A 1 332 ? 103.328 -41.358 -140.693 1.00 71.38 332 ALA A O 1
ATOM 2719 N N . ASN A 1 333 ? 102.850 -42.685 -138.955 1.00 67.88 333 ASN A N 1
ATOM 2720 C CA . ASN A 1 333 ? 103.821 -43.731 -139.277 1.00 67.88 333 ASN A CA 1
ATOM 2721 C C . ASN A 1 333 ? 103.347 -44.581 -140.460 1.00 67.88 333 ASN A C 1
ATOM 2723 O O . ASN A 1 333 ? 104.157 -44.873 -141.331 1.00 67.88 333 ASN A O 1
ATOM 2727 N N . LYS A 1 334 ? 102.045 -44.879 -140.591 1.00 69.06 334 LYS A N 1
ATOM 2728 C CA . LYS A 1 334 ? 101.484 -45.441 -141.832 1.00 69.06 334 LYS A CA 1
ATOM 2729 C C . LYS A 1 334 ? 101.630 -44.475 -143.007 1.00 69.06 334 LYS A C 1
ATOM 2731 O O . LYS A 1 334 ? 102.044 -44.926 -144.064 1.00 69.06 334 LYS A O 1
ATOM 2736 N N . LYS A 1 335 ? 101.374 -43.169 -142.839 1.00 67.56 335 LYS A N 1
ATOM 2737 C CA . LYS A 1 335 ? 101.609 -42.153 -143.884 1.00 67.56 335 LYS A CA 1
ATOM 2738 C C . LYS A 1 335 ? 103.088 -42.015 -144.234 1.00 67.56 335 LYS A C 1
ATOM 2740 O O . LYS A 1 335 ? 103.402 -41.975 -145.410 1.00 67.56 335 LYS A O 1
ATOM 2745 N N . LYS A 1 336 ? 104.005 -41.998 -143.263 1.00 67.44 336 LYS A N 1
ATOM 2746 C CA . LYS A 1 336 ? 105.454 -42.043 -143.514 1.00 67.44 336 LYS A CA 1
ATOM 2747 C C . LYS A 1 336 ? 105.857 -43.354 -144.180 1.00 67.44 336 LYS A C 1
ATOM 2749 O O . LYS A 1 336 ? 106.696 -43.308 -145.059 1.00 67.44 336 LYS A O 1
ATOM 2754 N N . GLY A 1 337 ? 105.232 -44.480 -143.843 1.00 66.62 337 GLY A N 1
ATOM 2755 C CA . GLY A 1 337 ? 105.430 -45.771 -144.501 1.00 66.62 337 GLY A CA 1
ATOM 2756 C C . GLY A 1 337 ? 104.964 -45.764 -145.957 1.00 66.62 337 GLY A C 1
ATOM 2757 O O . GLY A 1 337 ? 105.738 -46.108 -146.838 1.00 66.62 337 GLY A O 1
ATOM 2758 N N . THR A 1 338 ? 103.748 -45.291 -146.248 1.00 62.56 338 THR A N 1
ATOM 2759 C CA . THR A 1 338 ? 103.237 -45.178 -147.626 1.00 62.56 338 THR A CA 1
ATOM 2760 C C . THR A 1 338 ? 103.881 -44.043 -148.415 1.00 62.56 338 THR A C 1
ATOM 2762 O O . THR A 1 338 ? 103.968 -44.138 -149.630 1.00 62.56 338 THR A O 1
ATOM 2765 N N . GLN A 1 339 ? 104.381 -42.989 -147.769 1.00 64.94 339 GLN A N 1
ATOM 2766 C CA . GLN A 1 339 ? 105.107 -41.898 -148.421 1.00 64.94 339 GLN A CA 1
ATOM 2767 C C . GLN A 1 339 ? 106.589 -42.236 -148.613 1.00 64.94 339 GLN A C 1
ATOM 2769 O O . GLN A 1 339 ? 107.152 -41.834 -149.622 1.00 64.94 339 GLN A O 1
ATOM 2774 N N . ALA A 1 340 ? 107.208 -43.017 -147.724 1.00 62.00 340 ALA A N 1
ATOM 2775 C CA . ALA A 1 340 ? 108.513 -43.633 -147.949 1.00 62.00 340 ALA A CA 1
ATOM 2776 C C . ALA A 1 340 ? 108.412 -44.723 -149.016 1.00 62.00 340 ALA A C 1
ATOM 2778 O O . ALA A 1 340 ? 109.249 -44.740 -149.897 1.00 62.00 340 ALA A O 1
ATOM 2779 N N . SER A 1 341 ? 107.356 -45.541 -149.025 1.00 58.44 341 SER A N 1
ATOM 2780 C CA . SER A 1 341 ? 107.064 -46.487 -150.109 1.00 58.44 341 SER A CA 1
ATOM 2781 C C . SER A 1 341 ? 106.782 -45.760 -151.426 1.00 58.44 341 SER A C 1
ATOM 2783 O O . SER A 1 341 ? 107.367 -46.124 -152.431 1.00 58.44 341 SER A O 1
ATOM 2785 N N . LYS A 1 342 ? 106.015 -44.660 -151.444 1.00 63.19 342 LYS A N 1
ATOM 2786 C CA . LYS A 1 342 ? 105.818 -43.844 -152.656 1.00 63.19 342 LYS A CA 1
ATOM 2787 C C . LYS A 1 342 ? 107.098 -43.127 -153.094 1.00 63.19 342 LYS A C 1
ATOM 2789 O O . LYS A 1 342 ? 107.306 -42.962 -154.285 1.00 63.19 342 LYS A O 1
ATOM 2794 N N . LYS A 1 343 ? 107.965 -42.711 -152.166 1.00 67.19 343 LYS A N 1
ATOM 2795 C CA . LYS A 1 343 ? 109.274 -42.099 -152.463 1.00 67.19 343 LYS A CA 1
ATOM 2796 C C . LYS A 1 343 ? 110.345 -43.146 -152.797 1.00 67.19 343 LYS A C 1
ATOM 2798 O O . LYS A 1 343 ? 111.311 -42.791 -153.450 1.00 67.19 343 LYS A O 1
ATOM 2803 N N . SER A 1 344 ? 110.155 -44.402 -152.391 1.00 63.31 344 SER A N 1
ATOM 2804 C CA . SER A 1 344 ? 110.932 -45.578 -152.796 1.00 63.31 344 SER A CA 1
ATOM 2805 C C . SER A 1 344 ? 110.517 -46.003 -154.192 1.00 63.31 344 SER A C 1
ATOM 2807 O O . SER A 1 344 ? 111.376 -46.063 -155.041 1.00 63.31 344 SER A O 1
ATOM 2809 N N . ALA A 1 345 ? 109.219 -46.135 -154.467 1.00 60.09 345 ALA A N 1
ATOM 2810 C CA . ALA A 1 345 ? 108.680 -46.425 -155.791 1.00 60.09 345 ALA A CA 1
ATOM 2811 C C . ALA A 1 345 ? 108.960 -45.293 -156.791 1.00 60.09 345 ALA A C 1
ATOM 2813 O O . ALA A 1 345 ? 109.272 -45.567 -157.938 1.00 60.09 345 ALA A O 1
ATOM 2814 N N . MET A 1 346 ? 108.914 -44.018 -156.375 1.00 67.56 346 MET A N 1
ATOM 2815 C CA . MET A 1 346 ? 109.359 -42.918 -157.241 1.00 67.56 346 MET A CA 1
ATOM 2816 C C . MET A 1 346 ? 110.879 -42.929 -157.416 1.00 67.56 346 MET A C 1
ATOM 2818 O O . MET A 1 346 ? 111.346 -42.684 -158.513 1.00 67.56 346 MET A O 1
ATOM 2822 N N . LYS A 1 347 ? 111.658 -43.278 -156.380 1.00 66.75 347 LYS A N 1
ATOM 2823 C CA . LYS A 1 347 ? 113.098 -43.527 -156.539 1.00 66.75 347 LYS A CA 1
ATOM 2824 C C . LYS A 1 347 ? 113.399 -44.763 -157.377 1.00 66.75 347 LYS A C 1
ATOM 2826 O O . LYS A 1 347 ? 114.438 -44.758 -157.999 1.00 66.75 347 LYS A O 1
ATOM 2831 N N . GLU A 1 348 ? 112.549 -45.781 -157.414 1.00 63.62 348 GLU A N 1
ATOM 2832 C CA . GLU A 1 348 ? 112.675 -46.944 -158.293 1.00 63.62 348 GLU A CA 1
ATOM 2833 C C . GLU A 1 348 ? 112.258 -46.579 -159.713 1.00 63.62 348 GLU A C 1
ATOM 2835 O O . GLU A 1 348 ? 112.891 -47.047 -160.636 1.00 63.62 348 GLU A O 1
ATOM 2840 N N . ILE A 1 349 ? 111.270 -45.705 -159.922 1.00 66.69 349 ILE A N 1
ATOM 2841 C CA . ILE A 1 349 ? 110.907 -45.188 -161.253 1.00 66.69 349 ILE A CA 1
ATOM 2842 C C . ILE A 1 349 ? 111.984 -44.231 -161.783 1.00 66.69 349 ILE A C 1
ATOM 2844 O O . ILE A 1 349 ? 112.352 -44.315 -162.949 1.00 66.69 349 ILE A O 1
ATOM 2848 N N . ASP A 1 350 ? 112.523 -43.353 -160.938 1.00 67.81 350 ASP A N 1
ATOM 2849 C CA . ASP A 1 350 ? 113.618 -42.449 -161.294 1.00 67.81 350 ASP A CA 1
ATOM 2850 C C . ASP A 1 350 ? 114.967 -43.183 -161.352 1.00 67.81 350 ASP A C 1
ATOM 2852 O O . ASP A 1 350 ? 115.801 -42.805 -162.166 1.00 67.81 350 ASP A O 1
ATOM 2856 N N . SER A 1 351 ? 115.162 -44.262 -160.577 1.00 67.25 351 SER A N 1
ATOM 2857 C CA . SER A 1 351 ? 116.242 -45.239 -160.788 1.00 67.25 351 SER A CA 1
ATOM 2858 C C . SER A 1 351 ? 116.029 -45.898 -162.133 1.00 67.25 351 SER A C 1
ATOM 2860 O O . SER A 1 351 ? 116.877 -45.729 -162.972 1.00 67.25 351 SER A O 1
ATOM 2862 N N . ILE A 1 352 ? 114.870 -46.483 -162.438 1.00 67.19 352 ILE A N 1
ATOM 2863 C CA . ILE A 1 352 ? 114.588 -47.101 -163.743 1.00 67.19 352 ILE A CA 1
ATOM 2864 C C . ILE A 1 352 ? 114.773 -46.105 -164.901 1.00 67.19 352 ILE A C 1
ATOM 2866 O O . ILE A 1 352 ? 115.238 -46.506 -165.958 1.00 67.19 352 ILE A O 1
ATOM 2870 N N . ASN A 1 353 ? 114.480 -44.812 -164.736 1.00 68.19 353 ASN A N 1
ATOM 2871 C CA . ASN A 1 353 ? 114.801 -43.792 -165.742 1.00 68.19 353 ASN A CA 1
ATOM 2872 C C . ASN A 1 353 ? 116.308 -43.468 -165.799 1.00 68.19 353 ASN A C 1
ATOM 2874 O O . ASN A 1 353 ? 116.846 -43.331 -166.900 1.00 68.19 353 ASN A O 1
ATOM 2878 N N . SER A 1 354 ? 116.985 -43.380 -164.645 1.00 67.44 354 SER A N 1
ATOM 2879 C CA . SER A 1 354 ? 118.449 -43.290 -164.528 1.00 67.44 354 SER A CA 1
ATOM 2880 C C . SER A 1 354 ? 119.081 -44.496 -165.201 1.00 67.44 354 SER A C 1
ATOM 2882 O O . SER A 1 354 ? 119.658 -44.299 -166.253 1.00 67.44 354 SER A O 1
ATOM 2884 N N . ASP A 1 355 ? 118.823 -45.709 -164.713 1.00 64.88 355 ASP A N 1
ATOM 2885 C CA . ASP A 1 355 ? 119.133 -47.052 -165.213 1.00 64.88 355 ASP A CA 1
ATOM 2886 C C . ASP A 1 355 ? 118.728 -47.286 -166.674 1.00 64.88 355 ASP A C 1
ATOM 2888 O O . ASP A 1 355 ? 119.292 -48.169 -167.300 1.00 64.88 355 ASP A O 1
ATOM 2892 N N . ASN A 1 356 ? 117.784 -46.543 -167.265 1.00 64.94 356 ASN A N 1
ATOM 2893 C CA . ASN A 1 356 ? 117.476 -46.636 -168.701 1.00 64.94 356 ASN A CA 1
ATOM 2894 C C . ASN A 1 356 ? 118.351 -45.667 -169.518 1.00 64.94 356 ASN A C 1
ATOM 2896 O O . ASN A 1 356 ? 118.876 -46.049 -170.562 1.00 64.94 356 ASN A O 1
ATOM 2900 N N . SER A 1 357 ? 118.640 -44.461 -169.010 1.00 66.62 357 SER A N 1
ATOM 2901 C CA . SER A 1 357 ? 119.708 -43.597 -169.559 1.00 66.62 357 SER A CA 1
ATOM 2902 C C . SER A 1 357 ? 121.114 -44.197 -169.334 1.00 66.62 357 SER A C 1
ATOM 2904 O O . SER A 1 357 ? 121.999 -44.106 -170.182 1.00 66.62 357 SER A O 1
ATOM 2906 N N . GLU A 1 358 ? 121.260 -44.937 -168.239 1.00 63.16 358 GLU A N 1
ATOM 2907 C CA . GLU A 1 358 ? 122.337 -45.815 -167.796 1.00 63.16 358 GLU A CA 1
ATOM 2908 C C . GLU A 1 358 ? 122.037 -47.284 -168.164 1.00 63.16 358 GLU A C 1
ATOM 2910 O O . GLU A 1 358 ? 122.677 -48.185 -167.638 1.00 63.16 358 GLU A O 1
ATOM 2915 N N . THR A 1 359 ? 121.198 -47.521 -169.184 1.00 59.72 359 THR A N 1
ATOM 2916 C CA . THR A 1 359 ? 121.319 -48.666 -170.121 1.00 59.72 359 THR A CA 1
ATOM 2917 C C . THR A 1 359 ? 121.641 -48.148 -171.535 1.00 59.72 359 THR A C 1
ATOM 2919 O O . THR A 1 359 ? 122.361 -48.787 -172.300 1.00 59.72 359 THR A O 1
ATOM 2922 N N . GLN A 1 360 ? 121.262 -46.903 -171.850 1.00 56.75 360 GLN A N 1
ATOM 2923 C CA . GLN A 1 360 ? 121.823 -46.132 -172.965 1.00 56.75 360 GLN A CA 1
ATOM 2924 C C . GLN A 1 360 ? 123.349 -45.923 -172.831 1.00 56.75 360 GLN A C 1
ATOM 2926 O O . GLN A 1 360 ? 124.034 -45.988 -173.849 1.00 56.75 360 GLN A O 1
ATOM 2931 N N . GLN A 1 361 ? 123.856 -45.731 -171.600 1.00 51.59 361 GLN A N 1
ATOM 2932 C CA . GLN A 1 361 ? 125.075 -46.306 -170.970 1.00 51.59 361 GLN A CA 1
ATOM 2933 C C . GLN A 1 361 ? 126.252 -46.692 -171.888 1.00 51.59 361 GLN A C 1
ATOM 2935 O O . GLN A 1 361 ? 126.528 -46.115 -172.932 1.00 51.59 361 GLN A O 1
ATOM 2940 N N . SER A 1 362 ? 126.993 -47.704 -171.449 1.00 58.47 362 SER A N 1
ATOM 2941 C CA . SER A 1 362 ? 127.260 -48.994 -172.099 1.00 58.47 362 SER A CA 1
ATOM 2942 C C . SER A 1 362 ? 126.557 -49.388 -173.411 1.00 58.47 362 SER A C 1
ATOM 2944 O O . SER A 1 362 ? 126.947 -50.427 -173.908 1.00 58.47 362 SER A O 1
ATOM 2946 N N . ASN A 1 363 ? 125.650 -48.638 -174.049 1.00 56.28 363 ASN A N 1
ATOM 2947 C CA . ASN A 1 363 ? 125.552 -48.748 -175.513 1.00 56.28 363 ASN A CA 1
ATOM 2948 C C . ASN A 1 363 ? 126.636 -47.847 -176.117 1.00 56.28 363 ASN A C 1
ATOM 2950 O O . ASN A 1 363 ? 127.626 -48.357 -176.634 1.00 56.28 363 ASN A O 1
ATOM 2954 N N . LYS A 1 364 ? 126.577 -46.527 -175.889 1.00 63.06 364 LYS A N 1
ATOM 2955 C CA . LYS A 1 364 ? 127.659 -45.607 -176.303 1.00 63.06 364 LYS A CA 1
ATOM 2956 C C . LYS A 1 364 ? 128.988 -45.874 -175.594 1.00 63.06 364 LYS A C 1
ATOM 2958 O O . LYS A 1 364 ? 130.050 -45.751 -176.200 1.00 63.06 364 LYS A O 1
ATOM 2963 N N . GLN A 1 365 ? 128.954 -46.260 -174.318 1.00 55.88 365 GLN A N 1
ATOM 2964 C CA . GLN A 1 365 ? 130.171 -46.659 -173.615 1.00 55.88 365 GLN A CA 1
ATOM 2965 C C . GLN A 1 365 ? 130.624 -48.078 -173.973 1.00 55.88 365 GLN A C 1
ATOM 2967 O O . GLN A 1 365 ? 131.788 -48.330 -173.714 1.00 55.88 365 GLN A O 1
ATOM 2972 N N . LEU A 1 366 ? 129.821 -48.984 -174.566 1.00 60.50 366 LEU A N 1
ATOM 2973 C CA . LEU A 1 366 ? 130.400 -50.183 -175.208 1.00 60.50 366 LEU A CA 1
ATOM 2974 C C . LEU A 1 366 ? 130.942 -49.847 -176.586 1.00 60.50 366 LEU A C 1
ATOM 2976 O O . LEU A 1 366 ? 131.986 -50.372 -176.908 1.00 60.50 366 LEU A O 1
ATOM 2980 N N . GLU A 1 367 ? 130.353 -48.936 -177.363 1.00 55.97 367 GLU A N 1
ATOM 2981 C CA . GLU A 1 367 ? 130.982 -48.484 -178.615 1.00 55.97 367 GLU A CA 1
ATOM 2982 C C . GLU A 1 367 ? 132.380 -47.889 -178.356 1.00 55.97 367 GLU A C 1
ATOM 2984 O O . GLU A 1 367 ? 133.345 -48.283 -179.005 1.00 55.97 367 GLU A O 1
ATOM 2989 N N . GLN A 1 368 ? 132.537 -47.021 -177.347 1.00 57.72 368 GLN A N 1
ATOM 2990 C CA . GLN A 1 368 ? 133.848 -46.437 -177.014 1.00 57.72 368 GLN A CA 1
ATOM 2991 C C . GLN A 1 368 ? 134.724 -47.310 -176.102 1.00 57.72 368 GLN A C 1
ATOM 2993 O O . GLN A 1 368 ? 135.937 -47.336 -176.296 1.00 57.72 368 GLN A O 1
ATOM 2998 N N . LYS A 1 369 ? 134.169 -48.113 -175.180 1.00 56.06 369 LYS A N 1
ATOM 2999 C CA . LYS A 1 369 ? 134.951 -49.199 -174.555 1.00 56.06 369 LYS A CA 1
ATOM 3000 C C . LYS A 1 369 ? 135.240 -50.338 -175.530 1.00 56.06 369 LYS A C 1
ATOM 3002 O O . LYS A 1 369 ? 136.025 -51.175 -175.137 1.00 56.06 369 LYS A O 1
ATOM 3007 N N . CYS A 1 370 ? 134.701 -50.359 -176.754 1.00 56.59 370 CYS A N 1
ATOM 3008 C CA . CYS A 1 370 ? 135.141 -51.216 -177.865 1.00 56.59 370 CYS A CA 1
ATOM 3009 C C . CYS A 1 370 ? 136.179 -50.557 -178.785 1.00 56.59 370 CYS A C 1
ATOM 3011 O O . CYS A 1 370 ? 136.769 -51.261 -179.595 1.00 56.59 370 CYS A O 1
ATOM 3013 N N . VAL A 1 371 ? 136.508 -49.275 -178.577 1.00 50.72 371 VAL A N 1
ATOM 3014 C CA . VAL A 1 371 ? 137.856 -48.750 -178.886 1.00 50.72 371 VAL A CA 1
ATOM 3015 C C . VAL A 1 371 ? 138.861 -49.204 -177.810 1.00 50.72 371 VAL A C 1
ATOM 3017 O O . VAL A 1 371 ? 140.034 -49.388 -178.101 1.00 50.72 371 VAL A O 1
ATOM 3020 N N . LEU A 1 372 ? 138.350 -49.575 -176.624 1.00 55.41 372 LEU A N 1
ATOM 3021 C CA . LEU A 1 372 ? 138.862 -50.697 -175.821 1.00 55.41 372 LEU A CA 1
ATOM 3022 C C . LEU A 1 372 ? 140.253 -50.419 -175.200 1.00 55.41 372 LEU A C 1
ATOM 3024 O O . LEU A 1 372 ? 140.997 -49.502 -175.525 1.00 55.41 372 LEU A O 1
ATOM 3028 N N . TYR A 1 373 ? 140.661 -51.129 -174.166 1.00 55.66 373 TYR A N 1
ATOM 3029 C CA . TYR A 1 373 ? 141.360 -52.415 -174.239 1.00 55.66 373 TYR A CA 1
ATOM 3030 C C . TYR A 1 373 ? 142.031 -52.844 -175.581 1.00 55.66 373 TYR A C 1
ATOM 3032 O O . TYR A 1 373 ? 142.687 -53.880 -175.571 1.00 55.66 373 TYR A O 1
ATOM 3040 N N . GLU A 1 374 ? 141.998 -52.062 -176.678 1.00 47.78 374 GLU A N 1
ATOM 3041 C CA . GLU A 1 374 ? 143.030 -52.103 -177.724 1.00 47.78 374 GLU A CA 1
ATOM 3042 C C . GLU A 1 374 ? 144.293 -51.368 -177.224 1.00 47.78 374 GLU A C 1
ATOM 3044 O O . GLU A 1 374 ? 145.401 -51.849 -177.458 1.00 47.78 374 GLU A O 1
ATOM 3049 N N . GLU A 1 375 ? 144.160 -50.276 -176.442 1.00 46.97 375 GLU A N 1
ATOM 3050 C CA . GLU A 1 375 ? 145.324 -49.483 -175.986 1.00 46.97 375 GLU A CA 1
ATOM 3051 C C . GLU A 1 375 ? 145.701 -49.592 -174.496 1.00 46.97 375 GLU A C 1
ATOM 3053 O O . GLU A 1 375 ? 146.896 -49.670 -174.198 1.00 46.97 375 GLU A O 1
ATOM 3058 N N . GLN A 1 376 ? 144.762 -49.700 -173.538 1.00 52.88 376 GLN A N 1
ATOM 3059 C CA . GLN A 1 376 ? 145.150 -49.910 -172.119 1.00 52.88 376 GLN A CA 1
ATOM 3060 C C . GLN A 1 376 ? 145.963 -51.209 -171.929 1.00 52.88 376 GLN A C 1
ATOM 3062 O O . GLN A 1 376 ? 146.810 -51.300 -171.042 1.00 52.88 376 GLN A O 1
ATOM 3067 N N . LEU A 1 377 ? 145.768 -52.198 -172.805 1.00 57.88 377 LEU A N 1
ATOM 3068 C CA . LEU A 1 377 ? 146.522 -53.453 -172.801 1.00 57.88 377 LEU A CA 1
ATOM 3069 C C . LEU A 1 377 ? 147.983 -53.309 -173.271 1.00 57.88 377 LEU A C 1
ATOM 3071 O O . LEU A 1 377 ? 148.741 -54.275 -173.161 1.00 57.88 377 LEU A O 1
ATOM 3075 N N . LYS A 1 378 ? 148.390 -52.135 -173.780 1.00 49.19 378 LYS A N 1
ATOM 3076 C CA . LYS A 1 378 ? 149.704 -51.926 -174.400 1.00 49.19 378 LYS A CA 1
ATOM 3077 C C . LYS A 1 378 ? 150.766 -51.332 -173.463 1.00 49.19 378 LYS A C 1
ATOM 3079 O O . LYS A 1 378 ? 151.897 -51.788 -173.534 1.00 49.19 378 LYS A O 1
ATOM 3084 N N . LEU A 1 379 ? 150.425 -50.386 -172.574 1.00 48.03 379 LEU A N 1
ATOM 3085 C CA . LEU A 1 379 ? 151.422 -49.612 -171.791 1.00 48.03 379 LEU A CA 1
ATOM 3086 C C . LEU A 1 379 ? 151.410 -49.823 -170.264 1.00 48.03 379 LEU A C 1
ATOM 3088 O O . LEU A 1 379 ? 152.457 -49.707 -169.629 1.00 48.03 379 LEU A O 1
ATOM 3092 N N . GLU A 1 380 ? 150.298 -50.264 -169.667 1.00 52.62 380 GLU A N 1
ATOM 3093 C CA . GLU A 1 380 ? 150.314 -50.837 -168.301 1.00 52.62 380 GLU A CA 1
ATOM 3094 C C . GLU A 1 380 ? 151.194 -52.105 -168.225 1.00 52.62 380 GLU A C 1
ATOM 3096 O O . GLU A 1 380 ? 151.679 -52.478 -167.160 1.00 52.62 380 GLU A O 1
ATOM 3101 N N . ARG A 1 381 ? 151.484 -52.732 -169.377 1.00 56.47 381 ARG A N 1
ATOM 3102 C CA . ARG A 1 381 ? 152.482 -53.805 -169.504 1.00 56.47 381 ARG A CA 1
ATOM 3103 C C . ARG A 1 381 ? 153.938 -53.348 -169.351 1.00 56.47 381 ARG A C 1
ATOM 3105 O O . ARG A 1 381 ? 154.792 -54.213 -169.194 1.00 56.47 381 ARG A O 1
ATOM 3112 N N . GLU A 1 382 ? 154.228 -52.047 -169.393 1.00 51.31 382 GLU A N 1
ATOM 3113 C CA . GLU A 1 382 ? 155.604 -51.527 -169.373 1.00 51.31 382 GLU A CA 1
ATOM 3114 C C . GLU A 1 382 ? 155.947 -50.787 -168.064 1.00 51.31 382 GLU A C 1
ATOM 3116 O O . GLU A 1 382 ? 157.014 -51.019 -167.502 1.00 51.31 382 GLU A O 1
ATOM 3121 N N . GLY A 1 383 ? 155.049 -49.954 -167.519 1.00 47.53 383 GLY A N 1
ATOM 3122 C CA . GLY A 1 383 ? 155.375 -49.074 -166.379 1.00 47.53 383 GLY A CA 1
ATOM 3123 C C . GLY A 1 383 ? 155.422 -49.739 -164.992 1.00 47.53 383 GLY A C 1
ATOM 3124 O O . GLY A 1 383 ? 156.344 -49.489 -164.219 1.00 47.53 383 GLY A O 1
ATOM 3125 N N . ILE A 1 384 ? 154.455 -50.610 -164.669 1.00 51.16 384 ILE A N 1
ATOM 3126 C CA . ILE A 1 384 ? 154.385 -51.315 -163.367 1.00 51.16 384 ILE A CA 1
ATOM 3127 C C . ILE A 1 384 ? 155.505 -52.359 -163.203 1.00 51.16 384 ILE A C 1
ATOM 3129 O O . ILE A 1 384 ? 155.816 -52.765 -162.083 1.00 51.16 384 ILE A O 1
ATOM 3133 N N . ALA A 1 385 ? 156.143 -52.774 -164.302 1.00 53.00 385 ALA A N 1
ATOM 3134 C CA . ALA A 1 385 ? 157.341 -53.609 -164.254 1.00 53.00 385 ALA A CA 1
ATOM 3135 C C . ALA A 1 385 ? 158.549 -52.866 -163.654 1.00 53.00 385 ALA A C 1
ATOM 3137 O O . ALA A 1 385 ? 159.455 -53.503 -163.113 1.00 53.00 385 ALA A O 1
ATOM 3138 N N . GLU A 1 386 ? 158.554 -51.532 -163.732 1.00 45.94 386 GLU A N 1
ATOM 3139 C CA . GLU A 1 386 ? 159.551 -50.694 -163.088 1.00 45.94 386 GLU A CA 1
ATOM 3140 C C . GLU A 1 386 ? 159.056 -50.105 -161.759 1.00 45.94 386 GLU A C 1
ATOM 3142 O O . GLU A 1 386 ? 158.267 -50.693 -161.018 1.00 45.94 386 GLU A O 1
ATOM 3147 N N . MET A 1 387 ? 159.768 -49.087 -161.294 1.00 49.34 387 MET A N 1
ATOM 3148 C CA . MET A 1 387 ? 160.501 -49.306 -160.067 1.00 49.34 387 MET A CA 1
ATOM 3149 C C . MET A 1 387 ? 160.267 -48.194 -159.069 1.00 49.34 387 MET A C 1
ATOM 3151 O O . MET A 1 387 ? 160.519 -47.025 -159.329 1.00 49.34 387 MET A O 1
ATOM 3155 N N . LEU A 1 388 ? 159.961 -48.474 -157.816 1.00 56.22 388 LEU A N 1
ATOM 3156 C CA . LEU A 1 388 ? 159.665 -49.681 -157.029 1.00 56.22 388 LEU A CA 1
ATOM 3157 C C . LEU A 1 388 ? 159.609 -49.093 -155.586 1.00 56.22 388 LEU A C 1
ATOM 3159 O O . LEU A 1 388 ? 159.794 -47.885 -155.412 1.00 56.22 388 LEU A O 1
ATOM 3163 N N . PRO A 1 389 ? 159.424 -49.877 -154.514 1.00 61.44 389 PRO A N 1
ATOM 3164 C CA . PRO A 1 389 ? 160.275 -49.965 -153.310 1.00 61.44 389 PRO A CA 1
ATOM 3165 C C . PRO A 1 389 ? 161.518 -49.072 -153.016 1.00 61.44 389 PRO A C 1
ATOM 3167 O O . PRO A 1 389 ? 162.280 -49.440 -152.132 1.00 61.44 389 PRO A O 1
ATOM 3170 N N . ARG A 1 390 ? 161.763 -47.922 -153.658 1.00 52.06 390 ARG A N 1
ATOM 3171 C CA . ARG A 1 390 ? 162.899 -47.016 -153.395 1.00 52.06 390 ARG A CA 1
ATOM 3172 C C . ARG A 1 390 ? 162.531 -45.839 -152.489 1.00 52.06 390 ARG A C 1
ATOM 3174 O O . ARG A 1 390 ? 163.218 -45.592 -151.508 1.00 52.06 390 ARG A O 1
ATOM 3181 N N . LEU A 1 391 ? 161.425 -45.142 -152.761 1.00 50.69 391 LEU A N 1
ATOM 3182 C CA . LEU A 1 391 ? 161.019 -43.962 -151.973 1.00 50.69 391 LEU A CA 1
ATOM 3183 C C . LEU A 1 391 ? 160.315 -44.296 -150.644 1.00 50.69 391 LEU A C 1
ATOM 3185 O O . LEU A 1 391 ? 160.218 -43.433 -149.777 1.00 50.69 391 LEU A O 1
ATOM 3189 N N . LYS A 1 392 ? 159.887 -45.552 -150.439 1.00 58.03 392 LYS A N 1
ATOM 3190 C CA . LYS A 1 392 ? 159.284 -46.013 -149.172 1.00 58.03 392 LYS A CA 1
ATOM 3191 C C . LYS A 1 392 ? 160.218 -45.905 -147.959 1.00 58.03 392 LYS A C 1
ATOM 3193 O O . LYS A 1 392 ? 159.713 -45.795 -146.845 1.00 58.03 392 LYS A O 1
ATOM 3198 N N . GLU A 1 393 ? 161.534 -45.928 -148.162 1.00 58.34 393 GLU A N 1
ATOM 3199 C CA . GLU A 1 393 ? 162.493 -46.009 -147.053 1.00 58.34 393 GLU A CA 1
ATOM 3200 C C . GLU A 1 393 ? 162.963 -44.635 -146.536 1.00 58.34 393 GLU A C 1
ATOM 3202 O O . GLU A 1 393 ? 163.423 -44.538 -145.403 1.00 58.34 393 GLU A O 1
ATOM 3207 N N . ALA A 1 394 ? 162.814 -43.559 -147.323 1.00 53.66 394 ALA A N 1
ATOM 3208 C CA . ALA A 1 394 ? 163.397 -42.249 -147.011 1.00 53.66 394 ALA A CA 1
ATOM 3209 C C . ALA A 1 394 ? 162.671 -41.503 -145.869 1.00 53.66 394 ALA A C 1
ATOM 3211 O O . ALA A 1 394 ? 163.216 -41.334 -144.776 1.00 53.66 394 ALA A O 1
ATOM 3212 N N . ASP A 1 395 ? 161.414 -41.095 -146.073 1.00 54.91 395 ASP A N 1
ATOM 3213 C CA . ASP A 1 395 ? 160.709 -40.191 -145.139 1.00 54.91 395 ASP A CA 1
ATOM 3214 C C . ASP A 1 395 ? 160.208 -40.862 -143.848 1.00 54.91 395 ASP A C 1
ATOM 3216 O O . ASP A 1 395 ? 159.653 -40.211 -142.955 1.00 54.91 395 ASP A O 1
ATOM 3220 N N . ARG A 1 396 ? 160.469 -42.164 -143.690 1.00 67.25 396 ARG A N 1
ATOM 3221 C CA . ARG A 1 396 ? 160.385 -42.852 -142.396 1.00 67.25 396 ARG A CA 1
ATOM 3222 C C . ARG A 1 396 ? 161.340 -42.230 -141.366 1.00 67.25 396 ARG A C 1
ATOM 3224 O O . ARG A 1 396 ? 161.018 -42.219 -140.181 1.00 67.25 396 ARG A O 1
ATOM 3231 N N . LEU A 1 397 ? 162.470 -41.676 -141.815 1.00 58.03 397 LEU A N 1
ATOM 3232 C CA . LEU A 1 397 ? 163.475 -41.037 -140.959 1.00 58.03 397 LEU A CA 1
ATOM 3233 C C . LEU A 1 397 ? 163.053 -39.639 -140.473 1.00 58.03 397 LEU A C 1
ATOM 3235 O O . LEU A 1 397 ? 163.380 -39.261 -139.351 1.00 58.03 397 LEU A O 1
ATOM 3239 N N . GLY A 1 398 ? 162.289 -38.881 -141.269 1.00 62.34 398 GLY A N 1
ATOM 3240 C CA . GLY A 1 398 ? 161.959 -37.482 -140.959 1.00 62.34 398 GLY A CA 1
ATOM 3241 C C . GLY A 1 398 ? 161.083 -37.287 -139.714 1.00 62.34 398 GLY A C 1
ATOM 3242 O O . GLY A 1 398 ? 161.212 -36.284 -139.016 1.00 62.34 398 GLY A O 1
ATOM 3243 N N . ARG A 1 399 ? 160.207 -38.250 -139.391 1.00 62.31 399 ARG A N 1
ATOM 3244 C CA . ARG A 1 399 ? 159.239 -38.111 -138.283 1.00 62.31 399 ARG A CA 1
ATOM 3245 C C . ARG A 1 399 ? 159.854 -38.228 -136.887 1.00 62.31 399 ARG A C 1
ATOM 3247 O O . ARG A 1 399 ? 159.337 -37.613 -135.963 1.00 62.31 399 ARG A O 1
ATOM 3254 N N . LEU A 1 400 ? 160.966 -38.951 -136.745 1.00 62.62 400 LEU A N 1
ATOM 3255 C CA . LEU A 1 400 ? 161.629 -39.187 -135.455 1.00 62.62 400 LEU A CA 1
ATOM 3256 C C . LEU A 1 400 ? 162.271 -37.927 -134.844 1.00 62.62 400 LEU A C 1
ATOM 3258 O O . LEU A 1 400 ? 162.512 -37.890 -133.641 1.00 62.62 400 LEU A O 1
ATOM 3262 N N . LEU A 1 401 ? 162.538 -36.885 -135.640 1.00 59.59 401 LEU A N 1
ATOM 3263 C CA . LEU A 1 401 ? 163.242 -35.682 -135.171 1.00 59.59 401 LEU A CA 1
ATOM 3264 C C . LEU A 1 401 ? 162.345 -34.644 -134.480 1.00 59.59 401 LEU A C 1
ATOM 3266 O O . LEU A 1 401 ? 162.815 -33.931 -133.595 1.00 59.59 401 LEU A O 1
ATOM 3270 N N . CYS A 1 402 ? 161.072 -34.520 -134.864 1.00 59.06 402 CYS A N 1
ATOM 3271 C CA . CYS A 1 402 ? 160.221 -33.438 -134.351 1.00 59.06 402 CYS A CA 1
ATOM 3272 C C . CYS A 1 402 ? 159.606 -33.721 -132.973 1.00 59.06 402 CYS A C 1
ATOM 3274 O O . CYS A 1 402 ? 159.238 -32.776 -132.275 1.00 59.06 402 CYS A O 1
ATOM 3276 N N . GLU A 1 403 ? 159.504 -34.986 -132.558 1.00 64.44 403 GLU A N 1
ATOM 3277 C CA . GLU A 1 403 ? 158.942 -35.343 -131.247 1.00 64.44 403 GLU A CA 1
ATOM 3278 C C . GLU A 1 403 ? 159.848 -34.881 -130.091 1.00 64.44 403 GLU A C 1
ATOM 3280 O O . GLU A 1 403 ? 159.343 -34.369 -129.093 1.00 64.44 403 GLU A O 1
ATOM 3285 N N . LEU A 1 404 ? 161.173 -34.905 -130.289 1.00 61.28 404 LEU A N 1
ATOM 3286 C CA . LEU A 1 404 ? 162.190 -34.491 -129.309 1.00 61.28 404 LEU A CA 1
ATOM 3287 C C . LEU A 1 404 ? 162.117 -33.020 -128.863 1.00 61.28 404 LEU A C 1
ATOM 3289 O O . LEU A 1 404 ? 162.665 -32.676 -127.821 1.00 61.28 404 LEU A O 1
ATOM 3293 N N . ARG A 1 405 ? 161.474 -32.118 -129.621 1.00 57.62 405 ARG A N 1
ATOM 3294 C CA . ARG A 1 405 ? 161.453 -30.682 -129.265 1.00 57.62 405 ARG A CA 1
ATOM 3295 C C . ARG A 1 405 ? 160.269 -30.275 -128.382 1.00 57.62 405 ARG A C 1
ATOM 3297 O O . ARG A 1 405 ? 160.264 -29.160 -127.866 1.00 57.62 405 ARG A O 1
ATOM 3304 N N . LYS A 1 406 ? 159.277 -31.152 -128.181 1.00 60.59 406 LYS A N 1
ATOM 3305 C CA . LYS A 1 406 ? 158.084 -30.848 -127.366 1.00 60.59 406 LYS A CA 1
ATOM 3306 C C . LYS A 1 406 ? 158.366 -30.721 -125.862 1.00 60.59 406 LYS A C 1
ATOM 3308 O O . LYS A 1 406 ? 157.536 -30.163 -125.156 1.00 60.59 406 LYS A O 1
ATOM 3313 N N . GLU A 1 407 ? 159.518 -31.185 -125.379 1.00 60.75 407 GLU A N 1
ATOM 3314 C CA . GLU A 1 407 ? 159.863 -31.198 -123.946 1.00 60.75 407 GLU A CA 1
ATOM 3315 C C . GLU A 1 407 ? 160.318 -29.834 -123.380 1.00 60.75 407 GLU A C 1
ATOM 3317 O O . GLU A 1 407 ? 160.453 -29.694 -122.170 1.00 60.75 407 GLU A O 1
ATOM 3322 N N . PHE A 1 408 ? 160.543 -28.813 -124.218 1.00 56.97 408 PHE A N 1
ATOM 3323 C CA . PHE A 1 408 ? 161.259 -27.587 -123.817 1.00 56.97 408 PHE A CA 1
ATOM 3324 C C . PHE A 1 408 ? 160.404 -26.329 -123.559 1.00 56.97 408 PHE A C 1
ATOM 3326 O O . PHE A 1 408 ? 160.973 -25.268 -123.309 1.00 56.97 408 PHE A O 1
ATOM 3333 N N . SER A 1 409 ? 159.071 -26.386 -123.660 1.00 57.59 409 SER A N 1
ATOM 3334 C CA . SER A 1 409 ? 158.237 -25.168 -123.802 1.00 57.59 409 SER A CA 1
ATOM 3335 C C . SER A 1 409 ? 157.135 -24.973 -122.751 1.00 57.59 409 SER A C 1
ATOM 3337 O O . SER A 1 409 ? 156.139 -24.315 -123.038 1.00 57.59 409 SER A O 1
ATOM 3339 N N . SER A 1 410 ? 157.291 -25.522 -121.542 1.00 56.12 410 SER A N 1
ATOM 3340 C CA . SER A 1 410 ? 156.383 -25.274 -120.407 1.00 56.12 410 SER A CA 1
ATOM 3341 C C . SER A 1 410 ? 157.024 -24.400 -119.316 1.00 56.12 410 SER A C 1
ATOM 3343 O O 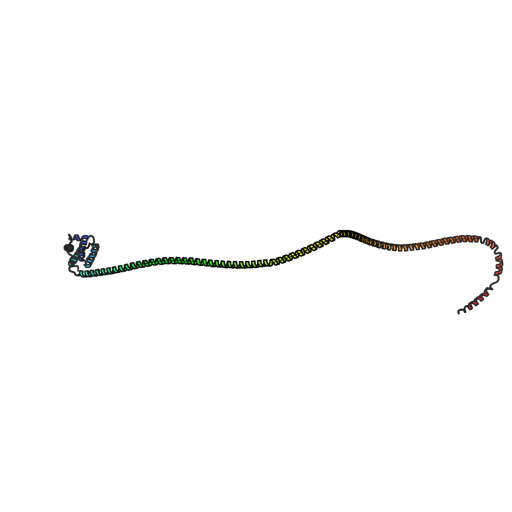. SER A 1 410 ? 157.123 -24.822 -118.161 1.00 56.12 410 SER A O 1
ATOM 3345 N N . VAL A 1 411 ? 157.461 -23.199 -119.712 1.00 49.31 411 VAL A N 1
ATOM 3346 C CA . VAL A 1 411 ? 157.768 -22.023 -118.870 1.00 49.31 411 VAL A CA 1
ATOM 3347 C C . VAL A 1 411 ? 157.214 -20.796 -119.586 1.00 49.31 411 VAL A C 1
ATOM 3349 O O . VAL A 1 411 ? 157.463 -20.707 -120.810 1.00 49.31 411 VAL A O 1
#

Radius of gyration: 131.51 Å; chains: 1; bounding box: 262×83×291 Å

Foldseek 3Di:
DPPDDQDDLVRLQVLLCVQPVDHDPDSQSCFALVVVLVSLVSLLCLVVVNDDDPDDSVVSVVSLQVVCVVLVPVDRDDPVCSDRTHDCVRVSSSSSSSSVCSVPVVPDPPVVVVVVVVVVVVVVVVVVVVVVVVVVVVVVVVVVVVVVVVVVVVVVVVVVVVVVVVVVVVVVVVVVVVVVVVVVVVVVVVVVVVVVVVVVVVVVVVVVVVVVVVVVVVVVVCVVVVVVVVVVVVVVVVVVVVVVVVVVVVVVVVVVVVVVCVVVVVVVVVVVVVVVVVVVVVVVVVVVVVVVVVVVVVVVVVVVVVVVVVVVVVVVVVVVVVVVVVVVVVVVVVVVVVVVVVVVVVVVVVVVVVVVVCVVPVVVVVVVCVCHPPPVVPPVVPPVVDDDPPVVPPCVVVVVPPVVVPPPPPD

pLDDT: mean 77.46, std 13.47, range [37.0, 95.25]

Secondary structure (DSSP, 8-state):
---PPPPPHHHHHHHHHHHH----S-GGGGGBHHHHHHHHHHHHHHHTT-------HHHHHHHHHHHHHHTT-SS---GGGGSSB--HHHHHHHHHHHHHHHHHHTT-THHHHHHHHHHHHHHHHHHHHHHHHHHHHHHHHHHHHHHHHHHHHHHHHHHHHHHHHHHHHHHHHHHHHHHHHHHHHHHHHHHHHHHHHHHHHHHHHHHHHHHHHHHHHHHHHHHHHHHHHHHHHHHHHHHHHHHHHHHHHHHHHHHHHHTTTHHHHHHHHHHHHHHHHHHHHHHHHHHHHHHHHHHHHHHHHHHHHHHHHHHHHHHHHHHHHHHHHHHHHHHHHHHHHHHHHHHHHHHHHHHHHHHHHHHHHHHHHHHHHTTGGGSHHHHHHHHTTS--TTGGGTTTTGGGGTGGGGGG---

Organism: Fasciola hepatica (NCBI:txid6192)